Protein 3TUO (pdb70)

Secondary structure (DSSP, 8-state):
--S-SEEEEEEEEEEE---SS---EEEEEEEEEEETTSBGGGHHHHHHHHTT--HHHHHH-EEEEEETTSPPB-GGGT---TT-BHHHHHTTTTTTEEEEEE--/---SEEEEEEEEEEEEE-SS-EEEEEEEEEEEEETTSBGGGHHHHHHHHTT--TTTGGGEEEEEEETTSPPB-HHHH-S-TT-BHHHHHTTTGGGEEEEEEE-/-TT-SSEEEEEEEEE--EEEEEEEETTSBGGGHHHHHHHHTT--HHHHHT-EEEEEETTSPPEEGGGT---TT-BHHHHHTTTGGGEEEEEE-/---SEEEEEEEE-----EEEEEETTSBGGGHHHHHHHHTT--TGGGSS-EEEEEETTSPPEEGGGT---TT-BHHHHHTTTTTTEEEEEE-

Organism: Homo sapiens (NCBI:txid9606)

B-factor: mean 33.44, std 13.81, range [14.43, 104.04]

Radius of gyration: 22.85 Å; Cα contacts (8 Å, |Δi|>4): 865; chains: 4; bounding box: 63×68×68 Å

Sequence (391 aa):
PGSGTMLPVFCVVEHYENAIEYDCKEEHAEFVLVRKDMLFNQLIEMALLSLGYSHSSAAQAKGLIQVGKWNPVPLSYVTDAPDATVADMLQDVYHVVTLKIQLHGSGTMLPVFCVVEHYENAIEYDCKEEHAEFVLVRKDMLFNQLIEMALLSLGYSHSSAAQAKGLIQVGKWNPVPLSYVTDAPDATVADMLQDVYHVVTLKIQLHGPGSGTMLPVFCVVEHEHAEFVLVRKDMLFNQLIEMALLSLGYSHSSAAQAKGLIQVGKWNPVPLSYVTDAPDATVADMLQDVYHVVTLKIQLGSGTMLPVFCVVEHYHAEFVLVRKDMLFNQLIEMALLSLGYSHSSAAQAKGLIQVGKWNPVPLSYVTDAPDATVADMLQDVYHVVTLKIQL

Nearest PDB structures (foldseek):
  3tuo-assembly1_D  TM=1.011E+00  e=5.680E-20  Homo sapiens
  4q2j-assembly1_C  TM=9.595E-01  e=6.824E-17  Mus musculus
  4q2j-assembly1_D  TM=9.679E-01  e=1.154E-16  Mus musculus
  4q2j-assembly1_B  TM=9.359E-01  e=3.090E-16  Mus musculus
  4q2j-assembly1_A  TM=9.419E-01  e=1.149E-15  Mus musculus

Foldseek 3Di:
DVLDQKDKAWEWEWDWDDDPVDTDTDIDIDIFIDGQQAAPVCCQLVRCVRVPHDNVQSVQKAKWKDFAPDDTHHPCVQDPPRRQTNNNRPVVRRVRMYIYIYTD/DLDQKDKAKEKEWEWDDDPPDIDTDIDIDIFIDGQQAFQLCVQQVVCVRVPHDSVQSVQKAKFKDFAPDDTHHSCVQDVDRRQGNNNRPVVGRVRMYIYMYGD/DPPPDQWDWAWEAEPCGDIDIDIDGQQAWLLCVQLRRVVRVVDDSVRSVPKFKFKDFAPDDTHGSCVQDVDRNQTNCNRPVVGRVRMYIYIYD/DLDQWDWAFEDEDPCHTDIDIDGFQAWLVCVLQRVQVRVPHDNVVPVVKWKWKDFAPDDTHTSCVQDPDRNQTNCNRPVVPRPGMYIYMYD

Structure (mmCIF, N/CA/C/O backbone):
data_3TUO
#
_entry.id   3TUO
#
_cell.length_a   35.895
_cell.length_b   71.027
_cell.length_c   153.763
_cel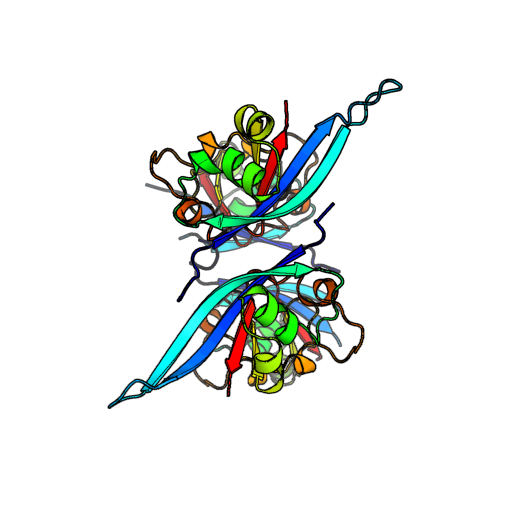l.angle_alpha   90.00
_cell.angle_beta   90.00
_cell.angle_gamma   90.00
#
_symmetry.space_group_name_H-M   'P 21 21 21'
#
loop_
_entity.id
_entity.type
_entity.pdbx_description
1 polymer 'DNA-binding protein SATB1'
2 water water
#
loop_
_atom_site.group_PDB
_atom_site.id
_atom_site.type_symbol
_atom_site.label_atom_id
_atom_site.label_alt_id
_atom_site.label_comp_id
_atom_site.label_asym_id
_atom_site.label_entity_id
_atom_site.label_seq_id
_atom_site.pdbx_PDB_ins_code
_atom_site.Cartn_x
_atom_site.Cartn_y
_atom_site.Cartn_z
_atom_site.occupancy
_atom_site.B_iso_or_equiv
_atom_site.auth_seq_id
_atom_site.auth_comp_id
_atom_site.auth_asym_id
_atom_site.auth_atom_id
_atom_site.pdbx_PDB_model_num
ATOM 1 N N . PRO A 1 2 ? 31.922 -10.024 11.789 1.00 58.06 68 PRO A N 1
ATOM 2 C CA . PRO A 1 2 ? 32.342 -8.632 11.701 1.00 72.35 68 PRO A CA 1
ATOM 3 C C . PRO A 1 2 ? 32.520 -8.008 13.084 1.00 71.37 68 PRO A C 1
ATOM 4 O O . PRO A 1 2 ? 32.792 -8.704 14.065 1.00 75.11 68 PRO A O 1
ATOM 6 N N . GLY A 1 3 ? 32.380 -6.688 13.145 1.00 67.18 69 GLY A N 1
ATOM 7 C CA . GLY A 1 3 ? 32.386 -5.968 14.404 1.00 63.06 69 GLY A CA 1
ATOM 8 C C . GLY A 1 3 ? 31.101 -5.174 14.529 1.00 60.36 69 GLY A C 1
ATOM 9 O O . GLY A 1 3 ? 30.459 -5.164 15.580 1.00 56.24 69 GLY A O 1
ATOM 10 N N . SER A 1 4 ? 30.719 -4.517 13.436 1.00 60.26 70 SER A N 1
ATOM 11 C CA . SER A 1 4 ? 29.501 -3.718 13.402 1.00 63.61 70 SER A CA 1
ATOM 12 C C . SER A 1 4 ? 28.496 -4.281 12.399 1.00 54.88 70 SER A C 1
ATOM 13 O O . SER A 1 4 ? 27.364 -3.805 12.310 1.00 55.32 70 SER A O 1
ATOM 15 N N . GLY A 1 5 ? 28.912 -5.301 11.654 1.00 44.17 71 GLY A N 1
ATOM 16 C CA . GLY A 1 5 ? 28.079 -5.874 10.612 1.00 38.07 71 GLY A CA 1
ATOM 17 C C . GLY A 1 5 ? 28.242 -5.127 9.299 1.00 32.99 71 GLY A C 1
ATOM 18 O O . GLY A 1 5 ? 28.793 -4.021 9.266 1.00 38.08 71 GLY A O 1
ATOM 19 N N . THR A 1 6 ? 27.773 -5.727 8.210 1.00 28.95 72 THR A N 1
ATOM 20 C CA . THR A 1 6 ? 27.822 -5.070 6.904 1.00 29.02 72 THR A CA 1
ATOM 21 C C . THR A 1 6 ? 26.468 -4.497 6.505 1.00 25.81 72 THR A C 1
ATOM 22 O O . THR A 1 6 ? 26.382 -3.699 5.568 1.00 24.73 72 THR A O 1
ATOM 26 N N . MET A 1 7 ? 25.413 -4.912 7.203 1.00 22.92 73 MET A N 1
ATOM 27 C CA . MET A 1 7 ? 24.056 -4.487 6.867 1.00 23.74 73 MET A CA 1
ATOM 28 C C . MET A 1 7 ? 23.514 -3.487 7.879 1.00 21.80 73 MET A C 1
ATOM 29 O O . MET A 1 7 ? 24.011 -3.392 9.003 1.00 21.61 73 MET A O 1
ATOM 34 N N . LEU A 1 8 ? 22.491 -2.745 7.466 1.00 19.81 74 LEU A N 1
ATOM 35 C CA . LEU A 1 8 ? 21.746 -1.875 8.360 1.00 18.41 74 LEU A CA 1
ATOM 36 C C . LEU A 1 8 ? 20.252 -2.075 8.105 1.00 18.27 74 LEU A C 1
ATOM 37 O O . LEU A 1 8 ? 19.836 -2.202 6.959 1.00 18.40 74 LEU A O 1
ATOM 42 N N . PRO A 1 9 ? 19.436 -2.113 9.171 1.00 17.72 75 PRO A N 1
ATOM 43 C CA . PRO A 1 9 ? 17.996 -2.235 8.946 1.00 15.90 75 PRO A CA 1
ATOM 44 C C . PRO A 1 9 ? 17.417 -0.877 8.586 1.00 19.04 75 PRO A C 1
ATOM 45 O O . PRO A 1 9 ? 17.803 0.132 9.173 1.00 21.25 75 PRO A O 1
ATOM 49 N N . VAL A 1 10 ? 16.498 -0.856 7.632 1.00 17.74 76 VAL A N 1
ATOM 50 C CA . VAL A 1 10 ? 15.788 0.359 7.293 1.00 18.14 76 VAL A CA 1
ATOM 51 C C . VAL A 1 10 ? 14.311 0.031 7.282 1.00 15.67 76 VAL A C 1
ATOM 52 O O . VAL A 1 10 ? 13.883 -0.936 6.641 1.00 18.28 76 VAL A O 1
ATOM 56 N N . PHE A 1 11 ? 13.521 0.824 7.998 1.00 15.38 77 PHE A N 1
ATOM 57 C CA . PHE A 1 11 ? 12.083 0.588 8.049 1.00 18.43 77 PHE A CA 1
ATOM 58 C C . PHE A 1 11 ? 11.382 1.329 6.920 1.00 18.20 77 PHE A C 1
ATOM 59 O O . PHE A 1 11 ? 11.528 2.549 6.780 1.00 18.61 77 PHE A O 1
ATOM 67 N N . CYS A 1 12 ? 10.619 0.590 6.120 1.00 19.65 78 CYS A N 1
ATOM 68 C CA . CYS A 1 12 ? 9.983 1.145 4.925 1.00 18.66 78 CYS A CA 1
ATOM 69 C C . CYS A 1 12 ? 8.477 1.002 4.978 1.00 20.79 78 CYS A C 1
ATOM 70 O O . CYS A 1 12 ? 7.950 0.018 5.501 1.00 23.41 78 CYS A O 1
ATOM 73 N N . VAL A 1 13 ? 7.783 1.989 4.428 1.00 18.68 79 VAL A N 1
ATOM 74 C CA . VAL A 1 13 ? 6.358 1.884 4.208 1.00 16.23 79 VAL A CA 1
ATOM 75 C C . VAL A 1 13 ? 6.140 2.163 2.731 1.00 20.22 79 VAL A C 1
ATOM 76 O O . VAL A 1 13 ? 6.374 3.282 2.259 1.00 21.04 79 VAL A O 1
ATOM 80 N N . VAL A 1 14 ? 5.725 1.139 1.996 1.00 17.97 80 VAL A N 1
ATOM 81 C CA . VAL A 1 14 ? 5.614 1.246 0.544 1.00 16.91 80 VAL A CA 1
ATOM 82 C C . VAL A 1 14 ? 4.153 1.399 0.175 1.00 19.92 80 VAL A C 1
ATOM 83 O O . VAL A 1 14 ? 3.334 0.519 0.450 1.00 23.09 80 VAL A O 1
ATOM 87 N N . GLU A 1 15 ? 3.827 2.523 -0.448 1.00 20.09 81 GLU A N 1
ATOM 88 C CA . GLU A 1 15 ? 2.460 2.789 -0.860 1.00 23.24 81 GLU A CA 1
ATOM 89 C C . GLU A 1 15 ? 2.274 2.447 -2.330 1.00 24.15 81 GLU A C 1
ATOM 90 O O . GLU A 1 15 ? 3.093 2.818 -3.175 1.00 26.68 81 GLU A O 1
ATOM 96 N N . HIS A 1 16 ? 1.195 1.735 -2.633 1.00 27.20 82 HIS A N 1
ATOM 97 C CA . HIS A 1 16 ? 0.880 1.405 -4.014 1.00 32.11 82 HIS A CA 1
ATOM 98 C C . HIS A 1 16 ? -0.602 1.169 -4.172 1.00 34.37 82 HIS A C 1
ATOM 99 O O . HIS A 1 16 ? -1.269 0.710 -3.247 1.00 36.18 82 HIS A O 1
ATOM 106 N N . TYR A 1 17 ? -1.120 1.483 -5.350 1.00 35.63 83 TYR A N 1
ATOM 107 C CA . TYR A 1 17 ? -2.523 1.231 -5.631 1.00 35.86 83 TYR A CA 1
ATOM 108 C C . TYR A 1 17 ? -2.720 -0.178 -6.164 1.00 38.76 83 TYR A C 1
ATOM 109 O O . TYR A 1 17 ? -2.142 -0.553 -7.181 1.00 42.45 83 TYR A O 1
ATOM 118 N N . GLU A 1 18 ? -3.515 -0.960 -5.443 1.00 42.74 84 GLU A N 1
ATOM 119 C CA . GLU A 1 18 ? -3.767 -2.346 -5.805 1.00 54.69 84 GLU A CA 1
ATOM 120 C C . GLU A 1 18 ? -4.700 -2.404 -6.999 1.00 65.05 84 GLU A C 1
ATOM 121 O O . GLU A 1 18 ? -5.909 -2.226 -6.858 1.00 70.10 84 GLU A O 1
ATOM 123 N N . ASN A 1 19 ? -4.133 -2.653 -8.173 1.00 70.55 85 ASN A N 1
ATOM 124 C CA . ASN A 1 19 ? -4.915 -2.709 -9.401 1.00 78.29 85 ASN A CA 1
ATOM 125 C C . ASN A 1 19 ? -6.160 -3.580 -9.250 1.00 81.19 85 ASN A C 1
ATOM 126 O O . ASN A 1 19 ? -6.088 -4.808 -9.328 1.00 85.13 85 ASN A O 1
ATOM 128 N N . ALA A 1 20 ? -7.298 -2.935 -9.019 1.00 78.01 86 ALA A N 1
ATOM 129 C CA . ALA A 1 20 ? -8.583 -3.617 -9.031 1.00 76.39 86 ALA A CA 1
ATOM 130 C C . ALA A 1 20 ? -9.473 -2.931 -10.055 1.00 77.20 86 ALA A C 1
ATOM 131 O O . ALA A 1 20 ? -9.582 -1.705 -10.071 1.00 78.61 86 ALA A O 1
ATOM 133 N N . ILE A 1 21 ? -10.093 -3.718 -10.926 1.00 78.41 87 ILE A N 1
ATOM 134 C CA . ILE A 1 21 ? -10.980 -3.162 -11.939 1.00 78.27 87 ILE A CA 1
ATOM 135 C C . ILE A 1 21 ? -12.169 -2.490 -11.264 1.00 78.15 87 ILE A C 1
ATOM 136 O O . ILE A 1 21 ? -12.744 -1.538 -11.792 1.00 79.09 87 ILE A O 1
ATOM 138 N N . GLU A 1 22 ? -12.518 -2.985 -10.082 1.00 77.54 88 GLU A N 1
ATOM 139 C CA . GLU A 1 22 ? -13.701 -2.515 -9.374 1.00 76.14 88 GLU A CA 1
ATOM 140 C C . GLU A 1 22 ? -13.500 -1.199 -8.621 1.00 70.47 88 GLU A C 1
ATOM 141 O O . GLU A 1 22 ? -14.451 -0.434 -8.452 1.00 70.85 88 GLU A O 1
ATOM 147 N N . TYR A 1 23 ? -12.278 -0.928 -8.171 1.00 60.46 89 TYR A N 1
ATOM 148 C CA . TYR A 1 23 ? -12.051 0.253 -7.346 1.00 51.51 89 TYR A CA 1
ATOM 149 C C . TYR A 1 23 ? -10.590 0.487 -6.971 1.00 48.54 89 TYR A C 1
ATOM 150 O O . TYR A 1 23 ? -9.749 -0.403 -7.099 1.00 53.28 89 TYR A O 1
ATOM 159 N N . ASP A 1 24 ? -10.308 1.693 -6.488 1.00 40.92 90 ASP A N 1
ATOM 160 C CA . ASP A 1 24 ? -8.963 2.078 -6.082 1.00 41.71 90 ASP A CA 1
ATOM 161 C C . ASP A 1 24 ? -8.731 1.759 -4.602 1.00 37.86 90 ASP A C 1
ATOM 162 O O . ASP A 1 24 ? -9.495 2.206 -3.746 1.00 35.50 90 ASP A O 1
ATOM 167 N N . CYS A 1 25 ? -7.682 0.983 -4.321 1.00 32.39 91 CYS A N 1
ATOM 168 C CA . CYS A 1 25 ? -7.252 0.662 -2.957 1.00 27.69 91 CYS A CA 1
ATOM 169 C C . CYS A 1 25 ? -5.842 1.179 -2.710 1.00 28.52 91 CYS A C 1
ATOM 170 O O . CYS A 1 25 ? -4.895 0.736 -3.364 1.00 32.25 91 CYS A O 1
ATOM 173 N N . LYS A 1 26 ? -5.690 2.088 -1.750 1.00 22.42 92 LYS A N 1
ATOM 174 C CA . LYS A 1 26 ? -4.384 2.662 -1.461 1.00 22.54 92 LYS A CA 1
ATOM 175 C C . LYS A 1 26 ? -3.672 1.821 -0.414 1.00 25.40 92 LYS A C 1
ATOM 176 O O . LYS A 1 26 ? -3.820 2.050 0.783 1.00 25.34 92 LYS A O 1
ATOM 182 N N . GLU A 1 27 ? -2.906 0.838 -0.871 1.00 22.70 93 GLU A N 1
ATOM 183 C CA . GLU A 1 27 ? -2.267 -0.101 0.040 1.00 25.78 93 GLU A CA 1
ATOM 184 C C . GLU A 1 27 ? -0.971 0.446 0.611 1.00 23.69 93 GLU A C 1
ATOM 185 O O . GLU A 1 27 ? -0.229 1.146 -0.076 1.00 27.08 93 GLU A O 1
ATOM 191 N N . GLU A 1 28 ? -0.713 0.134 1.879 1.00 23.94 94 GLU A N 1
ATOM 192 C CA . GLU A 1 28 ? 0.546 0.483 2.524 1.00 24.21 94 GLU A CA 1
ATOM 193 C C . GLU A 1 28 ? 1.163 -0.796 3.057 1.00 24.20 94 GLU A C 1
ATOM 194 O O . GLU A 1 28 ? 0.547 -1.489 3.856 1.00 33.58 94 GLU A O 1
ATOM 200 N N . HIS A 1 29 ? 2.367 -1.119 2.604 1.00 23.91 95 HIS A N 1
ATOM 201 C CA . HIS A 1 29 ? 3.080 -2.281 3.117 1.00 23.99 95 HIS A CA 1
ATOM 202 C C . HIS A 1 29 ? 4.285 -1.833 3.929 1.00 23.51 95 HIS A C 1
ATOM 203 O O . HIS A 1 29 ? 5.234 -1.260 3.387 1.00 25.03 95 HIS A O 1
ATOM 210 N N . ALA A 1 30 ? 4.245 -2.089 5.234 1.00 22.86 96 ALA A N 1
ATOM 211 C CA . ALA A 1 30 ? 5.335 -1.701 6.115 1.00 24.16 96 ALA A CA 1
ATOM 212 C C . ALA A 1 30 ? 6.210 -2.906 6.405 1.00 19.16 96 ALA A C 1
ATOM 213 O O . ALA A 1 30 ? 5.703 -3.994 6.719 1.00 22.27 96 ALA A O 1
ATOM 215 N N . GLU A 1 31 ? 7.520 -2.717 6.311 1.00 16.16 97 GLU A N 1
ATOM 216 C CA . GLU A 1 31 ? 8.445 -3.791 6.633 1.00 20.13 97 GLU A CA 1
ATOM 217 C C . GLU A 1 31 ? 9.871 -3.293 6.796 1.00 18.47 97 GLU A C 1
ATOM 218 O O . GLU A 1 31 ? 10.285 -2.318 6.159 1.00 20.02 97 GLU A O 1
ATOM 224 N N . PHE A 1 32 ? 10.632 -3.971 7.644 1.00 16.87 98 PHE A N 1
ATOM 225 C CA . PHE A 1 32 ? 12.065 -3.730 7.705 1.00 18.25 98 PHE A CA 1
ATOM 226 C C . PHE A 1 32 ? 12.744 -4.437 6.563 1.00 18.00 98 PHE A C 1
ATOM 227 O O . PHE A 1 32 ? 12.293 -5.493 6.125 1.00 21.77 98 PHE A O 1
ATOM 235 N N . VAL A 1 33 ? 13.841 -3.859 6.094 1.00 15.61 99 VAL A N 1
ATOM 236 C CA . VAL A 1 33 ? 14.681 -4.518 5.111 1.00 19.91 99 VAL A CA 1
ATOM 237 C C . VAL A 1 33 ? 16.125 -4.243 5.491 1.00 19.58 99 VAL A C 1
ATOM 238 O O . VAL A 1 33 ? 16.436 -3.192 6.046 1.00 22.99 99 VAL A O 1
ATOM 242 N N . LEU A 1 34 ? 17.006 -5.202 5.233 1.00 16.63 100 LEU A N 1
ATOM 243 C CA . LEU A 1 34 ? 18.421 -4.994 5.474 1.00 17.08 100 LEU A CA 1
ATOM 244 C C . LEU A 1 34 ? 19.080 -4.509 4.193 1.00 21.09 100 LEU A C 1
ATOM 245 O O . LEU A 1 34 ? 18.878 -5.099 3.127 1.00 23.67 100 LEU A O 1
ATOM 250 N N . VAL A 1 35 ? 19.858 -3.433 4.292 1.00 20.62 101 VAL A N 1
ATOM 251 C CA . VAL A 1 35 ? 20.638 -2.961 3.151 1.00 22.47 101 VAL A CA 1
ATOM 252 C C . VAL A 1 35 ? 22.104 -2.804 3.538 1.00 24.22 101 VAL A C 1
ATOM 253 O O . VAL A 1 35 ? 22.430 -2.631 4.710 1.00 24.36 101 VAL A O 1
ATOM 257 N N . ARG A 1 36 ? 22.988 -2.869 2.548 1.00 26.12 102 ARG A N 1
ATOM 258 C CA . ARG A 1 36 ? 24.412 -2.683 2.789 1.00 26.00 102 ARG A CA 1
ATOM 259 C C . ARG A 1 36 ? 24.704 -1.301 3.373 1.00 22.82 102 ARG A C 1
ATOM 260 O O . ARG A 1 36 ? 24.253 -0.280 2.846 1.00 27.53 102 ARG A O 1
ATOM 268 N N . LYS A 1 37 ? 25.474 -1.280 4.454 1.00 24.19 103 LYS A N 1
ATOM 269 C CA . LYS A 1 37 ? 25.879 -0.039 5.112 1.00 26.83 103 LYS A CA 1
ATOM 270 C C . LYS A 1 37 ? 26.620 0.888 4.164 1.00 23.65 103 LYS A C 1
ATOM 271 O O . LYS A 1 37 ? 26.471 2.112 4.224 1.00 26.37 103 LYS A O 1
ATOM 277 N N . ASP A 1 38 ? 27.427 0.298 3.290 1.00 20.85 104 ASP A N 1
ATOM 278 C CA . ASP A 1 38 ? 28.310 1.092 2.437 1.00 18.94 104 ASP A CA 1
ATOM 279 C C . ASP A 1 38 ? 27.663 1.503 1.113 1.00 18.65 104 ASP A C 1
ATOM 280 O O . ASP A 1 38 ? 28.300 2.137 0.270 1.00 22.30 104 ASP A O 1
ATOM 285 N N . MET A 1 39 ? 26.392 1.158 0.943 1.00 19.37 105 MET A N 1
ATOM 286 C CA . MET A 1 39 ? 25.642 1.613 -0.225 1.00 18.43 105 MET A CA 1
ATOM 287 C C . MET A 1 39 ? 25.508 3.132 -0.195 1.00 18.86 105 MET A C 1
ATOM 288 O O . MET A 1 39 ? 25.354 3.720 0.867 1.00 18.97 105 MET A O 1
ATOM 293 N N . LEU A 1 40 ? 25.567 3.774 -1.356 1.00 18.68 106 LEU A N 1
ATOM 294 C CA . LEU A 1 40 ? 25.328 5.214 -1.411 1.00 18.42 106 LEU A CA 1
ATOM 295 C C . LEU A 1 40 ? 23.915 5.572 -0.940 1.00 18.05 106 LEU A C 1
ATOM 296 O O . LEU A 1 40 ? 22.940 4.943 -1.340 1.00 21.88 106 LEU A O 1
ATOM 301 N N . PHE A 1 41 ? 23.806 6.592 -0.095 1.00 18.76 107 PHE A N 1
ATOM 302 C CA . PHE A 1 41 ? 22.511 6.996 0.433 1.00 19.79 107 PHE A CA 1
ATOM 303 C C . PHE A 1 41 ? 21.535 7.348 -0.688 1.00 21.36 107 PHE A C 1
ATOM 304 O O . PHE A 1 41 ? 20.331 7.110 -0.576 1.00 21.48 107 PHE A O 1
ATOM 312 N N . ASN A 1 42 ? 22.050 7.901 -1.779 1.00 24.05 108 ASN A N 1
ATOM 313 C CA . ASN A 1 42 ? 21.179 8.260 -2.895 1.00 24.26 108 ASN A CA 1
ATOM 314 C C . ASN A 1 42 ? 20.716 7.056 -3.727 1.00 27.12 108 ASN A C 1
ATOM 315 O O . ASN A 1 42 ? 20.015 7.219 -4.728 1.00 32.04 108 ASN A O 1
ATOM 320 N N . GLN A 1 43 ? 21.107 5.855 -3.307 1.00 22.22 109 GLN A N 1
ATOM 321 C CA . GLN A 1 43 ? 20.668 4.609 -3.943 1.00 24.78 109 GLN A CA 1
ATOM 322 C C . GLN A 1 43 ? 19.621 3.910 -3.087 1.00 24.37 109 GLN A C 1
ATOM 323 O O . GLN A 1 43 ? 19.110 2.856 -3.457 1.00 25.93 109 GLN A O 1
ATOM 329 N N . LEU A 1 44 ? 19.313 4.489 -1.934 1.00 22.66 110 LEU A N 1
ATOM 330 C CA . LEU A 1 44 ? 18.549 3.769 -0.921 1.00 22.59 110 LEU A CA 1
ATOM 331 C C . LEU A 1 44 ? 17.139 3.360 -1.352 1.00 22.49 110 LEU A C 1
ATOM 332 O O . LEU A 1 44 ? 16.734 2.223 -1.139 1.00 23.20 110 LEU A O 1
ATOM 337 N N . ILE A 1 45 ? 16.384 4.271 -1.952 1.00 20.68 111 ILE A N 1
ATOM 338 C CA . ILE A 1 45 ? 15.010 3.948 -2.326 1.00 20.18 111 ILE A CA 1
ATOM 339 C C . ILE A 1 45 ? 14.957 2.740 -3.257 1.00 23.82 111 ILE A C 1
ATOM 340 O O . ILE A 1 45 ? 14.219 1.780 -3.013 1.00 21.40 111 ILE A O 1
ATOM 345 N N . GLU A 1 46 ? 15.748 2.790 -4.322 1.00 24.49 112 GLU A N 1
ATOM 346 C CA . GLU A 1 46 ? 15.753 1.720 -5.309 1.00 27.57 112 GLU A CA 1
ATOM 347 C C . GLU A 1 46 ? 16.197 0.398 -4.689 1.00 27.33 112 GLU A C 1
ATOM 348 O O . GLU A 1 46 ? 15.573 -0.635 -4.905 1.00 29.05 112 GLU A O 1
ATOM 354 N N . MET A 1 47 ? 17.275 0.431 -3.916 1.00 26.79 113 MET A N 1
ATOM 355 C CA . MET A 1 47 ? 17.803 -0.799 -3.348 1.00 28.74 113 MET A CA 1
ATOM 356 C C . MET A 1 47 ? 16.929 -1.358 -2.227 1.00 27.17 113 MET A C 1
ATOM 357 O O . MET A 1 47 ? 16.828 -2.576 -2.070 1.00 27.98 113 MET A O 1
ATOM 362 N N . ALA A 1 48 ? 16.284 -0.482 -1.462 1.00 22.16 114 ALA A N 1
ATOM 363 C CA . ALA A 1 48 ? 15.349 -0.942 -0.441 1.00 19.79 114 ALA A CA 1
ATOM 364 C C . ALA A 1 48 ? 14.232 -1.725 -1.108 1.00 23.66 114 ALA A C 1
ATOM 365 O O . ALA A 1 48 ? 13.871 -2.815 -0.665 1.00 23.13 114 ALA A O 1
ATOM 367 N N . LEU A 1 49 ? 13.686 -1.160 -2.182 1.00 22.85 115 LEU A N 1
ATOM 368 C CA . LEU A 1 49 ? 12.599 -1.801 -2.912 1.00 24.94 115 LEU A CA 1
ATOM 369 C C . LEU A 1 49 ? 13.029 -3.143 -3.496 1.00 24.89 115 LEU A C 1
ATOM 370 O O . LEU A 1 49 ? 12.297 -4.129 -3.412 1.00 26.09 115 LEU A O 1
ATOM 375 N N . LEU A 1 50 ? 14.218 -3.182 -4.083 1.00 25.17 116 LEU A N 1
ATOM 376 C CA . LEU A 1 50 ? 14.710 -4.421 -4.678 1.00 28.37 116 LEU A CA 1
ATOM 377 C C . LEU A 1 50 ? 14.887 -5.486 -3.607 1.00 31.88 116 LEU A C 1
ATOM 378 O O . LEU A 1 50 ? 14.584 -6.658 -3.821 1.00 32.87 116 LEU A O 1
ATOM 383 N N . SER A 1 51 ? 15.371 -5.069 -2.444 1.00 30.68 117 SER A N 1
ATOM 384 C CA . SER A 1 51 ? 15.656 -6.014 -1.376 1.00 30.74 117 SER A CA 1
ATOM 385 C C . SER A 1 51 ? 14.364 -6.515 -0.741 1.00 31.72 117 SER A C 1
ATOM 386 O O . SER A 1 51 ? 14.338 -7.585 -0.131 1.00 32.00 117 SER A O 1
ATOM 389 N N . LEU A 1 52 ? 13.292 -5.745 -0.903 1.00 30.14 118 LEU A N 1
ATOM 390 C CA . LEU A 1 52 ? 11.977 -6.145 -0.412 1.00 29.67 118 LEU A CA 1
ATOM 391 C C . LEU A 1 52 ? 11.277 -7.083 -1.391 1.00 33.83 118 LEU A C 1
ATOM 392 O O . LEU A 1 52 ? 10.222 -7.637 -1.084 1.00 38.49 118 LEU A O 1
ATOM 397 N N . GLY A 1 53 ? 11.863 -7.248 -2.571 1.00 33.64 119 GLY A N 1
ATOM 398 C CA . GLY A 1 53 ? 11.336 -8.179 -3.553 1.00 37.60 119 GLY A CA 1
ATOM 399 C C . GLY A 1 53 ? 10.576 -7.542 -4.702 1.00 35.49 119 GLY A C 1
ATOM 400 O O . GLY A 1 53 ? 10.053 -8.251 -5.566 1.00 38.72 119 GLY A O 1
ATOM 401 N N . TYR A 1 54 ? 10.506 -6.213 -4.726 1.00 36.22 120 TYR A N 1
ATOM 402 C CA . TYR A 1 54 ? 9.826 -5.520 -5.824 1.00 33.55 120 TYR A CA 1
ATOM 403 C C . TYR A 1 54 ? 10.602 -5.639 -7.129 1.00 36.60 120 TYR A C 1
ATOM 404 O O . TYR A 1 54 ? 11.830 -5.754 -7.130 1.00 37.63 120 TYR A O 1
ATOM 413 N N . SER A 1 55 ? 9.872 -5.610 -8.238 1.00 40.99 121 SER A N 1
ATOM 414 C CA . SER A 1 55 ? 10.473 -5.737 -9.556 1.00 43.89 121 SER A CA 1
ATOM 415 C C . SER A 1 55 ? 11.364 -4.542 -9.840 1.00 43.83 121 SER A C 1
ATOM 416 O O . SER A 1 55 ? 11.206 -3.484 -9.232 1.00 40.51 121 SER A O 1
ATOM 419 N N . HIS A 1 56 ? 12.299 -4.707 -10.769 1.00 44.07 122 HIS A N 1
ATOM 420 C CA . HIS A 1 56 ? 13.198 -3.619 -11.125 1.00 47.36 122 HIS A CA 1
ATOM 421 C C . HIS A 1 56 ? 12.435 -2.418 -11.665 1.00 49.25 122 HIS A C 1
ATOM 422 O O . HIS A 1 56 ? 12.787 -1.273 -11.382 1.00 51.90 122 HIS A O 1
ATOM 429 N N . SER A 1 57 ? 11.385 -2.680 -12.436 1.00 45.96 123 SER A N 1
ATOM 430 C CA . SER A 1 57 ? 10.607 -1.600 -13.031 1.00 53.05 123 SER A CA 1
ATOM 431 C C . SER A 1 57 ? 10.042 -0.648 -11.977 1.00 57.45 123 SER A C 1
ATOM 432 O O . SER A 1 57 ? 10.223 0.565 -12.073 1.00 65.49 123 SER A O 1
ATOM 435 N N . SER A 1 58 ? 9.371 -1.188 -10.965 1.00 52.40 124 SER A N 1
ATOM 436 C CA . SER A 1 58 ? 8.803 -0.334 -9.922 1.00 46.91 124 SER A CA 1
ATOM 437 C C . SER A 1 58 ? 9.859 0.243 -8.971 1.00 42.65 124 SER A C 1
ATOM 438 O O . SER A 1 58 ? 9.693 1.345 -8.458 1.00 43.88 124 SER A O 1
ATOM 441 N N . ALA A 1 59 ? 10.946 -0.486 -8.747 1.00 39.95 125 ALA A N 1
ATOM 442 C CA . ALA A 1 59 ? 12.013 0.031 -7.897 1.00 41.54 125 ALA A CA 1
ATOM 443 C C . ALA A 1 59 ? 12.674 1.242 -8.550 1.00 50.22 125 ALA A C 1
ATOM 444 O O . ALA A 1 59 ? 13.172 2.136 -7.861 1.00 47.96 125 ALA A O 1
ATOM 446 N N . ALA A 1 60 ? 12.656 1.274 -9.881 1.00 55.34 126 ALA A N 1
ATOM 447 C CA . ALA A 1 60 ? 13.321 2.331 -10.643 1.00 57.87 126 ALA A CA 1
ATOM 448 C C . ALA A 1 60 ? 12.516 3.628 -10.745 1.00 55.90 126 ALA A C 1
ATOM 449 O O . ALA A 1 60 ? 13.095 4.711 -10.828 1.00 56.05 126 ALA A O 1
ATOM 451 N N . GLN A 1 61 ? 11.191 3.522 -10.746 1.00 51.33 127 GLN A N 1
ATOM 452 C CA . GLN A 1 61 ? 10.339 4.692 -10.965 1.00 46.49 127 GLN A CA 1
ATOM 453 C C . GLN A 1 61 ? 9.717 5.246 -9.677 1.00 41.02 127 GLN A C 1
ATOM 454 O O . GLN A 1 61 ? 8.937 6.199 -9.711 1.00 42.66 127 GLN A O 1
ATOM 460 N N . ALA A 1 62 ? 10.071 4.651 -8.545 1.00 35.43 128 ALA A N 1
ATOM 461 C CA . ALA A 1 62 ? 9.453 5.015 -7.274 1.00 29.40 128 ALA A CA 1
ATOM 462 C C . ALA A 1 62 ? 9.906 6.374 -6.757 1.00 30.24 128 ALA A C 1
ATOM 463 O O . ALA A 1 62 ? 10.994 6.851 -7.079 1.00 35.47 128 ALA A O 1
ATOM 465 N N . LYS A 1 63 ? 9.056 6.997 -5.953 1.00 26.60 129 LYS A N 1
ATOM 466 C CA . LYS A 1 63 ? 9.395 8.269 -5.338 1.00 31.99 129 LYS A CA 1
ATOM 467 C C . LYS A 1 63 ? 9.459 8.095 -3.828 1.00 26.07 129 LYS A C 1
ATOM 468 O O . LYS A 1 63 ? 8.586 7.473 -3.225 1.00 31.91 129 LYS A O 1
ATOM 474 N N . GLY A 1 64 ? 10.503 8.635 -3.216 1.00 22.91 130 GLY A N 1
ATOM 475 C CA . GLY A 1 64 ? 10.708 8.421 -1.799 1.00 24.32 130 GLY A CA 1
ATOM 476 C C . GLY A 1 64 ? 10.750 9.706 -0.999 1.00 23.46 130 GLY A C 1
ATOM 477 O O . GLY A 1 64 ? 11.148 10.763 -1.499 1.00 26.00 130 GLY A O 1
ATOM 478 N N . LEU A 1 65 ? 10.310 9.606 0.248 1.00 17.09 131 LEU A N 1
ATOM 479 C CA . LEU A 1 65 ? 10.493 10.660 1.228 1.00 17.67 131 LEU A CA 1
ATOM 480 C C . LEU A 1 65 ? 10.995 9.967 2.471 1.00 19.22 131 LEU A C 1
ATOM 481 O O . LEU A 1 65 ? 10.835 8.748 2.620 1.00 21.09 131 LEU A O 1
ATOM 486 N N . ILE A 1 66 ? 11.610 10.733 3.362 1.00 17.70 132 ILE A N 1
ATOM 487 C CA . ILE A 1 66 ? 12.123 10.163 4.593 1.00 18.90 132 ILE A CA 1
ATOM 488 C C . ILE A 1 66 ? 11.505 10.888 5.780 1.00 16.72 132 ILE A C 1
ATOM 489 O O . ILE A 1 66 ? 11.372 12.108 5.770 1.00 20.04 132 ILE A O 1
ATOM 494 N N . GLN A 1 67 ? 11.116 10.126 6.793 1.00 19.59 133 GLN A N 1
ATOM 495 C CA . GLN A 1 67 ? 10.355 10.674 7.908 1.00 17.69 133 GLN A CA 1
ATOM 496 C C . GLN A 1 67 ? 10.998 10.366 9.247 1.00 20.25 133 GLN A C 1
ATOM 497 O O . GLN A 1 67 ? 11.219 9.203 9.599 1.00 20.98 133 GLN A O 1
ATOM 503 N N . VAL A 1 68 ? 11.286 11.421 9.998 1.00 18.68 134 VAL A N 1
ATOM 504 C CA . VAL A 1 68 ? 11.799 11.289 11.349 1.00 16.52 134 VAL A CA 1
ATOM 505 C C . VAL A 1 68 ? 10.604 11.221 12.285 1.00 20.16 134 VAL A C 1
ATOM 506 O O . VAL A 1 68 ? 9.789 12.134 12.316 1.00 20.64 134 VAL A O 1
ATOM 510 N N . GLY A 1 69 ? 10.485 10.131 13.035 1.00 18.82 135 GLY A N 1
ATOM 511 C CA . GLY A 1 69 ? 9.370 9.966 13.949 1.00 20.36 135 GLY A CA 1
ATOM 512 C C . GLY A 1 69 ? 8.032 10.287 13.308 1.00 24.08 135 GLY A C 1
ATOM 513 O O . GLY A 1 69 ? 7.652 9.674 12.305 1.00 23.81 135 GLY A O 1
ATOM 514 N N . LYS A 1 70 ? 7.323 11.257 13.881 1.00 22.55 136 LYS A N 1
ATOM 515 C CA . LYS A 1 70 ? 6.021 11.681 13.368 1.00 22.82 136 LYS A CA 1
ATOM 516 C C . LYS A 1 70 ? 6.074 13.032 12.647 1.00 24.65 136 LYS A C 1
ATOM 517 O O . LYS A 1 70 ? 5.038 13.651 12.389 1.00 24.26 136 LYS A O 1
ATOM 523 N N . TRP A 1 71 ? 7.281 13.479 12.323 1.00 21.55 137 TRP A N 1
ATOM 524 C CA . TRP A 1 71 ? 7.474 14.732 11.595 1.00 18.96 137 TRP A CA 1
ATOM 525 C C . TRP A 1 71 ? 6.961 14.617 10.161 1.00 20.96 137 TRP A C 1
ATOM 526 O O . TRP A 1 71 ? 6.754 13.517 9.658 1.00 21.82 137 TRP A O 1
ATOM 537 N N . ASN A 1 72 ? 6.780 15.757 9.496 1.00 20.77 138 ASN A N 1
ATOM 538 C CA . ASN A 1 72 ? 6.521 15.757 8.059 1.00 21.07 138 ASN A CA 1
ATOM 539 C C . ASN A 1 72 ? 7.654 15.052 7.331 1.00 20.09 138 ASN A C 1
ATOM 540 O O . ASN A 1 72 ? 8.824 15.326 7.584 1.00 22.32 138 ASN A O 1
ATOM 545 N N . PRO A 1 73 ? 7.316 14.146 6.407 1.00 18.37 139 PRO A N 1
ATOM 546 C CA . PRO A 1 73 ? 8.367 13.555 5.576 1.00 19.36 139 PRO A CA 1
ATOM 547 C C . PRO A 1 73 ? 9.004 14.616 4.681 1.00 19.13 139 PRO A C 1
ATOM 548 O O . PRO A 1 73 ? 8.324 15.576 4.300 1.00 24.06 139 PRO A O 1
ATOM 552 N N . VAL A 1 74 ? 10.282 14.444 4.360 1.00 18.47 140 VAL A N 1
ATOM 553 C CA . VAL A 1 74 ? 10.997 15.357 3.460 1.00 19.03 140 VAL A CA 1
ATOM 554 C C . VAL A 1 74 ? 11.723 14.579 2.368 1.00 22.29 140 VAL A C 1
ATOM 555 O O . VAL A 1 74 ? 12.040 13.410 2.541 1.00 20.83 140 VAL A O 1
ATOM 559 N N . PRO A 1 75 ? 11.988 15.227 1.228 1.00 20.05 141 PRO A N 1
ATOM 560 C CA . PRO A 1 75 ? 12.794 14.548 0.211 1.00 20.19 141 PRO A CA 1
ATOM 561 C C . PRO A 1 75 ? 14.169 14.188 0.760 1.00 19.88 141 PRO A C 1
ATOM 562 O O . PRO A 1 75 ? 14.708 14.896 1.622 1.00 20.31 141 PRO A O 1
ATOM 566 N N . LEU A 1 76 ? 14.729 13.087 0.272 1.00 18.54 142 LEU A N 1
ATOM 567 C CA . LEU A 1 76 ? 16.026 12.619 0.756 1.00 18.90 142 LEU A CA 1
ATOM 568 C C . LEU A 1 76 ? 17.144 13.629 0.509 1.00 20.63 142 LEU A C 1
ATOM 569 O O . LEU A 1 76 ? 18.157 13.617 1.203 1.00 19.39 142 LEU A O 1
ATOM 574 N N . SER A 1 77 ? 16.951 14.510 -0.469 1.00 19.54 143 SER A N 1
ATOM 575 C CA . SER A 1 77 ? 17.953 15.514 -0.794 1.00 21.80 143 SER A CA 1
ATOM 576 C C . SER A 1 77 ? 18.253 16.430 0.391 1.00 19.06 143 SER A C 1
ATOM 577 O O . SER A 1 77 ? 19.326 17.026 0.455 1.00 20.74 143 SER A O 1
ATOM 580 N N . TYR A 1 78 ? 17.308 16.534 1.325 1.00 19.13 144 TYR A N 1
ATOM 581 C CA . TYR A 1 78 ? 17.448 17.438 2.471 1.00 18.77 144 TYR A CA 1
ATOM 582 C C . TYR A 1 78 ? 18.303 16.856 3.592 1.00 16.78 144 TYR A C 1
ATOM 583 O O . TYR A 1 78 ? 18.695 17.562 4.512 1.00 18.30 144 TYR A O 1
ATOM 592 N N . VAL A 1 79 ? 18.605 15.567 3.495 1.00 14.53 145 VAL A N 1
ATOM 593 C CA . VAL A 1 79 ? 19.364 14.897 4.537 1.00 16.00 145 VAL A CA 1
ATOM 594 C C . VAL A 1 79 ? 20.829 15.320 4.548 1.00 20.28 145 VAL A C 1
ATOM 595 O O . VAL A 1 79 ? 21.412 15.551 5.608 1.00 18.58 145 VAL A O 1
ATOM 599 N N . THR A 1 80 ? 21.426 15.428 3.368 1.00 19.28 146 THR A N 1
ATOM 600 C CA . THR A 1 80 ? 22.852 15.703 3.279 1.00 18.82 146 THR A CA 1
ATOM 601 C C . THR A 1 80 ? 23.222 16.296 1.924 1.00 19.81 146 THR A C 1
ATOM 602 O O . THR A 1 80 ? 22.528 16.065 0.938 1.00 19.62 146 THR A O 1
ATOM 606 N N . ASP A 1 81 ? 24.311 17.058 1.894 1.00 20.70 147 ASP A N 1
ATOM 607 C CA . ASP A 1 81 ? 24.863 17.568 0.641 1.00 21.31 147 ASP A CA 1
ATOM 608 C C . ASP A 1 81 ? 26.103 16.803 0.196 1.00 23.34 147 ASP A C 1
ATOM 609 O O . ASP A 1 81 ? 26.685 17.112 -0.844 1.00 23.01 147 ASP A O 1
ATOM 614 N N . ALA A 1 82 ? 26.517 15.818 0.986 1.00 19.89 148 ALA A N 1
ATOM 615 C CA . ALA A 1 82 ? 27.677 15.002 0.636 1.00 20.30 148 ALA A CA 1
ATOM 616 C C . ALA A 1 82 ? 27.294 13.973 -0.417 1.00 24.89 148 ALA A C 1
ATOM 617 O O . ALA A 1 82 ? 26.523 13.052 -0.140 1.00 21.70 148 ALA A O 1
ATOM 619 N N . PRO A 1 83 ? 27.839 14.116 -1.633 1.00 23.49 149 PRO A N 1
ATOM 620 C CA . PRO A 1 83 ? 27.388 13.261 -2.737 1.00 25.76 149 PRO A CA 1
ATOM 621 C C . PRO A 1 83 ? 27.741 11.792 -2.544 1.00 24.38 149 PRO A C 1
ATOM 622 O O . PRO A 1 83 ? 27.086 10.922 -3.126 1.00 26.04 149 PRO A O 1
ATOM 626 N N . ASP A 1 84 ? 28.758 11.512 -1.736 1.00 21.27 150 ASP A N 1
ATOM 627 C CA . ASP A 1 84 ? 29.159 10.131 -1.503 1.00 25.97 150 ASP A CA 1
ATOM 628 C C . ASP A 1 84 ? 28.799 9.649 -0.105 1.00 22.02 150 ASP A C 1
ATOM 629 O O . ASP A 1 84 ? 29.410 8.704 0.401 1.00 23.40 150 ASP A O 1
ATOM 634 N N . ALA A 1 85 ? 27.816 10.288 0.524 1.00 20.38 151 ALA A N 1
ATOM 635 C CA . ALA A 1 85 ? 27.340 9.813 1.827 1.00 20.15 151 ALA A CA 1
ATOM 636 C C . ALA A 1 85 ? 26.766 8.412 1.677 1.00 20.54 151 ALA A C 1
ATOM 637 O O . ALA A 1 85 ? 26.062 8.119 0.704 1.00 21.88 151 ALA A O 1
ATOM 639 N N . THR A 1 86 ? 27.062 7.544 2.641 1.00 18.66 152 THR A N 1
ATOM 640 C CA . THR A 1 86 ? 26.519 6.188 2.615 1.00 17.61 152 THR A CA 1
ATOM 641 C C . THR A 1 86 ? 25.293 6.065 3.510 1.00 17.91 152 THR A C 1
ATOM 642 O O . THR A 1 86 ? 24.986 6.964 4.305 1.00 18.14 152 THR A O 1
ATOM 646 N N . VAL A 1 87 ? 24.596 4.946 3.364 1.00 16.59 153 VAL A N 1
ATOM 647 C CA . VAL A 1 87 ? 23.487 4.596 4.231 1.00 15.77 153 VAL A CA 1
ATOM 648 C C . VAL A 1 87 ? 23.955 4.612 5.678 1.00 18.91 153 VAL A C 1
ATOM 649 O O . VAL A 1 87 ? 23.294 5.204 6.538 1.00 20.25 153 VAL A O 1
ATOM 653 N N . ALA A 1 88 ? 25.104 3.991 5.949 1.00 17.93 154 ALA A N 1
ATOM 654 C CA . ALA A 1 88 ? 25.653 4.002 7.306 1.00 22.57 154 ALA A CA 1
ATOM 655 C C . ALA A 1 88 ? 25.914 5.423 7.794 1.00 22.86 154 ALA A C 1
ATOM 656 O O . ALA A 1 88 ? 25.545 5.777 8.915 1.00 23.18 154 ALA A O 1
ATOM 658 N N . ASP A 1 89 ? 26.550 6.236 6.953 1.00 22.11 155 ASP A N 1
ATOM 659 C CA . ASP A 1 89 ? 26.843 7.624 7.321 1.00 22.91 155 ASP A CA 1
ATOM 660 C C . ASP A 1 89 ? 25.612 8.345 7.859 1.00 23.20 155 ASP A C 1
ATOM 661 O O . ASP A 1 89 ? 25.687 9.043 8.871 1.00 21.99 155 ASP A O 1
ATOM 666 N N . MET A 1 90 ? 24.483 8.192 7.171 1.00 17.98 156 MET A N 1
ATOM 667 C CA . MET A 1 90 ? 23.296 8.975 7.500 1.00 18.01 156 MET A CA 1
ATOM 668 C C . MET A 1 90 ? 22.315 8.284 8.449 1.00 20.42 156 MET A C 1
ATOM 669 O O . MET A 1 90 ? 21.559 8.963 9.137 1.00 20.96 156 MET A O 1
ATOM 674 N N . LEU A 1 91 ? 22.330 6.949 8.503 1.00 18.26 157 LEU A N 1
ATOM 675 C CA . LEU A 1 91 ? 21.275 6.228 9.212 1.00 16.59 157 LEU A CA 1
ATOM 676 C C . LEU A 1 91 ? 21.733 5.361 10.391 1.00 18.70 157 LEU A C 1
ATOM 677 O O . LEU A 1 91 ? 20.897 4.859 11.144 1.00 20.51 157 LEU A O 1
ATOM 682 N N . GLN A 1 92 ? 23.040 5.198 10.562 1.00 20.80 158 GLN A N 1
ATOM 683 C CA . GLN A 1 92 ? 23.546 4.307 11.609 1.00 24.15 158 GLN A CA 1
ATOM 684 C C . GLN A 1 92 ? 22.937 4.665 12.960 1.00 26.92 158 GLN A C 1
ATOM 685 O O . GLN A 1 92 ? 22.547 3.776 13.740 1.00 29.68 158 GLN A O 1
ATOM 691 N N . ASP A 1 93 ? 22.840 5.967 13.223 1.00 24.48 159 ASP A N 1
ATOM 692 C CA . ASP A 1 93 ? 22.437 6.474 14.538 1.00 27.45 159 ASP A CA 1
ATOM 693 C C . ASP A 1 93 ? 20.937 6.670 14.695 1.00 25.21 159 ASP A C 1
ATOM 694 O O . ASP A 1 93 ? 20.454 6.918 15.805 1.00 28.06 159 ASP A O 1
ATOM 699 N N . VAL A 1 94 ? 20.194 6.581 13.600 1.00 21.39 160 VAL A N 1
ATOM 700 C CA . VAL A 1 94 ? 18.794 6.988 13.649 1.00 19.63 160 VAL A CA 1
ATOM 701 C C . VAL A 1 94 ? 17.846 6.033 12.949 1.00 21.56 160 VAL A C 1
ATOM 702 O O . VAL A 1 94 ? 16.654 6.312 12.835 1.00 20.48 160 VAL A O 1
ATOM 706 N N . TYR A 1 95 ? 18.359 4.898 12.491 1.00 20.49 161 TYR A N 1
ATOM 707 C CA . TYR A 1 95 ? 17.519 4.004 11.700 1.00 21.17 161 TYR A CA 1
ATOM 708 C C . TYR A 1 95 ? 16.278 3.542 12.472 1.00 21.44 161 TYR A C 1
ATOM 709 O O . TYR A 1 95 ? 15.260 3.198 11.875 1.00 22.86 161 TYR A O 1
ATOM 718 N N . HIS A 1 96 ? 16.354 3.556 13.800 1.00 19.92 162 HIS A N 1
ATOM 719 C CA . HIS A 1 96 ? 15.245 3.052 14.609 1.00 22.04 162 HIS A CA 1
ATOM 720 C C . HIS A 1 96 ? 14.124 4.078 14.811 1.00 21.02 162 HIS A C 1
ATOM 721 O O . HIS A 1 96 ? 13.092 3.759 15.412 1.00 24.95 162 HIS A O 1
ATOM 728 N N . VAL A 1 97 ? 14.327 5.310 14.344 1.00 19.58 163 VAL A N 1
ATOM 729 C CA . VAL A 1 97 ? 13.272 6.317 14.437 1.00 19.31 163 VAL A CA 1
ATOM 730 C C . VAL A 1 97 ? 12.880 6.883 13.077 1.00 18.78 163 VAL A C 1
ATOM 731 O O . VAL A 1 97 ? 12.048 7.776 12.991 1.00 22.84 163 VAL A O 1
ATOM 735 N N . VAL A 1 98 ? 13.470 6.358 12.014 1.00 20.02 164 VAL A N 1
ATOM 736 C CA . VAL A 1 98 ? 13.181 6.883 10.684 1.00 20.40 164 VAL A CA 1
ATOM 737 C C . VAL A 1 98 ? 12.319 5.921 9.872 1.00 19.73 164 VAL A C 1
ATOM 738 O O . VAL A 1 98 ? 12.426 4.700 10.009 1.00 20.88 164 VAL A O 1
ATOM 742 N N . THR A 1 99 ? 11.444 6.483 9.050 1.00 19.38 165 THR A N 1
ATOM 743 C CA . THR A 1 99 ? 10.634 5.688 8.140 1.00 19.91 165 THR A CA 1
ATOM 744 C C . THR A 1 99 ? 10.914 6.142 6.721 1.00 20.38 165 THR A C 1
ATOM 745 O O . THR A 1 99 ? 10.893 7.339 6.422 1.00 19.21 165 THR A O 1
ATOM 749 N N . LEU A 1 100 ? 11.181 5.186 5.842 1.00 18.55 166 LEU A N 1
ATOM 750 C CA . LEU A 1 100 ? 11.340 5.503 4.435 1.00 17.77 166 LEU A CA 1
ATOM 751 C C . LEU A 1 100 ? 9.963 5.336 3.807 1.00 21.01 166 LEU A C 1
ATOM 752 O O . LEU A 1 100 ? 9.441 4.219 3.730 1.00 22.29 166 LEU A O 1
ATOM 757 N N . LYS A 1 101 ? 9.365 6.451 3.395 1.00 18.08 167 LYS A N 1
ATOM 758 C CA . LYS A 1 101 ? 8.027 6.458 2.811 1.00 19.23 167 LYS A CA 1
ATOM 759 C C . LYS A 1 101 ? 8.144 6.430 1.297 1.00 19.96 167 LYS A C 1
ATOM 760 O O . LYS A 1 101 ? 8.539 7.416 0.681 1.00 22.49 167 LYS A O 1
ATOM 766 N N . ILE A 1 102 ? 7.808 5.296 0.701 1.00 19.85 168 ILE A N 1
ATOM 767 C CA . ILE A 1 102 ? 8.049 5.087 -0.717 1.00 19.21 168 ILE A CA 1
ATOM 768 C C . ILE A 1 102 ? 6.724 4.987 -1.449 1.00 24.74 168 ILE A C 1
ATOM 769 O O . ILE A 1 102 ? 5.844 4.221 -1.059 1.00 26.75 168 ILE A O 1
ATOM 774 N N . GLN A 1 103 ? 6.578 5.785 -2.501 1.00 24.92 169 GLN A N 1
ATOM 775 C CA . GLN A 1 103 ? 5.381 5.754 -3.320 1.00 24.83 169 GLN A CA 1
ATOM 776 C C . GLN A 1 103 ? 5.705 5.153 -4.686 1.00 25.04 169 GLN A C 1
ATOM 777 O O . GLN A 1 103 ? 6.472 5.730 -5.460 1.00 24.46 169 GLN A O 1
ATOM 783 N N . LEU A 1 104 ? 5.137 3.983 -4.969 1.00 25.61 170 LEU A N 1
ATOM 784 C CA . LEU A 1 104 ? 5.379 3.313 -6.240 1.00 23.96 170 LEU A CA 1
ATOM 785 C C . LEU A 1 104 ? 4.647 4.025 -7.364 1.00 29.29 170 LEU A C 1
ATOM 786 O O . LEU A 1 104 ? 3.685 4.753 -7.125 1.00 31.44 170 LEU A O 1
ATOM 791 N N . HIS A 1 105 ? 5.101 3.806 -8.593 1.00 35.32 171 HIS A N 1
ATOM 792 C CA . HIS A 1 105 ? 4.434 4.373 -9.759 1.00 44.33 171 HIS A CA 1
ATOM 793 C C . HIS A 1 105 ? 3.148 3.612 -10.075 1.00 53.46 171 HIS A C 1
ATOM 794 O O . HIS A 1 105 ? 3.026 2.412 -9.809 1.00 57.58 171 HIS A O 1
ATOM 797 N N . GLY B 1 3 ? 1.285 -0.612 8.867 1.00 69.24 69 GLY B N 1
ATOM 798 C CA . GLY B 1 3 ? 1.516 -1.185 10.188 1.00 73.15 69 GLY B CA 1
ATOM 799 C C . GLY B 1 3 ? 2.958 -0.975 10.656 1.00 91.90 69 GLY B C 1
ATOM 800 O O . GLY B 1 3 ? 3.600 0.017 10.309 1.00 44.02 69 GLY B O 1
ATOM 801 N N . SER B 1 4 ? 3.466 -1.907 11.453 1.00 73.08 70 SER B N 1
ATOM 802 C CA . SER B 1 4 ? 4.828 -1.792 11.960 1.00 68.74 70 SER B CA 1
ATOM 803 C C . SER B 1 4 ? 5.694 -2.933 11.448 1.00 58.32 70 SER B C 1
ATOM 804 O O . SER B 1 4 ? 6.833 -3.114 11.885 1.00 56.30 70 SER B O 1
ATOM 806 N N . GLY B 1 5 ? 5.139 -3.705 10.519 1.00 51.07 71 GLY B N 1
ATOM 807 C CA . GLY B 1 5 ? 5.869 -4.790 9.896 1.00 44.03 71 GLY B CA 1
ATOM 808 C C . GLY B 1 5 ? 5.742 -6.107 10.648 1.00 36.53 71 GLY B C 1
ATOM 809 O O . GLY B 1 5 ? 5.230 -6.168 11.771 1.00 36.03 71 GLY B O 1
ATOM 810 N N . THR B 1 6 ? 6.209 -7.174 10.017 1.00 26.68 72 THR B N 1
ATOM 811 C CA . THR B 1 6 ? 6.133 -8.489 10.625 1.00 24.66 72 THR B CA 1
ATOM 812 C C . THR B 1 6 ? 7.471 -8.867 11.239 1.00 20.94 72 THR B C 1
ATOM 813 O O . THR B 1 6 ? 7.553 -9.842 11.986 1.00 22.85 72 THR B O 1
ATOM 817 N N . MET B 1 7 ? 8.511 -8.093 10.926 1.00 21.63 73 MET B N 1
ATOM 818 C CA . MET B 1 7 ? 9.878 -8.419 11.332 1.00 21.68 73 MET B CA 1
ATOM 819 C C . MET B 1 7 ? 10.493 -7.356 12.242 1.00 22.73 73 MET B C 1
ATOM 820 O O . MET B 1 7 ? 10.097 -6.188 12.218 1.00 22.09 73 MET B O 1
ATOM 825 N N . LEU B 1 8 ? 11.472 -7.778 13.033 1.00 21.97 74 LEU B N 1
ATOM 826 C CA . LEU B 1 8 ? 12.280 -6.873 13.839 1.00 22.47 74 LEU B CA 1
ATOM 827 C C . LEU B 1 8 ? 13.738 -7.220 13.633 1.00 20.13 74 LEU B C 1
ATOM 828 O O . LEU B 1 8 ? 14.087 -8.394 13.533 1.00 20.55 74 LEU B O 1
ATOM 833 N N . PRO B 1 9 ? 14.605 -6.201 13.586 1.00 16.88 75 PRO B N 1
ATOM 834 C CA . PRO B 1 9 ? 16.038 -6.466 13.429 1.00 16.78 75 PRO B CA 1
ATOM 835 C C . PRO B 1 9 ? 16.661 -6.837 14.760 1.00 19.94 75 PRO B C 1
ATOM 836 O O . PRO B 1 9 ? 16.323 -6.234 15.784 1.00 23.44 75 PRO B O 1
ATOM 840 N N . VAL B 1 10 ? 17.556 -7.818 14.744 1.00 16.44 76 VAL B N 1
ATOM 841 C CA . VAL B 1 10 ? 18.314 -8.182 15.931 1.00 19.37 76 VAL B CA 1
ATOM 842 C C . VAL B 1 10 ? 19.797 -8.262 15.582 1.00 18.34 76 VAL B C 1
ATOM 843 O O . VAL B 1 10 ? 20.201 -9.010 14.681 1.00 19.93 76 VAL B O 1
ATOM 847 N N . PHE B 1 11 ? 20.606 -7.467 16.268 1.00 17.07 77 PHE B N 1
ATOM 848 C CA . PHE B 1 11 ? 22.045 -7.506 16.051 1.00 18.18 77 PHE B CA 1
ATOM 849 C C . PHE B 1 11 ? 22.669 -8.693 16.785 1.00 19.63 77 PHE B C 1
ATOM 850 O O . PHE B 1 11 ? 22.532 -8.821 18.005 1.00 20.07 77 PHE B O 1
ATOM 858 N N . CYS B 1 12 ? 23.358 -9.555 16.037 1.00 19.18 78 CYS B N 1
ATOM 859 C CA . CYS B 1 12 ? 23.899 -10.792 16.592 1.00 19.96 78 CYS B CA 1
ATOM 860 C C . CYS B 1 12 ? 25.407 -10.876 16.429 1.00 24.89 78 CYS B C 1
ATOM 861 O O . CYS B 1 12 ? 25.960 -10.478 15.402 1.00 26.67 78 CYS B O 1
ATOM 864 N N . VAL B 1 13 ? 26.069 -11.429 17.434 1.00 20.47 79 VAL B N 1
ATOM 865 C CA . VAL B 1 13 ? 27.481 -11.728 17.330 1.00 20.47 79 VAL B CA 1
ATOM 866 C C . VAL B 1 13 ? 27.651 -13.205 17.643 1.00 21.79 79 VAL B C 1
ATOM 867 O O . VAL B 1 13 ? 27.285 -13.657 18.724 1.00 24.33 79 VAL B O 1
ATOM 871 N N . VAL B 1 14 ? 28.164 -13.959 16.677 1.00 20.29 80 VAL B N 1
ATOM 872 C CA . VAL B 1 14 ? 28.379 -15.390 16.854 1.00 22.08 80 VAL B CA 1
ATOM 873 C C . VAL B 1 14 ? 29.861 -15.669 17.000 1.00 25.27 80 VAL B C 1
ATOM 874 O O . VAL B 1 14 ? 30.655 -15.352 16.109 1.00 24.27 80 VAL B O 1
ATOM 878 N N . GLU B 1 15 ? 30.228 -16.262 18.133 1.00 22.38 81 GLU B N 1
ATOM 879 C CA . GLU B 1 15 ? 31.611 -16.605 18.416 1.00 25.28 81 GLU B CA 1
ATOM 880 C C . GLU B 1 15 ? 31.826 -18.103 18.244 1.00 26.21 81 GLU B C 1
ATOM 881 O O . GLU B 1 15 ? 31.093 -18.915 18.810 1.00 27.19 81 GLU B O 1
ATOM 887 N N . HIS B 1 16 ? 32.828 -18.467 17.454 1.00 25.98 82 HIS B N 1
ATOM 888 C CA . HIS B 1 16 ? 33.136 -19.875 17.243 1.00 30.80 82 HIS B CA 1
ATOM 889 C C . HIS B 1 16 ? 34.621 -20.061 17.023 1.00 32.77 82 HIS B C 1
ATOM 890 O O . HIS B 1 16 ? 35.292 -19.182 16.487 1.00 32.29 82 HIS B O 1
ATOM 897 N N . TYR B 1 17 ? 35.141 -21.208 17.441 1.00 29.84 83 TYR B N 1
ATOM 898 C CA . TYR B 1 17 ? 36.562 -21.477 17.272 1.00 33.09 83 TYR B CA 1
ATOM 899 C C . TYR B 1 17 ? 36.850 -22.139 15.928 1.00 34.50 83 TYR B C 1
ATOM 900 O O . TYR B 1 17 ? 36.129 -23.035 15.489 1.00 35.72 83 TYR B O 1
ATOM 909 N N . GLU B 1 18 ? 37.899 -21.667 15.269 1.00 35.67 84 GLU B N 1
ATOM 910 C CA . GLU B 1 18 ? 38.335 -22.242 14.014 1.00 40.28 84 GLU B CA 1
ATOM 911 C C . GLU B 1 18 ? 39.754 -22.745 14.202 1.00 45.14 84 GLU B C 1
ATOM 912 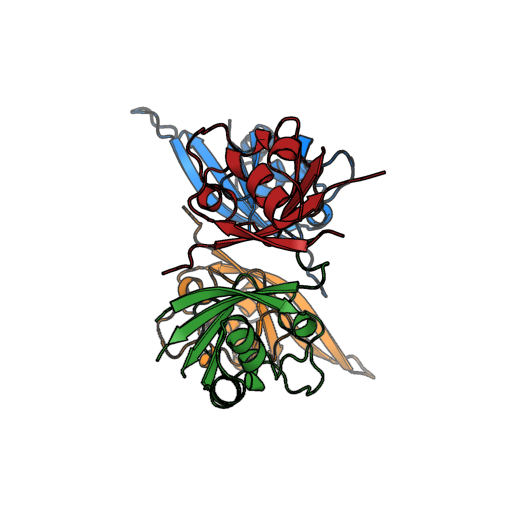O O . GLU B 1 18 ? 40.653 -21.975 14.541 1.00 45.29 84 GLU B O 1
ATOM 914 N N . ASN B 1 19 ? 39.948 -24.042 13.998 1.00 46.54 85 ASN B N 1
ATOM 915 C CA . ASN B 1 19 ? 41.260 -24.641 14.167 1.00 54.01 85 ASN B CA 1
ATOM 916 C C . ASN B 1 19 ? 42.069 -24.537 12.884 1.00 62.26 85 ASN B C 1
ATOM 917 O O . ASN B 1 19 ? 41.713 -25.127 11.866 1.00 66.27 85 ASN B O 1
ATOM 919 N N . ALA B 1 20 ? 43.149 -23.767 12.929 1.00 67.00 86 ALA B N 1
ATOM 920 C CA . ALA B 1 20 ? 44.125 -23.799 11.856 1.00 72.11 86 ALA B CA 1
ATOM 921 C C . ALA B 1 20 ? 44.978 -25.033 12.099 1.00 71.56 86 ALA B C 1
ATOM 922 O O . ALA B 1 20 ? 44.510 -26.006 12.691 1.00 71.47 86 ALA B O 1
ATOM 924 N N . ILE B 1 21 ? 46.230 -24.998 11.659 1.00 73.16 87 ILE B N 1
ATOM 925 C CA . ILE B 1 21 ? 47.122 -26.129 11.883 1.00 71.01 87 ILE B CA 1
ATOM 926 C C . ILE B 1 21 ? 47.897 -25.964 13.187 1.00 68.21 87 ILE B C 1
ATOM 927 O O . ILE B 1 21 ? 47.766 -26.773 14.107 1.00 66.10 87 ILE B O 1
ATOM 929 N N . GLU B 1 22 ? 48.696 -24.904 13.263 1.00 65.92 88 GLU B N 1
ATOM 930 C CA . GLU B 1 22 ? 49.548 -24.671 14.422 1.00 61.68 88 GLU B CA 1
ATOM 931 C C . GLU B 1 22 ? 48.909 -23.731 15.442 1.00 53.36 88 GLU B C 1
ATOM 932 O O . GLU B 1 22 ? 49.515 -23.422 16.470 1.00 46.24 88 GLU B O 1
ATOM 934 N N . TYR B 1 23 ? 47.686 -23.283 15.165 1.00 53.66 89 TYR B N 1
ATOM 935 C CA . TYR B 1 23 ? 47.011 -22.352 16.067 1.00 47.65 89 TYR B CA 1
ATOM 936 C C . TYR B 1 23 ? 45.499 -22.261 15.847 1.00 41.02 89 TYR B C 1
ATOM 937 O O . TYR B 1 23 ? 44.996 -22.539 14.757 1.00 42.26 89 TYR B O 1
ATOM 946 N N . ASP B 1 24 ? 44.786 -21.856 16.894 1.00 34.55 90 ASP B N 1
ATOM 947 C CA . ASP B 1 24 ? 43.337 -21.714 16.841 1.00 33.94 90 ASP B CA 1
ATOM 948 C C . ASP B 1 24 ? 42.933 -20.249 16.884 1.00 31.88 90 ASP B C 1
ATOM 949 O O . ASP B 1 24 ? 43.655 -19.421 17.435 1.00 29.35 90 ASP B O 1
ATOM 954 N N . CYS B 1 25 ? 41.769 -19.945 16.314 1.00 27.43 91 CYS B N 1
ATOM 955 C CA . CYS B 1 25 ? 41.250 -18.589 16.291 1.00 26.35 91 CYS B CA 1
ATOM 956 C C . CYS B 1 25 ? 39.867 -18.531 16.910 1.00 27.39 91 CYS B C 1
ATOM 957 O O . CYS B 1 25 ? 39.006 -19.370 16.623 1.00 31.07 91 CYS B O 1
ATOM 960 N N . LYS B 1 26 ? 39.658 -17.533 17.759 1.00 20.26 92 LYS B N 1
ATOM 961 C CA . LYS B 1 26 ? 38.333 -17.263 18.282 1.00 20.92 92 LYS B CA 1
ATOM 962 C C . LYS B 1 26 ? 37.629 -16.283 17.357 1.00 23.05 92 LYS B C 1
ATOM 963 O O . LYS B 1 26 ? 37.756 -15.063 17.500 1.00 25.20 92 LYS B O 1
ATOM 969 N N . GLU B 1 27 ? 36.886 -16.823 16.403 1.00 22.26 93 GLU B N 1
ATOM 970 C CA . GLU B 1 27 ? 36.269 -15.992 15.382 1.00 25.41 93 GLU B CA 1
ATOM 971 C C . GLU B 1 27 ? 34.972 -15.373 15.882 1.00 27.43 93 GLU B C 1
ATOM 972 O O . GLU B 1 27 ? 34.219 -15.993 16.639 1.00 28.36 93 GLU B O 1
ATOM 978 N N . GLU B 1 28 ? 34.724 -14.136 15.470 1.00 27.36 94 GLU B N 1
ATOM 979 C CA . GLU B 1 28 ? 33.487 -13.457 15.803 1.00 31.63 94 GLU B CA 1
ATOM 980 C C . GLU B 1 28 ? 32.852 -12.972 14.514 1.00 32.49 94 GLU B C 1
ATOM 981 O O . GLU B 1 28 ? 33.475 -12.242 13.736 1.00 37.51 94 GLU B O 1
ATOM 987 N N . HIS B 1 29 ? 31.618 -13.393 14.274 1.00 29.43 95 HIS B N 1
ATOM 988 C CA . HIS B 1 29 ? 30.871 -12.917 13.117 1.00 31.70 95 HIS B CA 1
ATOM 989 C C . HIS B 1 29 ? 29.664 -12.115 13.594 1.00 28.88 95 HIS B C 1
ATOM 990 O O . HIS B 1 29 ? 28.781 -12.645 14.275 1.00 30.86 95 HIS B O 1
ATOM 997 N N . ALA B 1 30 ? 29.636 -10.833 13.245 1.00 28.83 96 ALA B N 1
ATOM 998 C CA . ALA B 1 30 ? 28.580 -9.944 13.709 1.00 27.36 96 ALA B CA 1
ATOM 999 C C . ALA B 1 30 ? 27.715 -9.504 12.541 1.00 23.79 96 ALA B C 1
ATOM 1000 O O . ALA B 1 30 ? 28.229 -9.123 11.488 1.00 29.42 96 ALA B O 1
ATOM 1002 N N . GLU B 1 31 ? 26.402 -9.567 12.716 1.00 22.53 97 GLU B N 1
ATOM 1003 C CA . GLU B 1 31 ? 25.500 -9.118 11.663 1.00 20.51 97 GLU B CA 1
ATOM 1004 C C . GLU B 1 31 ? 24.078 -8.920 12.164 1.00 18.92 97 GLU B C 1
ATOM 1005 O O . GLU B 1 31 ? 23.657 -9.530 13.149 1.00 20.97 97 GLU B O 1
ATOM 1011 N N . PHE B 1 32 ? 23.339 -8.044 11.498 1.00 17.86 98 PHE B N 1
ATOM 1012 C CA . PHE B 1 32 ? 21.912 -7.923 11.756 1.00 19.97 98 PHE B CA 1
ATOM 1013 C C . PHE B 1 32 ? 21.155 -9.090 11.131 1.00 22.08 98 PHE B C 1
ATOM 1014 O O . PHE B 1 32 ? 21.500 -9.565 10.051 1.00 24.81 98 PHE B O 1
ATOM 1022 N N . VAL B 1 33 ? 20.116 -9.535 11.822 1.00 21.46 99 VAL B N 1
ATOM 1023 C CA . VAL B 1 33 ? 19.207 -10.547 11.325 1.00 23.04 99 VAL B CA 1
ATOM 1024 C C . VAL B 1 33 ? 17.802 -10.002 11.469 1.00 21.68 99 VAL B C 1
ATOM 1025 O O . VAL B 1 33 ? 17.503 -9.322 12.447 1.00 26.49 99 VAL B O 1
ATOM 1029 N N . LEU B 1 34 ? 16.936 -10.290 10.505 1.00 17.89 100 LEU B N 1
ATOM 1030 C CA . LEU B 1 34 ? 15.522 -9.992 10.672 1.00 17.35 100 LEU B CA 1
ATOM 1031 C C . LEU B 1 34 ? 14.813 -11.211 11.251 1.00 21.03 100 LEU B C 1
ATOM 1032 O O . LEU B 1 34 ? 14.946 -12.320 10.725 1.00 27.95 100 LEU B O 1
ATOM 1037 N N . VAL B 1 35 ? 14.065 -11.013 12.332 1.00 20.80 101 VAL B N 1
ATOM 1038 C CA . VAL B 1 35 ? 13.299 -12.112 12.922 1.00 21.21 101 VAL B CA 1
ATOM 1039 C C . VAL B 1 35 ? 11.810 -11.778 13.013 1.00 23.94 101 VAL B C 1
ATOM 1040 O O . VAL B 1 35 ? 11.433 -10.622 13.206 1.00 24.36 101 VAL B O 1
ATOM 1044 N N . ARG B 1 36 ? 10.958 -12.788 12.868 1.00 23.93 102 ARG B N 1
ATOM 1045 C CA . ARG B 1 36 ? 9.519 -12.573 12.985 1.00 24.67 102 ARG B CA 1
ATOM 1046 C C . ARG B 1 36 ? 9.139 -12.068 14.369 1.00 23.13 102 ARG B C 1
ATOM 1047 O O . ARG B 1 36 ? 9.545 -12.637 15.381 1.00 27.96 102 ARG B O 1
ATOM 1055 N N . LYS B 1 37 ? 8.352 -11.001 14.402 1.00 24.78 103 LYS B N 1
ATOM 1056 C CA . LYS B 1 37 ? 7.851 -10.446 15.649 1.00 24.75 103 LYS B CA 1
ATOM 1057 C C . LYS B 1 37 ? 7.094 -11.482 16.459 1.00 24.16 103 LYS B C 1
ATOM 1058 O O . LYS B 1 37 ? 7.148 -11.462 17.685 1.00 23.88 103 LYS B O 1
ATOM 1064 N N . ASP B 1 38 ? 6.377 -12.376 15.783 1.00 22.95 104 ASP B N 1
ATOM 1065 C CA . ASP B 1 38 ? 5.516 -13.323 16.495 1.00 20.21 104 ASP B CA 1
ATOM 1066 C C . ASP B 1 38 ? 6.207 -14.636 16.896 1.00 17.89 104 ASP B C 1
ATOM 1067 O O . ASP B 1 38 ? 5.582 -15.521 17.474 1.00 20.56 104 ASP B O 1
ATOM 1072 N N . MET B 1 39 ? 7.501 -14.745 16.618 1.00 18.18 105 MET B N 1
ATOM 1073 C CA . MET B 1 39 ? 8.249 -15.928 17.036 1.00 18.80 105 MET B CA 1
ATOM 1074 C C . MET B 1 39 ? 8.439 -15.907 18.553 1.00 18.33 105 MET B C 1
ATOM 1075 O O . MET B 1 39 ? 8.549 -14.839 19.146 1.00 18.41 105 MET B O 1
ATOM 1080 N N . LEU B 1 40 ? 8.479 -17.073 19.195 1.00 19.43 106 LEU B N 1
ATOM 1081 C CA . LEU B 1 40 ? 8.676 -17.082 20.647 1.00 17.61 106 LEU B CA 1
ATOM 1082 C C . LEU B 1 40 ? 10.073 -16.583 20.996 1.00 19.70 106 LEU B C 1
ATOM 1083 O O . LEU B 1 40 ? 11.064 -17.002 20.399 1.00 18.80 106 LEU B O 1
ATOM 1088 N N . PHE B 1 41 ? 10.140 -15.681 21.967 1.00 17.01 107 PHE B N 1
ATOM 1089 C CA . PHE B 1 41 ? 11.389 -15.058 22.367 1.00 14.88 107 PHE B CA 1
ATOM 1090 C C . PHE B 1 41 ? 12.446 -16.060 22.807 1.00 17.67 107 PHE B C 1
ATOM 1091 O O . PHE B 1 41 ? 13.635 -15.871 22.547 1.00 20.21 107 PHE B O 1
ATOM 1099 N N . ASN B 1 42 ? 12.022 -17.122 23.488 1.00 17.24 108 ASN B N 1
ATOM 1100 C CA . ASN B 1 42 ? 12.991 -18.092 23.997 1.00 19.15 108 ASN B CA 1
ATOM 1101 C C . ASN B 1 42 ? 13.669 -18.931 22.916 1.00 20.89 108 ASN B C 1
ATOM 1102 O O . ASN B 1 42 ? 14.571 -19.710 23.214 1.00 21.61 108 ASN B O 1
ATOM 1107 N N . GLN B 1 43 ? 13.251 -18.750 21.664 1.00 19.47 109 GLN B N 1
ATOM 1108 C CA . GLN B 1 43 ? 13.865 -19.466 20.551 1.00 18.51 109 GLN B CA 1
ATOM 1109 C C . GLN B 1 43 ? 14.722 -18.542 19.692 1.00 19.18 109 GLN B C 1
ATOM 1110 O O . GLN B 1 43 ? 15.084 -18.882 18.568 1.00 22.90 109 GLN B O 1
ATOM 1116 N N . LEU B 1 44 ? 15.061 -17.380 20.234 1.00 19.35 110 LEU B N 1
ATOM 1117 C CA . LEU B 1 44 ? 15.799 -16.382 19.472 1.00 20.20 110 LEU B CA 1
ATOM 1118 C C . LEU B 1 44 ? 17.149 -16.914 18.993 1.00 18.53 110 LEU B C 1
ATOM 1119 O O . LEU B 1 44 ? 17.584 -16.608 17.885 1.00 19.63 110 LEU B O 1
ATOM 1124 N N . ILE B 1 45 ? 17.814 -17.711 19.826 1.00 18.74 111 ILE B N 1
ATOM 1125 C CA . ILE B 1 45 ? 19.143 -18.204 19.478 1.00 18.65 111 ILE B CA 1
ATOM 1126 C C . ILE B 1 45 ? 19.093 -19.098 18.244 1.00 18.56 111 ILE B C 1
ATOM 1127 O O . ILE B 1 45 ? 19.918 -18.965 17.332 1.00 19.75 111 ILE B O 1
ATOM 1132 N N . GLU B 1 46 ? 18.112 -19.994 18.222 1.00 22.56 112 GLU B N 1
ATOM 1133 C CA . GLU B 1 46 ? 17.901 -20.894 17.093 1.00 21.60 112 GLU B CA 1
ATOM 1134 C C . GLU B 1 46 ? 17.601 -20.145 15.792 1.00 24.97 112 GLU B C 1
ATOM 1135 O O . GLU B 1 46 ? 18.160 -20.463 14.735 1.00 25.49 112 GLU B O 1
ATOM 1141 N N . MET B 1 47 ? 16.716 -19.159 15.869 1.00 21.83 113 MET B N 1
ATOM 1142 C CA . MET B 1 47 ? 16.338 -18.393 14.685 1.00 26.47 113 MET B CA 1
ATOM 1143 C C . MET B 1 47 ? 17.500 -17.576 14.155 1.00 22.99 113 MET B C 1
ATOM 1144 O O . MET B 1 47 ? 17.705 -17.489 12.946 1.00 28.54 113 MET B O 1
ATOM 1149 N N . ALA B 1 48 ? 18.247 -16.961 15.059 1.00 21.11 114 ALA B N 1
ATOM 1150 C CA . ALA B 1 48 ? 19.385 -16.146 14.666 1.00 21.44 114 ALA B CA 1
ATOM 1151 C C . ALA B 1 48 ? 20.406 -16.984 13.901 1.00 23.15 114 ALA B C 1
ATOM 1152 O O . ALA B 1 48 ? 20.881 -16.585 12.831 1.00 26.67 114 ALA B O 1
ATOM 1154 N N . LEU B 1 49 ? 20.733 -18.149 14.450 1.00 20.98 115 LEU B N 1
ATOM 1155 C CA . LEU B 1 49 ? 21.727 -19.023 13.844 1.00 24.40 115 LEU B CA 1
ATOM 1156 C C . LEU B 1 49 ? 21.278 -19.507 12.474 1.00 27.24 115 LEU B C 1
ATOM 1157 O O . LEU B 1 49 ? 22.068 -19.563 11.536 1.00 29.58 115 LEU B O 1
ATOM 1162 N N . LEU B 1 50 ? 20.003 -19.859 12.365 1.00 26.31 116 LEU B N 1
ATOM 1163 C CA . LEU B 1 50 ? 19.451 -20.317 11.100 1.00 31.25 116 LEU B CA 1
ATOM 1164 C C . LEU B 1 50 ? 19.592 -19.223 10.044 1.00 33.31 116 LEU B C 1
ATOM 1165 O O . LEU B 1 50 ? 19.994 -19.489 8.914 1.00 34.25 116 LEU B O 1
ATOM 1167 N N . SER B 1 51 ? 19.276 -17.991 10.431 1.00 32.77 117 SER B N 1
ATOM 1168 C CA . SER B 1 51 ? 19.285 -16.857 9.509 1.00 33.49 117 SER B CA 1
ATOM 1169 C C . SER B 1 51 ? 20.691 -16.441 9.107 1.00 35.22 117 SER B C 1
ATOM 1170 O O . SER B 1 51 ? 20.897 -15.855 8.042 1.00 39.31 117 SER B O 1
ATOM 1173 N N . LEU B 1 52 ? 21.655 -16.723 9.974 1.00 30.37 118 LEU B N 1
ATOM 1174 C CA . LEU B 1 52 ? 23.040 -16.377 9.694 1.00 29.07 118 LEU B CA 1
ATOM 1175 C C . LEU B 1 52 ? 23.734 -17.458 8.883 1.00 37.23 118 LEU B C 1
ATOM 1176 O O . LEU B 1 52 ? 24.898 -17.312 8.503 1.00 40.79 118 LEU B O 1
ATOM 1181 N N . GLY B 1 53 ? 23.019 -18.548 8.631 1.00 39.38 119 GLY B N 1
ATOM 1182 C CA . GLY B 1 53 ? 23.512 -19.581 7.738 1.00 42.46 119 GLY B CA 1
ATOM 1183 C C . GLY B 1 53 ? 24.189 -20.748 8.428 1.00 41.63 119 GLY B C 1
ATOM 1184 O O . GLY B 1 53 ? 24.841 -21.563 7.773 1.00 46.32 119 GLY B O 1
ATOM 1185 N N . TYR B 1 54 ? 24.041 -20.836 9.747 1.00 41.61 120 TYR B N 1
ATOM 1186 C CA . TYR B 1 54 ? 24.603 -21.958 10.487 1.00 40.44 120 TYR B CA 1
ATOM 1187 C C . TYR B 1 54 ? 23.720 -23.190 10.379 1.00 42.66 120 TYR B C 1
ATOM 1188 O O . TYR B 1 54 ? 22.503 -23.090 10.207 1.00 41.40 120 TYR B O 1
ATOM 1197 N N . SER B 1 55 ? 24.354 -24.354 10.469 1.00 47.03 121 SER B N 1
ATOM 1198 C CA . SER B 1 55 ? 23.653 -25.626 10.418 1.00 54.27 121 SER B CA 1
ATOM 1199 C C . SER B 1 55 ? 22.681 -25.767 11.585 1.00 54.87 121 SER B C 1
ATOM 1200 O O . SER B 1 55 ? 22.919 -25.232 12.668 1.00 53.65 121 SER B O 1
ATOM 1203 N N . HIS B 1 56 ? 21.588 -26.491 11.357 1.00 57.57 122 HIS B N 1
ATOM 1204 C CA . HIS B 1 56 ? 20.590 -26.738 12.394 1.00 59.45 122 HIS B CA 1
ATOM 1205 C C . HIS B 1 56 ? 21.208 -27.300 13.670 1.00 56.09 122 HIS B C 1
ATOM 1206 O O . HIS B 1 56 ? 20.688 -27.088 14.765 1.00 57.14 122 HIS B O 1
ATOM 1213 N N . SER B 1 57 ? 22.318 -28.016 13.527 1.00 54.13 123 SER B N 1
ATOM 1214 C CA . SER B 1 57 ? 22.925 -28.704 14.662 1.00 49.56 123 SER B CA 1
ATOM 1215 C C . SER B 1 57 ? 23.763 -27.779 15.543 1.00 48.61 123 SER B C 1
ATOM 1216 O O . SER B 1 57 ? 24.056 -28.109 16.692 1.00 47.81 123 SER B O 1
ATOM 1219 N N . SER B 1 58 ? 24.147 -26.623 15.012 1.00 43.87 124 SER B N 1
ATOM 1220 C CA . SER B 1 58 ? 24.990 -25.710 15.771 1.00 42.42 124 SER B CA 1
ATOM 1221 C C . SER B 1 58 ? 24.240 -25.162 16.979 1.00 36.04 124 SER B C 1
ATOM 1222 O O . SER B 1 58 ? 24.840 -24.899 18.019 1.00 35.54 124 SER B O 1
ATOM 1225 N N . ALA B 1 59 ? 22.927 -25.008 16.844 1.00 37.52 125 ALA B N 1
ATOM 1226 C CA . ALA B 1 59 ? 22.111 -24.437 17.915 1.00 35.29 125 ALA B CA 1
ATOM 1227 C C . ALA B 1 59 ? 22.090 -25.332 19.151 1.00 34.64 125 ALA B C 1
ATOM 1228 O O . ALA B 1 59 ? 22.025 -24.844 20.280 1.00 31.85 125 ALA B O 1
ATOM 1230 N N . ALA B 1 60 ? 22.138 -26.641 18.932 1.00 35.61 126 ALA B N 1
ATOM 1231 C CA . ALA B 1 60 ? 22.095 -27.596 20.033 1.00 39.31 126 ALA B CA 1
ATOM 1232 C C . ALA B 1 60 ? 23.412 -27.645 20.797 1.00 39.48 126 ALA B C 1
ATOM 1233 O O . ALA B 1 60 ? 23.540 -28.372 21.781 1.00 41.18 126 ALA B O 1
ATOM 1235 N N . GLN B 1 61 ? 24.394 -26.880 20.335 1.00 36.90 127 GLN B N 1
ATOM 1236 C CA . GLN B 1 61 ? 25.633 -26.720 21.085 1.00 38.68 127 GLN B CA 1
ATOM 1237 C C . GLN B 1 61 ? 25.957 -25.243 21.293 1.00 37.34 127 GLN B C 1
ATOM 1238 O O . GLN B 1 61 ? 27.128 -24.848 21.319 1.00 36.84 127 GLN B O 1
ATOM 1244 N N . ALA B 1 62 ? 24.920 -24.427 21.448 1.00 29.91 128 ALA B N 1
ATOM 1245 C CA . ALA B 1 62 ? 25.131 -22.995 21.601 1.00 25.48 128 ALA B CA 1
ATOM 1246 C C . ALA B 1 62 ? 24.736 -22.496 22.982 1.00 21.48 128 ALA B C 1
ATOM 1247 O O . ALA B 1 62 ? 23.815 -23.033 23.614 1.00 24.92 128 ALA B O 1
ATOM 1249 N N . LYS B 1 63 ? 25.456 -21.482 23.450 1.00 23.48 129 LYS B N 1
ATOM 1250 C CA . LYS B 1 63 ? 25.036 -20.684 24.592 1.00 25.15 129 LYS B CA 1
ATOM 1251 C C . LYS B 1 63 ? 24.779 -19.294 24.043 1.00 23.98 129 LYS B C 1
ATOM 1252 O O . LYS B 1 63 ? 25.387 -18.894 23.049 1.00 25.57 129 LYS B O 1
ATOM 1258 N N . GLY B 1 64 ? 23.876 -18.558 24.673 1.00 21.72 130 GLY B N 1
ATOM 1259 C CA . GLY B 1 64 ? 23.585 -17.212 24.225 1.00 19.70 130 GLY B CA 1
ATOM 1260 C C . GLY B 1 64 ? 23.269 -16.311 25.394 1.00 22.77 130 GLY B C 1
ATOM 1261 O O . GLY B 1 64 ? 22.610 -16.729 26.344 1.00 24.74 130 GLY B O 1
ATOM 1262 N N . LEU B 1 65 ? 23.754 -15.077 25.326 1.00 20.06 131 LEU B N 1
ATOM 1263 C CA . LEU B 1 65 ? 23.407 -14.058 26.304 1.00 20.52 131 LEU B CA 1
ATOM 1264 C C . LEU B 1 65 ? 22.974 -12.809 25.556 1.00 22.16 131 LEU B C 1
ATOM 1265 O O . LEU B 1 65 ? 23.499 -12.503 24.482 1.00 24.34 131 LEU B O 1
ATOM 1270 N N . ILE B 1 66 ? 22.014 -12.092 26.122 1.00 20.03 132 ILE B N 1
ATOM 1271 C CA . ILE B 1 66 ? 21.507 -10.890 25.484 1.00 20.00 132 ILE B CA 1
ATOM 1272 C C . ILE B 1 66 ? 21.981 -9.664 26.266 1.00 18.29 132 ILE B C 1
ATOM 1273 O O . ILE B 1 66 ? 21.979 -9.654 27.492 1.00 19.94 132 ILE B O 1
ATOM 1278 N N . GLN B 1 67 ? 22.427 -8.642 25.547 1.00 20.25 133 GLN B N 1
ATOM 1279 C CA . GLN B 1 67 ? 23.025 -7.489 26.197 1.00 19.99 133 GLN B CA 1
ATOM 1280 C C . GLN B 1 67 ? 22.336 -6.206 25.772 1.00 24.93 133 GLN B C 1
ATOM 1281 O O . GLN B 1 67 ? 22.119 -5.975 24.581 1.00 25.54 133 GLN B O 1
ATOM 1287 N N . VAL B 1 68 ? 21.988 -5.390 26.761 1.00 23.17 134 VAL B N 1
ATOM 1288 C CA . VAL B 1 68 ? 21.475 -4.045 26.551 1.00 23.04 134 VAL B CA 1
ATOM 1289 C C . VAL B 1 68 ? 22.641 -3.080 26.653 1.00 21.90 134 VAL B C 1
ATOM 1290 O O . VAL B 1 68 ? 23.357 -3.089 27.648 1.00 26.94 134 VAL B O 1
ATOM 1294 N N . GLY B 1 69 ? 22.838 -2.249 25.633 1.00 20.09 135 GLY B N 1
ATOM 1295 C CA . GLY B 1 69 ? 23.912 -1.264 25.668 1.00 21.25 135 GLY B CA 1
ATOM 1296 C C . GLY B 1 69 ? 25.211 -1.913 26.128 1.00 22.55 135 GLY B C 1
ATOM 1297 O O . GLY B 1 69 ? 25.675 -2.887 25.525 1.00 24.29 135 GLY B O 1
ATOM 1298 N N . LYS B 1 70 ? 25.789 -1.388 27.206 1.00 22.86 136 LYS B N 1
ATOM 1299 C CA . LYS B 1 70 ? 27.032 -1.924 27.754 1.00 25.03 136 LYS B CA 1
ATOM 1300 C C . LYS B 1 70 ? 26.817 -2.668 29.072 1.00 26.58 136 LYS B C 1
ATOM 1301 O O . LYS B 1 70 ? 27.771 -2.932 29.808 1.00 29.59 136 LYS B O 1
ATOM 1307 N N . TRP B 1 71 ? 25.567 -2.999 29.377 1.00 22.03 137 TRP B N 1
ATOM 1308 C CA . TRP B 1 71 ? 25.256 -3.749 30.596 1.00 22.88 137 TRP B CA 1
ATOM 1309 C C . TRP B 1 71 ? 25.822 -5.163 30.517 1.00 24.44 137 TRP B C 1
ATOM 1310 O O . TRP B 1 71 ? 26.115 -5.658 29.429 1.00 25.73 137 TRP B O 1
ATOM 1321 N N . ASN B 1 72 ? 25.962 -5.817 31.669 1.00 23.05 138 ASN B N 1
ATOM 1322 C CA . ASN B 1 72 ? 26.305 -7.242 31.687 1.00 21.07 138 ASN B CA 1
ATOM 1323 C C . ASN B 1 72 ? 25.309 -8.048 30.863 1.00 19.38 138 ASN B C 1
ATOM 1324 O O . ASN B 1 72 ? 24.106 -7.919 31.051 1.00 21.11 138 ASN B O 1
ATOM 1329 N N . PRO B 1 73 ? 25.806 -8.882 29.939 1.00 22.29 139 PRO B N 1
ATOM 1330 C CA . PRO B 1 73 ? 24.918 -9.785 29.198 1.00 21.81 139 PRO B CA 1
ATOM 1331 C C . PRO B 1 73 ? 24.226 -10.786 30.130 1.00 21.57 139 PRO B C 1
ATOM 1332 O O . PRO B 1 73 ? 24.833 -11.232 31.109 1.00 24.23 139 PRO B O 1
ATOM 1336 N N . VAL B 1 74 ? 22.980 -11.138 29.823 1.00 20.98 140 VAL B N 1
ATOM 1337 C CA . VAL B 1 74 ? 22.202 -12.041 30.671 1.00 19.67 140 VAL B CA 1
ATOM 1338 C C . VAL B 1 74 ? 21.511 -13.115 29.834 1.00 21.16 140 VAL B C 1
ATOM 1339 O O . VAL B 1 74 ? 21.295 -12.936 28.639 1.00 19.29 140 VAL B O 1
ATOM 1343 N N . PRO B 1 75 ? 21.163 -14.245 30.458 1.00 21.78 141 PRO B N 1
ATOM 1344 C CA . PRO B 1 75 ? 20.441 -15.276 29.705 1.00 19.82 141 PRO B CA 1
ATOM 1345 C C . PRO B 1 75 ? 19.060 -14.782 29.293 1.00 19.42 141 PRO B C 1
ATOM 1346 O O . PRO B 1 75 ? 18.490 -13.928 29.964 1.00 20.98 141 PRO B O 1
ATOM 1350 N N . LEU B 1 76 ? 18.538 -15.305 28.191 1.00 19.94 142 LEU B N 1
ATOM 1351 C CA . LEU B 1 76 ? 17.194 -14.960 27.740 1.00 19.41 142 LEU B CA 1
ATOM 1352 C C . LEU B 1 76 ? 16.159 -15.113 28.855 1.00 21.67 142 LEU B C 1
ATOM 1353 O O . LEU B 1 76 ? 15.200 -14.357 28.928 1.00 20.72 142 LEU B O 1
ATOM 1358 N N . SER B 1 77 ? 16.348 -16.117 29.705 1.00 21.79 143 SER B N 1
ATOM 1359 C CA . SER B 1 77 ? 15.392 -16.404 30.772 1.00 20.54 143 SER B CA 1
ATOM 1360 C C . SER B 1 77 ? 15.339 -15.295 31.827 1.00 20.38 143 SER B C 1
ATOM 1361 O O . SER B 1 77 ? 14.392 -15.226 32.607 1.00 23.61 143 SER B O 1
ATOM 1364 N N . TYR B 1 78 ? 16.363 -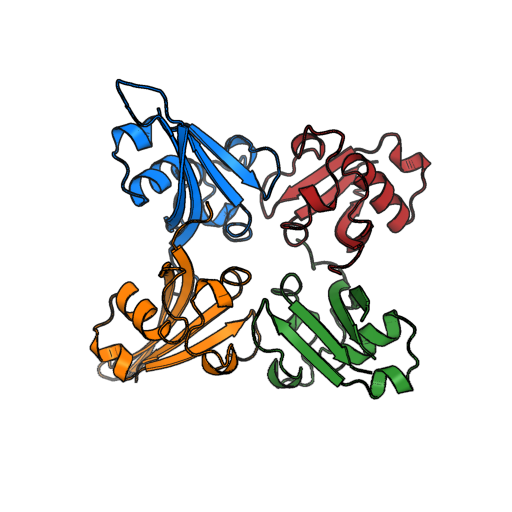14.443 31.855 1.00 22.00 144 TYR B N 1
ATOM 1365 C CA . TYR B 1 78 ? 16.406 -13.309 32.788 1.00 21.95 144 TYR B CA 1
ATOM 1366 C C . TYR B 1 78 ? 15.545 -12.152 32.296 1.00 24.31 144 TYR B C 1
ATOM 1367 O O . TYR B 1 78 ? 15.177 -11.258 33.068 1.00 24.26 144 TYR B O 1
ATOM 1376 N N . VAL B 1 79 ? 15.262 -12.157 30.997 1.00 21.76 145 VAL B N 1
ATOM 1377 C CA . VAL B 1 79 ? 14.488 -11.104 30.360 1.00 21.05 145 VAL B CA 1
ATOM 1378 C C . VAL B 1 79 ? 13.011 -11.248 30.710 1.00 21.82 145 VAL B C 1
ATOM 1379 O O . VAL B 1 79 ? 12.339 -10.264 31.040 1.00 22.28 145 VAL B O 1
ATOM 1383 N N . THR B 1 80 ? 12.507 -12.477 30.659 1.00 21.21 146 THR B N 1
ATOM 1384 C CA . THR B 1 80 ? 11.093 -12.713 30.933 1.00 27.08 146 THR B CA 1
ATOM 1385 C C . THR B 1 80 ? 10.831 -14.106 31.480 1.00 30.67 146 THR B C 1
ATOM 1386 O O . THR B 1 80 ? 11.524 -15.058 31.135 1.00 30.92 146 THR B O 1
ATOM 1390 N N . ASP B 1 81 ? 9.814 -14.207 32.331 1.00 36.19 147 ASP B N 1
ATOM 1391 C CA . ASP B 1 81 ? 9.415 -15.475 32.922 1.00 40.52 147 ASP B CA 1
ATOM 1392 C C . ASP B 1 81 ? 8.335 -16.161 32.095 1.00 39.57 147 ASP B C 1
ATOM 1393 O O . ASP B 1 81 ? 8.014 -17.329 32.328 1.00 43.94 147 ASP B O 1
ATOM 1398 N N . ALA B 1 82 ? 7.773 -15.435 31.131 1.00 36.62 148 ALA B N 1
ATOM 1399 C CA . ALA B 1 82 ? 6.649 -15.942 30.353 1.00 30.92 148 ALA B CA 1
ATOM 1400 C C . ALA B 1 82 ? 7.118 -16.808 29.184 1.00 30.95 148 ALA B C 1
ATOM 1401 O O . ALA B 1 82 ? 7.806 -16.327 28.289 1.00 29.87 148 ALA B O 1
ATOM 1403 N N . PRO B 1 83 ? 6.741 -18.095 29.191 1.00 34.11 149 PRO B N 1
ATOM 1404 C CA . PRO B 1 83 ? 7.141 -19.035 28.141 1.00 34.68 149 PRO B CA 1
ATOM 1405 C C . PRO B 1 83 ? 6.573 -18.654 26.780 1.00 33.09 149 PRO B C 1
ATOM 1406 O O . PRO B 1 83 ? 7.117 -19.058 25.752 1.00 37.55 149 PRO B O 1
ATOM 1410 N N . ASP B 1 84 ? 5.489 -17.885 26.777 1.00 24.16 150 ASP B N 1
ATOM 1411 C CA . ASP B 1 84 ? 4.827 -17.514 25.530 1.00 29.19 150 ASP B CA 1
ATOM 1412 C C . ASP B 1 84 ? 5.133 -16.080 25.085 1.00 23.67 150 ASP B C 1
ATOM 1413 O O . ASP B 1 84 ? 4.466 -15.544 24.199 1.00 23.55 150 ASP B O 1
ATOM 1418 N N . ALA B 1 85 ? 6.138 -15.460 25.693 1.00 22.05 151 ALA B N 1
ATOM 1419 C CA . ALA B 1 85 ? 6.546 -14.131 25.260 1.00 22.08 151 ALA B CA 1
ATOM 1420 C C . ALA B 1 85 ? 7.107 -14.206 23.844 1.00 19.60 151 ALA B C 1
ATOM 1421 O O . ALA B 1 85 ? 7.867 -15.111 23.512 1.00 19.76 151 ALA B O 1
ATOM 1423 N N . THR B 1 86 ? 6.729 -13.250 23.008 1.00 19.36 152 THR B N 1
ATOM 1424 C CA . THR B 1 86 ? 7.235 -13.209 21.647 1.00 20.18 152 THR B CA 1
ATOM 1425 C C . THR B 1 86 ? 8.404 -12.259 21.532 1.00 20.89 152 THR B C 1
ATOM 1426 O O . THR B 1 86 ? 8.687 -11.473 22.437 1.00 19.74 152 THR B O 1
ATOM 1430 N N . VAL B 1 87 ? 9.073 -12.330 20.393 1.00 19.06 153 VAL B N 1
ATOM 1431 C CA . VAL B 1 87 ? 10.140 -11.406 20.066 1.00 19.13 153 VAL B CA 1
ATOM 1432 C C . VAL B 1 87 ? 9.643 -9.965 20.125 1.00 21.04 153 VAL B C 1
ATOM 1433 O O . VAL B 1 87 ? 10.330 -9.099 20.646 1.00 23.82 153 VAL B O 1
ATOM 1437 N N . ALA B 1 88 ? 8.444 -9.718 19.603 1.00 17.37 154 ALA B N 1
ATOM 1438 C CA . ALA B 1 88 ? 7.854 -8.381 19.660 1.00 21.37 154 ALA B CA 1
ATOM 1439 C C . ALA B 1 88 ? 7.605 -7.916 21.094 1.00 24.67 154 ALA B C 1
ATOM 1440 O O . ALA B 1 88 ? 7.866 -6.759 21.432 1.00 22.35 154 ALA B O 1
ATOM 1442 N N . ASP B 1 89 ? 7.093 -8.816 21.931 1.00 22.79 155 ASP B N 1
ATOM 1443 C CA . ASP B 1 89 ? 6.825 -8.489 23.331 1.00 24.39 155 ASP B CA 1
ATOM 1444 C C . ASP B 1 89 ? 8.063 -7.898 23.997 1.00 24.12 155 ASP B C 1
ATOM 1445 O O . ASP B 1 89 ? 7.985 -6.885 24.703 1.00 27.77 155 ASP B O 1
ATOM 1450 N N . MET B 1 90 ? 9.209 -8.529 23.767 1.00 17.40 156 MET B N 1
ATOM 1451 C CA . MET B 1 90 ? 10.423 -8.175 24.495 1.00 16.39 156 MET B CA 1
ATOM 1452 C C . MET B 1 90 ? 11.349 -7.199 23.775 1.00 21.21 156 MET B C 1
ATOM 1453 O O . MET B 1 90 ? 12.133 -6.501 24.416 1.00 21.75 156 MET B O 1
ATOM 1458 N N . LEU B 1 91 ? 11.259 -7.138 22.448 1.00 19.46 157 LEU B N 1
ATOM 1459 C CA . LEU B 1 91 ? 12.282 -6.429 21.686 1.00 18.11 157 LEU B CA 1
ATOM 1460 C C . LEU B 1 91 ? 11.798 -5.220 20.888 1.00 19.15 157 LEU B C 1
ATOM 1461 O O . LEU B 1 91 ? 12.614 -4.447 20.399 1.00 22.86 157 LEU B O 1
ATOM 1466 N N . GLN B 1 92 ? 10.486 -5.065 20.753 1.00 21.42 158 GLN B N 1
ATOM 1467 C CA . GLN B 1 92 ? 9.931 -3.990 19.933 1.00 23.80 158 GLN B CA 1
ATOM 1468 C C . GLN B 1 92 ? 10.482 -2.614 20.314 1.00 25.15 158 GLN B C 1
ATOM 1469 O O . GLN B 1 92 ? 10.774 -1.779 19.451 1.00 27.34 158 GLN B O 1
ATOM 1475 N N . ASP B 1 93 ? 10.627 -2.378 21.611 1.00 26.67 159 ASP B N 1
ATOM 1476 C CA . ASP B 1 93 ? 11.004 -1.055 22.098 1.00 27.72 159 ASP B CA 1
ATOM 1477 C C . ASP B 1 93 ? 12.509 -0.878 22.272 1.00 27.64 159 ASP B C 1
ATOM 1478 O O . ASP B 1 93 ? 12.967 0.225 22.562 1.00 30.11 159 ASP B O 1
ATOM 1483 N N . VAL B 1 94 ? 13.277 -1.953 22.119 1.00 23.16 160 VAL B N 1
ATOM 1484 C CA . VAL B 1 94 ? 14.686 -1.904 22.492 1.00 20.52 160 VAL B CA 1
ATOM 1485 C C . VAL B 1 94 ? 15.647 -2.536 21.488 1.00 24.20 160 VAL B C 1
ATOM 1486 O O . VAL B 1 94 ? 16.847 -2.595 21.745 1.00 25.60 160 VAL B O 1
ATOM 1490 N N . TYR B 1 95 ? 15.135 -2.996 20.347 1.00 24.80 161 TYR B N 1
ATOM 1491 C CA . TYR B 1 95 ? 15.971 -3.745 19.408 1.00 24.54 161 TYR B CA 1
ATOM 1492 C C . TYR B 1 95 ? 17.244 -2.998 19.007 1.00 24.14 161 TYR B C 1
ATOM 1493 O O . TYR B 1 95 ? 18.265 -3.621 18.717 1.00 27.05 161 TYR B O 1
ATOM 1502 N N . HIS B 1 96 ? 17.199 -1.668 19.006 1.00 23.40 162 HIS B N 1
ATOM 1503 C CA . HIS B 1 96 ? 18.342 -0.910 18.517 1.00 26.38 162 HIS B CA 1
ATOM 1504 C C . HIS B 1 96 ? 19.495 -0.832 19.519 1.00 23.43 162 HIS B C 1
ATOM 1505 O O . HIS B 1 96 ? 20.593 -0.397 19.164 1.00 25.82 162 HIS B O 1
ATOM 1512 N N . VAL B 1 97 ? 19.255 -1.239 20.762 1.00 23.38 163 VAL B N 1
ATOM 1513 C CA . VAL B 1 97 ? 20.309 -1.165 21.773 1.00 23.77 163 VAL B CA 1
ATOM 1514 C C . VAL B 1 97 ? 20.719 -2.543 22.275 1.00 19.88 163 VAL B C 1
ATOM 1515 O O . VAL B 1 97 ? 21.550 -2.661 23.166 1.00 23.92 163 VAL B O 1
ATOM 1519 N N . VAL B 1 98 ? 20.146 -3.587 21.692 1.00 20.39 164 VAL B N 1
ATOM 1520 C CA . VAL B 1 98 ? 20.471 -4.940 22.143 1.00 20.57 164 VAL B CA 1
ATOM 1521 C C . VAL B 1 98 ? 21.468 -5.664 21.238 1.00 19.65 164 VAL B C 1
ATOM 1522 O O . VAL B 1 98 ? 21.492 -5.464 20.025 1.00 21.46 164 VAL B O 1
ATOM 1526 N N . THR B 1 99 ? 22.301 -6.498 21.852 1.00 17.20 165 THR B N 1
ATOM 1527 C CA . THR B 1 99 ? 23.195 -7.366 21.109 1.00 18.42 165 THR B CA 1
ATOM 1528 C C . THR B 1 99 ? 22.963 -8.785 21.592 1.00 20.80 165 THR B C 1
ATOM 1529 O O . THR B 1 99 ? 22.993 -9.045 22.794 1.00 18.68 165 THR B O 1
ATOM 1533 N N . LEU B 1 100 ? 22.715 -9.700 20.663 1.00 16.99 166 LEU B N 1
ATOM 1534 C CA . LEU B 1 100 ? 22.606 -11.106 21.023 1.00 16.93 166 LEU B CA 1
ATOM 1535 C C . LEU B 1 100 ? 23.962 -11.758 20.797 1.00 18.01 166 LEU B C 1
ATOM 1536 O O . LEU B 1 100 ? 24.434 -11.845 19.664 1.00 21.36 166 LEU B O 1
ATOM 1541 N N . LYS B 1 101 ? 24.589 -12.206 21.883 1.00 18.32 167 LYS B N 1
ATOM 1542 C CA . LYS B 1 101 ? 25.916 -12.792 21.816 1.00 22.35 167 LYS B CA 1
ATOM 1543 C C . LYS B 1 101 ? 25.818 -14.304 21.945 1.00 22.02 167 LYS B C 1
ATOM 1544 O O . LYS B 1 101 ? 25.427 -14.818 22.994 1.00 22.90 167 LYS B O 1
ATOM 1550 N N . ILE B 1 102 ? 26.158 -15.008 20.870 1.00 18.52 168 ILE B N 1
ATOM 1551 C CA . ILE B 1 102 ? 26.032 -16.465 20.836 1.00 17.17 168 ILE B CA 1
ATOM 1552 C C . ILE B 1 102 ? 27.403 -17.127 20.771 1.00 23.03 168 ILE B C 1
ATOM 1553 O O . ILE B 1 102 ? 28.255 -16.742 19.961 1.00 24.98 168 ILE B O 1
ATOM 1558 N N . GLN B 1 103 ? 27.616 -18.114 21.638 1.00 20.42 169 GLN B N 1
ATOM 1559 C CA . GLN B 1 103 ? 28.847 -18.898 21.646 1.00 24.41 169 GLN B CA 1
ATOM 1560 C C . GLN B 1 103 ? 28.577 -20.317 21.167 1.00 24.28 169 GLN B C 1
ATOM 1561 O O . GLN B 1 103 ? 27.761 -21.028 21.745 1.00 24.95 169 GLN B O 1
ATOM 1567 N N . LEU B 1 104 ? 29.270 -20.725 20.114 1.00 26.66 170 LEU B N 1
ATOM 1568 C CA . LEU B 1 104 ? 29.166 -22.086 19.613 1.00 30.03 170 LEU B CA 1
ATOM 1569 C C . LEU B 1 104 ? 30.273 -22.920 20.229 1.00 38.25 170 LEU B C 1
ATOM 1570 O O . LEU B 1 104 ? 31.442 -22.539 20.181 1.00 39.22 170 LEU B O 1
ATOM 1575 N N . HIS B 1 105 ? 29.903 -24.055 20.811 1.00 40.50 171 HIS B N 1
ATOM 1576 C CA . HIS B 1 105 ? 30.877 -24.943 21.430 1.00 53.21 171 HIS B CA 1
ATOM 1577 C C . HIS B 1 105 ? 31.452 -25.890 20.380 1.00 57.91 171 HIS B C 1
ATOM 1578 O O . HIS B 1 105 ? 30.894 -26.048 19.292 1.00 59.21 171 HIS B O 1
ATOM 1586 N N . GLY C 1 1 ? 25.619 15.422 19.901 1.00 49.69 67 GLY C N 1
ATOM 1587 C CA . GLY C 1 1 ? 24.501 14.511 20.061 1.00 48.11 67 GLY C CA 1
ATOM 1588 C C . GLY C 1 1 ? 24.012 14.478 21.494 1.00 44.51 67 GLY C C 1
ATOM 1589 O O . GLY C 1 1 ? 24.802 14.661 22.421 1.00 46.95 67 GLY C O 1
ATOM 1590 N N . PRO C 1 2 ? 22.703 14.246 21.686 1.00 36.91 68 PRO C N 1
ATOM 1591 C CA . PRO C 1 2 ?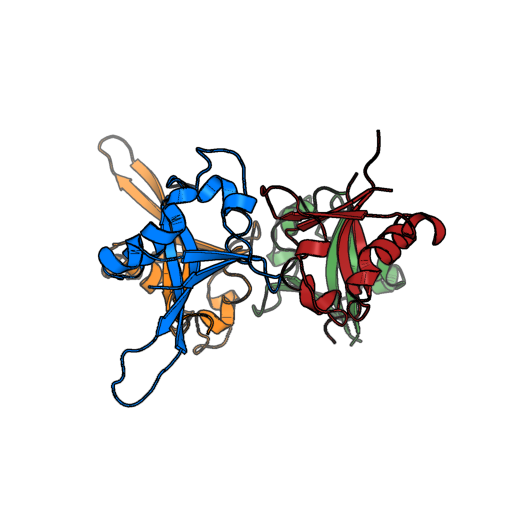 22.105 14.235 23.027 1.00 34.73 68 PRO C CA 1
ATOM 1592 C C . PRO C 1 2 ? 22.886 13.362 24.004 1.00 36.69 68 PRO C C 1
ATOM 1593 O O . PRO C 1 2 ? 23.264 12.241 23.667 1.00 39.20 68 PRO C O 1
ATOM 1597 N N . GLY C 1 3 ? 23.127 13.888 25.200 1.00 34.04 69 GLY C N 1
ATOM 1598 C CA . GLY C 1 3 ? 23.880 13.181 26.217 1.00 35.91 69 GLY C CA 1
ATOM 1599 C C . GLY C 1 3 ? 25.325 13.638 26.294 1.00 42.09 69 GLY C C 1
ATOM 1600 O O . GLY C 1 3 ? 26.065 13.223 27.185 1.00 44.96 69 GLY C O 1
ATOM 1601 N N . SER C 1 4 ? 25.728 14.498 25.362 1.00 40.71 70 SER C N 1
ATOM 1602 C CA . SER C 1 4 ? 27.092 15.016 25.340 1.00 40.52 70 SER C CA 1
ATOM 1603 C C . SER C 1 4 ? 27.289 16.104 26.391 1.00 40.55 70 SER C C 1
ATOM 1604 O O . SER C 1 4 ? 28.413 16.531 26.649 1.00 42.24 70 SER C O 1
ATOM 1607 N N . GLY C 1 5 ? 26.190 16.554 26.989 1.00 39.08 71 GLY C N 1
ATOM 1608 C CA . GLY C 1 5 ? 26.251 17.523 28.068 1.00 37.77 71 GLY C CA 1
ATOM 1609 C C . GLY C 1 5 ? 26.652 16.868 29.377 1.00 37.87 71 GLY C C 1
ATOM 1610 O O . GLY C 1 5 ? 27.292 15.813 29.381 1.00 38.52 71 GLY C O 1
ATOM 1611 N N . THR C 1 6 ? 26.277 17.484 30.493 1.00 35.43 72 THR C N 1
ATOM 1612 C CA . THR C 1 6 ? 26.660 16.968 31.806 1.00 35.26 72 THR C CA 1
ATOM 1613 C C . THR C 1 6 ? 25.587 16.081 32.443 1.00 32.11 72 THR C C 1
ATOM 1614 O O . THR C 1 6 ? 25.868 15.347 33.394 1.00 32.41 72 THR C O 1
ATOM 1618 N N . MET C 1 7 ? 24.364 16.148 31.924 1.00 30.22 73 MET C N 1
ATOM 1619 C CA . MET C 1 7 ? 23.244 15.427 32.518 1.00 29.09 73 MET C CA 1
ATOM 1620 C C . MET C 1 7 ? 22.682 14.367 31.574 1.00 29.51 73 MET C C 1
ATOM 1621 O O . MET C 1 7 ? 22.822 14.472 30.354 1.00 27.12 73 MET C O 1
ATOM 1626 N N . LEU C 1 8 ? 22.050 13.351 32.156 1.00 26.83 74 LEU C N 1
ATOM 1627 C CA . LEU C 1 8 ? 21.198 12.430 31.414 1.00 27.62 74 LEU C CA 1
ATOM 1628 C C . LEU C 1 8 ? 19.827 12.377 32.072 1.00 24.61 74 LEU C C 1
ATOM 1629 O O . LEU C 1 8 ? 19.717 12.371 33.300 1.00 25.36 74 LEU C O 1
ATOM 1634 N N . PRO C 1 9 ? 18.770 12.308 31.263 1.00 23.64 75 PRO C N 1
ATOM 1635 C CA . PRO C 1 9 ? 17.426 12.175 31.821 1.00 26.32 75 PRO C CA 1
ATOM 1636 C C . PRO C 1 9 ? 17.165 10.721 32.176 1.00 24.08 75 PRO C C 1
ATOM 1637 O O . PRO C 1 9 ? 17.414 9.835 31.353 1.00 26.28 75 PRO C O 1
ATOM 1641 N N . VAL C 1 10 ? 16.685 10.467 33.385 1.00 22.33 76 VAL C N 1
ATOM 1642 C CA . VAL C 1 10 ? 16.294 9.119 33.771 1.00 23.57 76 VAL C CA 1
ATOM 1643 C C . VAL C 1 10 ? 14.826 9.109 34.210 1.00 24.62 76 VAL C C 1
ATOM 1644 O O . VAL C 1 10 ? 14.437 9.866 35.093 1.00 25.13 76 VAL C O 1
ATOM 1648 N N . PHE C 1 11 ? 14.007 8.264 33.589 1.00 21.95 77 PHE C N 1
ATOM 1649 C CA . PHE C 1 11 ? 12.596 8.180 33.964 1.00 21.78 77 PHE C CA 1
ATOM 1650 C C . PHE C 1 11 ? 12.450 7.377 35.254 1.00 23.29 77 PHE C C 1
ATOM 1651 O O . PHE C 1 11 ? 12.882 6.223 35.335 1.00 24.20 77 PHE C O 1
ATOM 1659 N N . CYS C 1 12 ? 11.845 7.993 36.264 1.00 23.72 78 CYS C N 1
ATOM 1660 C CA . CYS C 1 12 ? 11.713 7.352 37.568 1.00 20.31 78 CYS C CA 1
ATOM 1661 C C . CYS C 1 12 ? 10.258 7.162 37.952 1.00 24.09 78 CYS C C 1
ATOM 1662 O O . CYS C 1 12 ? 9.425 8.053 37.756 1.00 26.55 78 CYS C O 1
ATOM 1665 N N . VAL C 1 13 ? 9.958 5.996 38.511 1.00 23.36 79 VAL C N 1
ATOM 1666 C CA . VAL C 1 13 ? 8.642 5.727 39.059 1.00 24.26 79 VAL C CA 1
ATOM 1667 C C . VAL C 1 13 ? 8.823 5.441 40.537 1.00 22.14 79 VAL C C 1
ATOM 1668 O O . VAL C 1 13 ? 9.415 4.431 40.919 1.00 27.44 79 VAL C O 1
ATOM 1672 N N . VAL C 1 14 ? 8.344 6.357 41.368 1.00 24.14 80 VAL C N 1
ATOM 1673 C CA . VAL C 1 14 ? 8.544 6.245 42.804 1.00 24.91 80 VAL C CA 1
ATOM 1674 C C . VAL C 1 14 ? 7.250 5.837 43.478 1.00 27.86 80 VAL C C 1
ATOM 1675 O O . VAL C 1 14 ? 6.227 6.496 43.316 1.00 29.67 80 VAL C O 1
ATOM 1679 N N . GLU C 1 15 ? 7.298 4.744 44.233 1.00 28.50 81 GLU C N 1
ATOM 1680 C CA . GLU C 1 15 ? 6.115 4.244 44.922 1.00 35.74 81 GLU C CA 1
ATOM 1681 C C . GLU C 1 15 ? 6.340 4.206 46.432 1.00 42.26 81 GLU C C 1
ATOM 1682 O O . GLU C 1 15 ? 7.477 4.085 46.892 1.00 42.64 81 GLU C O 1
ATOM 1688 N N . HIS C 1 16 ? 5.253 4.317 47.192 1.00 49.13 82 HIS C N 1
ATOM 1689 C CA . HIS C 1 16 ? 5.297 4.203 48.649 1.00 59.72 82 HIS C CA 1
ATOM 1690 C C . HIS C 1 16 ? 3.940 4.540 49.256 1.00 61.75 82 HIS C C 1
ATOM 1691 O O . HIS C 1 16 ? 2.933 4.591 48.551 1.00 63.48 82 HIS C O 1
ATOM 1698 N N . GLU C 1 28 ? 1.899 6.043 43.474 1.00 55.56 94 GLU C N 1
ATOM 1699 C CA . GLU C 1 28 ? 2.936 6.096 42.449 1.00 59.94 94 GLU C CA 1
ATOM 1700 C C . GLU C 1 28 ? 3.110 7.506 41.888 1.00 60.02 94 GLU C C 1
ATOM 1701 O O . GLU C 1 28 ? 2.153 8.277 41.797 1.00 61.92 94 GLU C O 1
ATOM 1703 N N . HIS C 1 29 ? 4.343 7.830 41.514 1.00 54.07 95 HIS C N 1
ATOM 1704 C CA . HIS C 1 29 ? 4.665 9.123 40.924 1.00 49.59 95 HIS C CA 1
ATOM 1705 C C . HIS C 1 29 ? 5.768 8.947 39.890 1.00 42.53 95 HIS C C 1
ATOM 1706 O O . HIS C 1 29 ? 6.898 8.593 40.233 1.00 40.50 95 HIS C O 1
ATOM 1713 N N . ALA C 1 30 ? 5.433 9.193 38.626 1.00 38.10 96 ALA C N 1
ATOM 1714 C CA . ALA C 1 30 ? 6.344 8.918 37.519 1.00 37.44 96 ALA C CA 1
ATOM 1715 C C . ALA C 1 30 ? 6.783 10.207 36.832 1.00 33.65 96 ALA C C 1
ATOM 1716 O O . ALA C 1 30 ? 5.956 11.057 36.500 1.00 35.57 96 ALA C O 1
ATOM 1718 N N . GLU C 1 31 ? 8.084 10.344 36.608 1.00 31.53 97 GLU C N 1
ATOM 1719 C CA . GLU C 1 31 ? 8.637 11.629 36.208 1.00 33.72 97 GLU C CA 1
ATOM 1720 C C . GLU C 1 31 ? 10.105 11.488 35.803 1.00 31.14 97 GLU C C 1
ATOM 1721 O O . GLU C 1 31 ? 10.838 10.678 36.373 1.00 29.41 97 GLU C O 1
ATOM 1727 N N . PHE C 1 32 ? 10.527 12.262 34.806 1.00 28.41 98 PHE C N 1
ATOM 1728 C CA . PHE C 1 32 ? 11.937 12.340 34.447 1.00 25.71 98 PHE C CA 1
ATOM 1729 C C . PHE C 1 32 ? 12.732 13.120 35.497 1.00 26.96 98 PHE C C 1
ATOM 1730 O O . PHE C 1 32 ? 12.259 14.127 36.039 1.00 31.38 98 PHE C O 1
ATOM 1738 N N . VAL C 1 33 ? 13.956 12.669 35.746 1.00 23.40 99 VAL C N 1
ATOM 1739 C CA . VAL C 1 33 ? 14.899 13.395 36.586 1.00 26.80 99 VAL C CA 1
ATOM 1740 C C . VAL C 1 33 ? 16.201 13.573 35.813 1.00 28.42 99 VAL C C 1
ATOM 1741 O O . VAL C 1 33 ? 16.613 12.682 35.068 1.00 31.62 99 VAL C O 1
ATOM 1745 N N . LEU C 1 34 ? 16.845 14.723 35.968 1.00 27.05 100 LEU C N 1
ATOM 1746 C CA . LEU C 1 34 ? 18.155 14.907 35.367 1.00 27.49 100 LEU C CA 1
ATOM 1747 C C . LEU C 1 34 ? 19.244 14.523 36.364 1.00 27.72 100 LEU C C 1
ATOM 1748 O O . LEU C 1 34 ? 19.274 15.022 37.494 1.00 30.39 100 LEU C O 1
ATOM 1753 N N . VAL C 1 35 ? 20.136 13.634 35.940 1.00 25.69 101 VAL C N 1
ATOM 1754 C CA . VAL C 1 35 ? 21.213 13.158 36.801 1.00 30.45 101 VAL C CA 1
ATOM 1755 C C . VAL C 1 35 ? 22.579 13.460 36.187 1.00 29.78 101 VAL C C 1
ATOM 1756 O O . VAL C 1 35 ? 22.751 13.374 34.975 1.00 30.83 101 VAL C O 1
ATOM 1760 N N . ARG C 1 36 ? 23.543 13.827 37.027 1.00 30.96 102 ARG C N 1
ATOM 1761 C CA . ARG C 1 36 ? 24.908 14.071 36.564 1.00 32.98 102 ARG C CA 1
ATOM 1762 C C . ARG C 1 36 ? 25.556 12.803 36.015 1.00 31.29 102 ARG C C 1
ATOM 1763 O O . ARG C 1 36 ? 25.665 11.798 36.721 1.00 29.79 102 ARG C O 1
ATOM 1771 N N . LYS C 1 37 ? 25.996 12.874 34.759 1.00 29.74 103 LYS C N 1
ATOM 1772 C CA . LYS C 1 37 ? 26.593 11.738 34.054 1.00 33.46 103 LYS C CA 1
ATOM 1773 C C . LYS C 1 37 ? 27.819 11.172 34.745 1.00 32.08 103 LYS C C 1
ATOM 1774 O O . LYS C 1 37 ? 28.076 9.972 34.672 1.00 29.42 103 LYS C O 1
ATOM 1780 N N . ASP C 1 38 ? 28.600 12.039 35.380 1.00 27.84 104 ASP C N 1
ATOM 1781 C CA . ASP C 1 38 ? 29.905 11.616 35.866 1.00 31.13 104 ASP C CA 1
ATOM 1782 C C . ASP C 1 38 ? 29.844 11.042 37.271 1.00 26.99 104 ASP C C 1
ATOM 1783 O O . ASP C 1 38 ? 30.866 10.647 37.831 1.00 29.17 104 ASP C O 1
ATOM 1788 N N . MET C 1 39 ? 28.643 10.991 37.834 1.00 25.44 105 MET C N 1
ATOM 1789 C CA . MET C 1 39 ? 28.468 10.409 39.156 1.00 27.63 105 MET C CA 1
ATOM 1790 C C . MET C 1 39 ? 28.428 8.890 39.046 1.00 24.18 105 MET C C 1
ATOM 1791 O O . MET C 1 39 ? 28.173 8.346 37.974 1.00 25.08 105 MET C O 1
ATOM 1796 N N . LEU C 1 40 ? 28.682 8.210 40.156 1.00 27.39 106 LEU C N 1
ATOM 1797 C CA . LEU C 1 40 ? 28.736 6.750 40.162 1.00 22.43 106 LEU C CA 1
ATOM 1798 C C . LEU C 1 40 ? 27.374 6.095 39.933 1.00 22.26 106 LEU C C 1
ATOM 1799 O O . LEU C 1 40 ? 26.366 6.492 40.514 1.00 22.39 106 LEU C O 1
ATOM 1804 N N . PHE C 1 41 ? 27.352 5.078 39.080 1.00 20.30 107 PHE C N 1
ATOM 1805 C CA . PHE C 1 41 ? 26.113 4.386 38.779 1.00 19.57 107 PHE C CA 1
ATOM 1806 C C . PHE C 1 41 ? 25.521 3.752 40.034 1.00 20.53 107 PHE C C 1
ATOM 1807 O O . PHE C 1 41 ? 24.298 3.710 40.195 1.00 20.69 107 PHE C O 1
ATOM 1815 N N . ASN C 1 42 ? 26.379 3.286 40.937 1.00 22.83 108 ASN C N 1
ATOM 1816 C CA . ASN C 1 42 ? 25.880 2.630 42.145 1.00 25.00 108 ASN C CA 1
ATOM 1817 C C . ASN C 1 42 ? 25.210 3.588 43.139 1.00 24.77 108 ASN C C 1
ATOM 1818 O O . ASN C 1 42 ? 24.689 3.162 44.166 1.00 30.74 108 ASN C O 1
ATOM 1823 N N . GLN C 1 43 ? 25.198 4.877 42.805 1.00 24.62 109 GLN C N 1
ATOM 1824 C CA . GLN C 1 43 ? 24.513 5.878 43.619 1.00 25.60 109 GLN C CA 1
ATOM 1825 C C . GLN C 1 43 ? 23.284 6.445 42.915 1.00 21.96 109 GLN C C 1
ATOM 1826 O O . GLN C 1 43 ? 22.700 7.427 43.362 1.00 21.64 109 GLN C O 1
ATOM 1832 N N . LEU C 1 44 ? 22.885 5.817 41.815 1.00 19.09 110 LEU C N 1
ATOM 1833 C CA . LEU C 1 44 ? 21.803 6.351 40.993 1.00 20.28 110 LEU C CA 1
ATOM 1834 C C . LEU C 1 44 ? 20.470 6.489 41.731 1.00 19.95 110 LEU C C 1
ATOM 1835 O O . LEU C 1 44 ? 19.777 7.489 41.569 1.00 21.62 110 LEU C O 1
ATOM 1840 N N . ILE C 1 45 ? 20.102 5.488 42.529 1.00 20.08 111 ILE C N 1
ATOM 1841 C CA . ILE C 1 45 ? 18.835 5.538 43.245 1.00 20.76 111 ILE C CA 1
ATOM 1842 C C . ILE C 1 45 ? 18.815 6.717 44.210 1.00 21.04 111 ILE C C 1
ATOM 1843 O O . ILE C 1 45 ? 17.867 7.500 44.217 1.00 20.73 111 ILE C O 1
ATOM 1848 N N . GLU C 1 46 ? 19.863 6.825 45.023 1.00 20.95 112 GLU C N 1
ATOM 1849 C CA . GLU C 1 46 ? 20.000 7.927 45.975 1.00 20.03 112 GLU C CA 1
ATOM 1850 C C . GLU C 1 46 ? 19.942 9.280 45.269 1.00 23.40 112 GLU C C 1
ATOM 1851 O O . GLU C 1 46 ? 19.212 10.177 45.690 1.00 21.83 112 GLU C O 1
ATOM 1857 N N . MET C 1 47 ? 20.711 9.425 44.194 1.00 22.40 113 MET C N 1
ATOM 1858 C CA . MET C 1 47 ? 20.748 10.693 43.461 1.00 24.07 113 MET C CA 1
ATOM 1859 C C . MET C 1 47 ? 19.374 11.087 42.929 1.00 22.57 113 MET C C 1
ATOM 1860 O O . MET C 1 47 ? 18.973 12.246 43.040 1.00 21.94 113 MET C O 1
ATOM 1865 N N . ALA C 1 48 ? 18.656 10.129 42.346 1.00 21.37 114 ALA C N 1
ATOM 1866 C CA . ALA C 1 48 ? 17.326 10.412 41.815 1.00 21.41 114 ALA C CA 1
ATOM 1867 C C . ALA C 1 48 ? 16.389 10.886 42.925 1.00 19.37 114 ALA C C 1
ATOM 1868 O O . ALA C 1 48 ? 15.651 11.857 42.759 1.00 22.55 114 ALA C O 1
ATOM 1870 N N . LEU C 1 49 ? 16.423 10.200 44.061 1.00 20.85 115 LEU C N 1
ATOM 1871 C CA . LEU C 1 49 ? 15.540 10.554 45.168 1.00 21.09 115 LEU C CA 1
ATOM 1872 C C . LEU C 1 49 ? 15.907 11.902 45.786 1.00 20.55 115 LEU C C 1
ATOM 1873 O O . LEU C 1 49 ? 15.029 12.679 46.144 1.00 20.69 115 LEU C O 1
ATOM 1878 N N . LEU C 1 50 ? 17.199 12.178 45.912 1.00 21.87 116 LEU C N 1
ATOM 1879 C CA . LEU C 1 50 ? 17.637 13.487 46.405 1.00 21.03 116 LEU C CA 1
ATOM 1880 C C . LEU C 1 50 ? 17.148 14.613 45.496 1.00 20.58 116 LEU C C 1
ATOM 1881 O O . LEU C 1 50 ? 16.805 15.695 45.970 1.00 22.53 116 LEU C O 1
ATOM 1886 N N . SER C 1 51 ? 17.105 14.357 44.193 1.00 23.07 117 SER C N 1
ATOM 1887 C CA . SER C 1 51 ? 16.633 15.363 43.247 1.00 22.79 117 SER C CA 1
ATOM 1888 C C . SER C 1 51 ? 15.153 15.662 43.430 1.00 19.74 117 SER C C 1
ATOM 1889 O O . SER C 1 51 ? 14.666 16.717 43.017 1.00 27.71 117 SER C O 1
ATOM 1892 N N . LEU C 1 52 ? 14.440 14.724 44.042 1.00 24.86 118 LEU C N 1
ATOM 1893 C CA . LEU C 1 52 ? 13.006 14.857 44.254 1.00 24.13 118 LEU C CA 1
ATOM 1894 C C . LEU C 1 52 ? 12.681 15.405 45.640 1.00 26.98 118 LEU C C 1
ATOM 1895 O O . LEU C 1 52 ? 11.514 15.572 45.980 1.00 29.74 118 LEU C O 1
ATOM 1900 N N . GLY C 1 53 ? 13.713 15.667 46.435 1.00 23.23 119 GLY C N 1
ATOM 1901 C CA . GLY C 1 53 ? 13.536 16.271 47.747 1.00 24.13 119 GLY C CA 1
ATOM 1902 C C . GLY C 1 53 ? 13.474 15.284 48.900 1.00 23.08 119 GLY C C 1
ATOM 1903 O O . GLY C 1 53 ? 13.264 15.666 50.051 1.00 27.86 119 GLY C O 1
ATOM 1904 N N . TYR C 1 54 ? 13.645 14.004 48.610 1.00 19.77 120 TYR C N 1
ATOM 1905 C CA . TYR C 1 54 ? 13.670 13.034 49.699 1.00 20.44 120 TYR C CA 1
ATOM 1906 C C . TYR C 1 54 ? 14.900 13.224 50.573 1.00 21.21 120 TYR C C 1
ATOM 1907 O O . TYR C 1 54 ? 15.956 13.604 50.088 1.00 22.76 120 TYR C O 1
ATOM 1916 N N . SER C 1 55 ? 14.750 12.966 51.868 1.00 22.30 121 SER C N 1
ATOM 1917 C CA . SER C 1 55 ? 15.842 13.142 52.815 1.00 21.64 121 SER C CA 1
ATOM 1918 C C . SER C 1 55 ? 16.997 12.209 52.511 1.00 22.37 121 SER C C 1
ATOM 1919 O O . SER C 1 55 ? 16.823 11.171 51.871 1.00 24.24 121 SER C O 1
ATOM 1922 N N . HIS C 1 56 ? 18.178 12.586 52.982 1.00 21.94 122 HIS C N 1
ATOM 1923 C CA . HIS C 1 56 ? 19.360 11.768 52.813 1.00 27.16 122 HIS C CA 1
ATOM 1924 C C . HIS C 1 56 ? 19.108 10.339 53.294 1.00 26.90 122 HIS C C 1
ATOM 1925 O O . HIS C 1 56 ? 19.515 9.382 52.638 1.00 31.66 122 HIS C O 1
ATOM 1932 N N . SER C 1 57 ? 18.428 10.191 54.429 1.00 25.81 123 SER C N 1
ATOM 1933 C CA . SER C 1 57 ? 18.208 8.858 54.992 1.00 30.27 123 SER C CA 1
ATOM 1934 C C . SER C 1 57 ? 17.115 8.078 54.245 1.00 32.00 123 SER C C 1
ATOM 1935 O O . SER C 1 57 ? 17.194 6.851 54.112 1.00 34.64 123 SER C O 1
ATOM 1938 N N . SER C 1 58 ? 16.115 8.790 53.736 1.00 26.56 124 SER C N 1
ATOM 1939 C CA . SER C 1 58 ? 15.064 8.165 52.942 1.00 24.68 124 SER C CA 1
ATOM 1940 C C . SER C 1 58 ? 15.630 7.654 51.617 1.00 27.77 124 SER C C 1
ATOM 1941 O O . SER C 1 58 ? 15.307 6.546 51.168 1.00 32.25 124 SER C O 1
ATOM 1944 N N . ALA C 1 59 ? 16.484 8.467 51.001 1.00 28.73 125 ALA C N 1
ATOM 1945 C CA . ALA C 1 59 ? 17.114 8.117 49.726 1.00 26.85 125 ALA C CA 1
ATOM 1946 C C . ALA C 1 59 ? 18.025 6.906 49.897 1.00 31.22 125 ALA C C 1
ATOM 1947 O O . ALA C 1 59 ? 18.119 6.049 49.018 1.00 32.93 125 ALA C O 1
ATOM 1949 N N . ALA C 1 60 ? 18.688 6.836 51.044 1.00 34.46 126 ALA C N 1
ATOM 1950 C CA . ALA C 1 60 ? 19.665 5.789 51.292 1.00 38.68 126 ALA C CA 1
ATOM 1951 C C . ALA C 1 60 ? 19.012 4.434 51.529 1.00 38.88 126 ALA C C 1
ATOM 1952 O O . ALA C 1 60 ? 19.607 3.394 51.224 1.00 41.48 126 ALA C O 1
ATOM 1954 N N . GLN C 1 61 ? 17.784 4.438 52.047 1.00 35.93 127 GLN C N 1
ATOM 1955 C CA . GLN C 1 61 ? 17.103 3.183 52.381 1.00 34.10 127 GLN C CA 1
ATOM 1956 C C . GLN C 1 61 ? 16.129 2.635 51.331 1.00 34.73 127 GLN C C 1
ATOM 1957 O O . GLN C 1 61 ? 15.459 1.634 51.570 1.00 38.03 127 GLN C O 1
ATOM 1963 N N . ALA C 1 62 ? 16.033 3.282 50.182 1.00 34.49 128 ALA C N 1
ATOM 1964 C CA . ALA C 1 62 ? 15.038 2.878 49.193 1.00 27.21 128 ALA C CA 1
ATOM 1965 C C . ALA C 1 62 ? 15.475 1.635 48.431 1.00 27.20 128 ALA C C 1
ATOM 1966 O O . ALA C 1 62 ? 16.668 1.396 48.259 1.00 28.90 128 ALA C O 1
ATOM 1968 N N . LYS C 1 63 ? 14.503 0.849 47.981 1.00 22.83 129 LYS C N 1
ATOM 1969 C CA . LYS C 1 63 ? 14.770 -0.263 47.069 1.00 25.71 129 LYS C CA 1
ATOM 1970 C C . LYS C 1 63 ? 14.611 0.238 45.644 1.00 23.45 129 LYS C C 1
ATOM 1971 O O . LYS C 1 63 ? 13.652 0.943 45.333 1.00 28.28 129 LYS C O 1
ATOM 1977 N N . GLY C 1 64 ? 15.553 -0.118 44.778 1.00 21.23 130 GLY C N 1
ATOM 1978 C CA . GLY C 1 64 ? 15.501 0.319 43.396 1.00 22.98 130 GLY C CA 1
ATOM 1979 C C . GLY C 1 64 ? 15.795 -0.811 42.431 1.00 23.38 130 GLY C C 1
ATOM 1980 O O . GLY C 1 64 ? 16.736 -1.578 42.625 1.00 27.13 130 GLY C O 1
ATOM 1981 N N . LEU C 1 65 ? 14.969 -0.917 41.394 1.00 22.71 131 LEU C N 1
ATOM 1982 C CA . LEU C 1 65 ? 15.185 -1.866 40.312 1.00 22.83 131 LEU C CA 1
ATOM 1983 C C . LEU C 1 65 ? 15.168 -1.092 39.009 1.00 24.45 131 LEU C C 1
ATOM 1984 O O . LEU C 1 65 ? 14.409 -0.138 38.857 1.00 30.29 131 LEU C O 1
ATOM 1989 N N . ILE C 1 66 ? 16.013 -1.496 38.070 1.00 21.53 132 ILE C N 1
ATOM 1990 C CA . ILE C 1 66 ? 16.090 -0.795 36.802 1.00 21.65 132 ILE C CA 1
ATOM 1991 C C . ILE C 1 66 ? 15.514 -1.703 35.732 1.00 19.49 132 ILE C C 1
ATOM 1992 O O . ILE C 1 66 ? 15.767 -2.909 35.729 1.00 23.15 132 ILE C O 1
ATOM 1997 N N . GLN C 1 67 ? 14.716 -1.125 34.843 1.00 21.15 133 GLN C N 1
ATOM 1998 C CA . GLN C 1 67 ? 14.024 -1.896 33.828 1.00 21.42 133 GLN C CA 1
ATOM 1999 C C . GLN C 1 67 ? 14.312 -1.337 32.444 1.00 24.39 133 GLN C C 1
ATOM 2000 O O . GLN C 1 67 ? 14.197 -0.138 32.220 1.00 28.35 133 GLN C O 1
ATOM 2006 N N . VAL C 1 68 ? 14.711 -2.200 31.520 1.00 22.83 134 VAL C N 1
ATOM 2007 C CA . VAL C 1 68 ? 14.771 -1.789 30.121 1.00 24.05 134 VAL C CA 1
ATOM 2008 C C . VAL C 1 68 ? 13.512 -2.246 29.416 1.00 20.75 134 VAL C C 1
ATOM 2009 O O . VAL C 1 68 ? 13.084 -3.395 29.567 1.00 23.41 134 VAL C O 1
ATOM 2013 N N . GLY C 1 69 ? 12.918 -1.339 28.649 1.00 24.08 135 GLY C N 1
ATOM 2014 C CA . GLY C 1 69 ? 11.695 -1.637 27.933 1.00 23.91 135 GLY C CA 1
ATOM 2015 C C . GLY C 1 69 ? 10.719 -2.357 28.835 1.00 25.09 135 GLY C C 1
ATOM 2016 O O . GLY C 1 69 ? 10.319 -1.834 29.893 1.00 27.70 135 GLY C O 1
ATOM 2017 N N . LYS C 1 70 ? 10.360 -3.571 28.429 1.00 25.52 136 LYS C N 1
ATOM 2018 C CA . LYS C 1 70 ? 9.398 -4.379 29.161 1.00 29.40 136 LYS C CA 1
ATOM 2019 C C . LYS C 1 70 ? 10.048 -5.596 29.823 1.00 28.47 136 LYS C C 1
ATOM 2020 O O . LYS C 1 70 ? 9.355 -6.510 30.263 1.00 31.27 136 LYS C O 1
ATOM 2026 N N . TRP C 1 71 ? 11.375 -5.601 29.892 1.00 24.80 137 TRP C N 1
ATOM 2027 C CA . TRP C 1 71 ? 12.113 -6.701 30.518 1.00 21.25 137 TRP C CA 1
ATOM 2028 C C . TRP C 1 71 ? 11.853 -6.723 32.020 1.00 24.57 137 TRP C C 1
ATOM 2029 O O . TRP C 1 71 ? 11.448 -5.716 32.596 1.00 28.84 137 TRP C O 1
ATOM 2040 N N . ASN C 1 72 ? 12.104 -7.863 32.659 1.00 22.93 138 ASN C N 1
ATOM 2041 C CA . ASN C 1 72 ? 12.031 -7.926 34.116 1.00 23.76 138 ASN C CA 1
ATOM 2042 C C . ASN C 1 72 ? 12.959 -6.893 34.737 1.00 19.57 138 ASN C C 1
ATOM 2043 O O . ASN C 1 72 ? 14.124 -6.802 34.370 1.00 23.35 138 ASN C O 1
ATOM 2048 N N . PRO C 1 73 ? 12.449 -6.110 35.693 1.00 20.58 139 PRO C N 1
ATOM 2049 C CA . PRO C 1 73 ? 13.344 -5.181 36.386 1.00 20.61 139 PRO C CA 1
ATOM 2050 C C . PRO C 1 73 ? 14.403 -5.940 37.183 1.00 22.15 139 PRO C C 1
ATOM 2051 O O . PRO C 1 73 ? 14.128 -7.027 37.712 1.00 25.53 139 PRO C O 1
ATOM 2055 N N . VAL C 1 74 ? 15.600 -5.371 37.271 1.00 19.13 140 VAL C N 1
ATOM 2056 C CA . VAL C 1 74 ? 16.689 -5.998 38.008 1.00 20.49 140 VAL C CA 1
ATOM 2057 C C . VAL C 1 74 ? 17.378 -5.009 38.944 1.00 21.42 140 VAL C C 1
ATOM 2058 O O . VAL C 1 74 ? 17.347 -3.799 38.717 1.00 20.45 140 VAL C O 1
ATOM 2062 N N . PRO C 1 75 ? 18.004 -5.528 40.008 1.00 20.78 141 PRO C N 1
ATOM 2063 C CA . PRO C 1 75 ? 18.844 -4.705 40.883 1.00 23.23 141 PRO C CA 1
ATOM 2064 C C . PRO C 1 75 ? 19.978 -4.080 40.080 1.00 25.69 141 PRO C C 1
ATOM 2065 O O . PRO C 1 75 ? 20.461 -4.687 39.116 1.00 24.38 141 PRO C O 1
ATOM 2069 N N . LEU C 1 76 ? 20.400 -2.883 40.470 1.00 21.71 142 LEU C N 1
ATOM 2070 C CA . LEU C 1 76 ? 21.441 -2.182 39.731 1.00 22.53 142 LEU C CA 1
ATOM 2071 C C . LEU C 1 76 ? 22.751 -2.963 39.741 1.00 20.30 142 LEU C C 1
ATOM 2072 O O . LEU C 1 76 ? 23.568 -2.826 38.834 1.00 27.94 142 LEU C O 1
ATOM 2077 N N . SER C 1 77 ? 22.945 -3.795 40.762 1.00 22.92 143 SER C N 1
ATOM 2078 C CA . SER C 1 77 ? 24.142 -4.619 40.819 1.00 27.65 143 SER C CA 1
ATOM 2079 C C . SER C 1 77 ? 24.199 -5.645 39.679 1.00 26.73 143 SER C C 1
ATOM 2080 O O . SER C 1 77 ? 25.269 -6.165 39.368 1.00 28.08 143 SER C O 1
ATOM 2083 N N . TYR C 1 78 ? 23.048 -5.936 39.073 1.00 25.77 144 TYR C N 1
ATOM 2084 C CA . TYR C 1 78 ? 22.970 -6.858 37.939 1.00 27.09 144 TYR C CA 1
ATOM 2085 C C . TYR C 1 78 ? 23.490 -6.216 36.658 1.00 25.05 144 TYR C C 1
ATOM 2086 O O . TYR C 1 78 ? 23.853 -6.911 35.709 1.00 28.08 144 TYR C O 1
ATOM 2095 N N . VAL C 1 79 ? 23.495 -4.887 36.631 1.00 24.04 145 VAL C N 1
ATOM 2096 C CA . VAL C 1 79 ? 23.873 -4.130 35.442 1.00 24.48 145 VAL C CA 1
ATOM 2097 C C . VAL C 1 79 ? 25.383 -4.140 35.229 1.00 23.09 145 VAL C C 1
ATOM 2098 O O . VAL C 1 79 ? 25.862 -4.350 34.109 1.00 23.68 145 VAL C O 1
ATOM 2102 N N . THR C 1 80 ? 26.137 -3.933 36.305 1.00 26.31 146 THR C N 1
ATOM 2103 C CA . THR C 1 80 ? 27.593 -3.908 36.209 1.00 31.00 146 THR C CA 1
ATOM 2104 C C . THR C 1 80 ? 28.269 -4.309 37.515 1.00 35.69 146 THR C C 1
ATOM 2105 O O . THR C 1 80 ? 27.732 -4.085 38.595 1.00 36.39 146 THR C O 1
ATOM 2109 N N . ASP C 1 81 ? 29.459 -4.893 37.398 1.00 41.22 147 ASP C N 1
ATOM 2110 C CA . ASP C 1 81 ? 30.228 -5.343 38.553 1.00 48.80 147 ASP C CA 1
ATOM 2111 C C . ASP C 1 81 ? 31.254 -4.299 38.982 1.00 48.88 147 ASP C C 1
ATOM 2112 O O . ASP C 1 81 ? 31.870 -4.416 40.046 1.00 51.79 147 ASP C O 1
ATOM 2117 N N . ALA C 1 82 ? 31.432 -3.282 38.145 1.00 41.14 148 ALA C N 1
ATOM 2118 C CA . ALA C 1 82 ? 32.466 -2.275 38.345 1.00 37.74 148 ALA C CA 1
ATOM 2119 C C . ALA C 1 82 ? 32.023 -1.183 39.316 1.00 34.45 148 ALA C C 1
ATOM 2120 O O . ALA C 1 82 ? 31.096 -0.430 39.029 1.00 32.51 148 ALA C O 1
ATOM 2122 N N . PRO C 1 83 ? 32.691 -1.093 40.473 1.00 37.97 149 PRO C N 1
ATOM 2123 C CA . PRO C 1 83 ? 32.340 -0.102 41.496 1.00 38.82 149 PRO C CA 1
ATOM 2124 C C . PRO C 1 83 ? 32.488 1.325 40.984 1.00 36.90 149 PRO C C 1
ATOM 2125 O O . PRO C 1 83 ? 31.818 2.233 41.482 1.00 39.07 149 PRO C O 1
ATOM 2129 N N . ASP C 1 84 ? 33.353 1.521 39.995 1.00 33.92 150 ASP C N 1
ATOM 2130 C CA . ASP C 1 84 ? 33.624 2.861 39.492 1.00 35.90 150 ASP C CA 1
ATOM 2131 C C . ASP C 1 84 ? 32.861 3.205 38.213 1.00 28.71 150 ASP C C 1
ATOM 2132 O O . ASP C 1 84 ? 33.113 4.245 37.601 1.00 32.29 150 ASP C O 1
ATOM 2137 N N . ALA C 1 85 ? 31.930 2.343 37.811 1.00 25.39 151 ALA C N 1
ATOM 2138 C CA . ALA C 1 85 ? 31.101 2.635 36.645 1.00 26.41 151 ALA C CA 1
ATOM 2139 C C . ALA C 1 85 ? 30.292 3.908 36.874 1.00 23.99 151 ALA C C 1
ATOM 2140 O O . ALA C 1 85 ? 29.720 4.105 37.946 1.00 23.09 151 ALA C O 1
ATOM 2142 N N . THR C 1 86 ? 30.244 4.773 35.867 1.00 22.12 152 THR C N 1
ATOM 2143 C CA . THR C 1 86 ? 29.487 6.012 35.995 1.00 21.03 152 THR C CA 1
ATOM 2144 C C . THR C 1 86 ? 28.099 5.874 35.401 1.00 21.41 152 THR C C 1
ATOM 2145 O O . THR C 1 86 ? 27.816 4.939 34.660 1.00 22.71 152 THR C O 1
ATOM 2149 N N . VAL C 1 87 ? 27.234 6.820 35.732 1.00 20.54 153 VAL C N 1
ATOM 2150 C CA . VAL C 1 87 ? 25.923 6.891 35.127 1.00 19.95 153 VAL C CA 1
ATOM 2151 C C . VAL C 1 87 ? 26.053 6.962 33.611 1.00 23.79 153 VAL C C 1
ATOM 2152 O O . VAL C 1 87 ? 25.287 6.320 32.886 1.00 25.11 153 VAL C O 1
ATOM 2156 N N . ALA C 1 88 ? 27.036 7.720 33.126 1.00 22.48 154 ALA C N 1
ATOM 2157 C CA . ALA C 1 88 ? 27.253 7.813 31.681 1.00 26.36 154 ALA C CA 1
ATOM 2158 C C . ALA C 1 88 ? 27.677 6.474 31.093 1.00 26.28 154 ALA C C 1
ATOM 2159 O O . ALA C 1 88 ? 27.220 6.092 30.014 1.00 26.28 154 ALA C O 1
ATOM 2161 N N . ASP C 1 89 ? 28.554 5.763 31.801 1.00 27.93 155 ASP C N 1
ATOM 2162 C CA . ASP C 1 89 ? 29.036 4.463 31.330 1.00 26.68 155 ASP C CA 1
ATOM 2163 C C . ASP C 1 89 ? 27.877 3.523 31.014 1.00 24.86 155 ASP C C 1
ATOM 2164 O O . ASP C 1 89 ? 27.835 2.887 29.953 1.00 27.03 155 ASP C O 1
ATOM 2169 N N . MET C 1 90 ? 26.923 3.452 31.929 1.00 21.08 156 MET C N 1
ATOM 2170 C CA . MET C 1 90 ? 25.851 2.475 31.809 1.00 20.16 156 MET C CA 1
ATOM 2171 C C . MET C 1 90 ? 24.604 2.989 31.089 1.00 19.48 156 MET C C 1
ATOM 2172 O O . MET C 1 90 ? 23.853 2.194 30.542 1.00 23.52 156 MET C O 1
ATOM 2177 N N . LEU C 1 91 ? 24.371 4.302 31.091 1.00 19.27 157 LEU C N 1
ATOM 2178 C CA . LEU C 1 91 ? 23.095 4.826 30.590 1.00 21.61 157 LEU C CA 1
ATOM 2179 C C . LEU C 1 91 ? 23.161 5.714 29.341 1.00 22.86 157 LEU C C 1
ATOM 2180 O O . LEU C 1 91 ? 22.124 6.044 28.772 1.00 24.24 157 LEU C O 1
ATOM 2185 N N . GLN C 1 92 ? 24.358 6.112 28.928 1.00 23.85 158 GLN C N 1
ATOM 2186 C CA . GLN C 1 92 ? 24.493 6.991 27.765 1.00 28.71 158 GLN C CA 1
ATOM 2187 C C . GLN C 1 92 ? 23.744 6.428 26.561 1.00 29.92 158 GLN C C 1
ATOM 2188 O O . GLN C 1 92 ? 23.091 7.165 25.812 1.00 33.43 158 GLN C O 1
ATOM 2194 N N . ASP C 1 93 ? 23.849 5.116 26.378 1.00 27.03 159 ASP C N 1
ATOM 2195 C CA . ASP C 1 93 ? 23.291 4.461 25.198 1.00 29.13 159 ASP C CA 1
ATOM 2196 C C . ASP C 1 93 ? 21.841 4.016 25.355 1.00 26.85 159 ASP C C 1
ATOM 2197 O O . ASP C 1 93 ? 21.198 3.666 24.365 1.00 31.14 159 ASP C O 1
ATOM 2202 N N . VAL C 1 94 ? 21.320 4.008 26.580 1.00 24.03 160 VAL C N 1
ATOM 2203 C CA . VAL C 1 94 ? 20.001 3.416 26.792 1.00 23.80 160 VAL C CA 1
ATOM 2204 C C . VAL C 1 94 ? 19.024 4.217 27.651 1.00 25.70 160 VAL C C 1
ATOM 2205 O O . VAL C 1 94 ? 17.931 3.735 27.944 1.00 26.11 160 VAL C O 1
ATOM 2209 N N . TYR C 1 95 ? 19.391 5.433 28.052 1.00 25.14 161 TYR C N 1
ATOM 2210 C CA . TYR C 1 95 ? 18.537 6.163 28.978 1.00 24.32 161 TYR C CA 1
ATOM 2211 C C . TYR C 1 95 ? 17.089 6.280 28.500 1.00 22.66 161 TYR C C 1
ATOM 2212 O O . TYR C 1 95 ? 16.169 6.307 29.313 1.00 25.98 161 TYR C O 1
ATOM 2221 N N . HIS C 1 96 ? 16.873 6.329 27.187 1.00 22.51 162 HIS C N 1
ATOM 2222 C CA . HIS C 1 96 ? 15.527 6.600 26.686 1.00 22.86 162 HIS C CA 1
ATOM 2223 C C . HIS C 1 96 ? 14.601 5.385 26.750 1.00 24.32 162 HIS C C 1
ATOM 2224 O O . HIS C 1 96 ? 13.397 5.504 26.516 1.00 24.96 162 HIS C O 1
ATOM 2231 N N . VAL C 1 97 ? 15.152 4.217 27.072 1.00 22.12 163 VAL C N 1
ATOM 2232 C CA . VAL C 1 97 ? 14.319 3.022 27.178 1.00 23.46 163 VAL C CA 1
ATOM 2233 C C . VAL C 1 97 ? 14.321 2.436 28.585 1.00 21.36 163 VAL C C 1
ATOM 2234 O O . VAL C 1 97 ? 13.751 1.374 28.826 1.00 24.94 163 VAL C O 1
ATOM 2238 N N . VAL C 1 98 ? 14.941 3.139 29.524 1.00 20.52 164 VAL C N 1
ATOM 2239 C CA . VAL C 1 98 ? 15.017 2.607 30.884 1.00 24.02 164 VAL C CA 1
ATOM 2240 C C . VAL C 1 98 ? 14.049 3.298 31.836 1.00 20.44 164 VAL C C 1
ATOM 2241 O O . VAL C 1 98 ? 13.773 4.501 31.716 1.00 21.36 164 VAL C O 1
ATOM 2245 N N . THR C 1 99 ? 13.546 2.521 32.789 1.00 19.29 165 THR C N 1
ATOM 2246 C CA . THR C 1 99 ? 12.723 3.043 33.869 1.00 20.24 165 THR C CA 1
ATOM 2247 C C . THR C 1 99 ? 13.341 2.618 35.185 1.00 20.51 165 THR C C 1
ATOM 2248 O O . THR C 1 99 ? 13.678 1.450 35.376 1.00 22.34 165 THR C O 1
ATOM 2252 N N . LEU C 1 100 ? 13.513 3.573 36.087 1.00 21.43 166 LEU C N 1
ATOM 2253 C CA . LEU C 1 100 ? 14.008 3.260 37.419 1.00 19.88 166 LEU C CA 1
ATOM 2254 C C . LEU C 1 100 ? 12.802 3.108 38.342 1.00 23.03 166 LEU C C 1
ATOM 2255 O O . LEU C 1 100 ? 12.053 4.061 38.556 1.00 25.69 166 LEU C O 1
ATOM 2260 N N . LYS C 1 101 ? 12.606 1.899 38.865 1.00 22.20 167 LYS C N 1
ATOM 2261 C CA . LYS C 1 101 ? 11.460 1.586 39.708 1.00 24.08 167 LYS C CA 1
ATOM 2262 C C . LYS C 1 101 ? 11.889 1.616 41.164 1.00 24.53 167 LYS C C 1
ATOM 2263 O O . LYS C 1 101 ? 12.607 0.729 41.620 1.00 24.85 167 LYS C O 1
ATOM 2269 N N . ILE C 1 102 ? 11.437 2.631 41.890 1.00 22.85 168 ILE C N 1
ATOM 2270 C CA . ILE C 1 102 ? 11.927 2.878 43.237 1.00 24.01 168 ILE C CA 1
ATOM 2271 C C . ILE C 1 102 ? 10.821 2.688 44.264 1.00 26.54 168 ILE C C 1
ATOM 2272 O O . ILE C 1 102 ? 9.724 3.228 44.118 1.00 28.56 168 ILE C O 1
ATOM 2277 N N . GLN C 1 103 ? 11.122 1.917 45.304 1.00 25.10 169 GLN C N 1
ATOM 2278 C CA . GLN C 1 103 ? 10.164 1.663 46.365 1.00 26.49 169 GLN C CA 1
ATOM 2279 C C . GLN C 1 103 ? 10.711 2.187 47.688 1.00 28.58 169 GLN C C 1
ATOM 2280 O O . GLN C 1 103 ? 11.730 1.714 48.181 1.00 29.37 169 GLN C O 1
ATOM 2286 N N . LEU C 1 104 ? 10.042 3.188 48.245 1.00 30.90 170 LEU C N 1
ATOM 2287 C CA . LEU C 1 104 ? 10.461 3.756 49.521 1.00 29.47 170 LEU C CA 1
ATOM 2288 C C . LEU C 1 104 ? 10.144 2.804 50.660 1.00 36.64 170 LEU C C 1
ATOM 2289 O O . LEU C 1 104 ? 10.886 2.695 51.641 1.00 44.51 170 LEU C O 1
ATOM 2294 N N . GLY D 1 3 ? 1.554 8.690 35.631 1.00 78.34 69 GLY D N 1
ATOM 2295 C CA . GLY D 1 3 ? 1.364 8.346 34.234 1.00 54.89 69 GLY D CA 1
ATOM 2296 C C . GLY D 1 3 ? 2.373 9.000 33.307 1.00 98.12 69 GLY D C 1
ATOM 2297 O O . GLY D 1 3 ? 2.456 10.227 33.241 1.00 85.37 69 GLY D O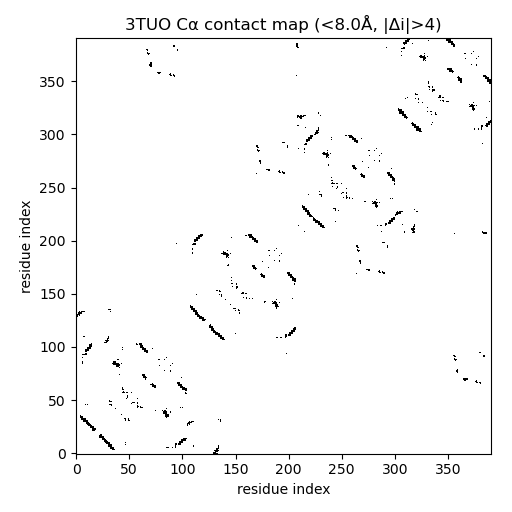 1
ATOM 2298 N N . SER D 1 4 ? 3.140 8.165 32.606 1.00 104.04 70 SER D N 1
ATOM 2299 C CA . SER D 1 4 ? 4.091 8.573 31.558 1.00 82.12 70 SER D CA 1
ATOM 2300 C C . SER D 1 4 ? 4.867 9.880 31.770 1.00 44.81 70 SER D C 1
ATOM 2301 O O . SER D 1 4 ? 5.619 10.305 30.889 1.00 57.43 70 SER D O 1
ATOM 2303 N N . GLY D 1 5 ? 4.700 10.503 32.931 1.00 46.81 71 GLY D N 1
ATOM 2304 C CA . GLY D 1 5 ? 5.354 11.765 33.217 1.00 68.73 71 GLY D CA 1
ATOM 2305 C C . GLY D 1 5 ? 4.725 12.920 32.465 1.00 68.89 71 GLY D C 1
ATOM 2306 O O . GLY D 1 5 ? 4.105 12.734 31.415 1.00 55.50 71 GLY D O 1
ATOM 2307 N N . THR D 1 6 ? 4.888 14.120 33.007 1.00 51.76 72 THR D N 1
ATOM 2308 C CA . THR D 1 6 ? 4.325 15.318 32.407 1.00 45.75 72 THR D CA 1
ATOM 2309 C C . THR D 1 6 ? 5.382 16.063 31.603 1.00 42.42 72 THR D C 1
ATOM 2310 O O . THR D 1 6 ? 5.057 16.925 30.787 1.00 42.93 72 THR D O 1
ATOM 2314 N N . MET D 1 7 ? 6.646 15.719 31.836 1.00 38.49 73 MET D N 1
ATOM 2315 C CA . MET D 1 7 ? 7.760 16.422 31.215 1.00 35.43 73 MET D CA 1
ATOM 2316 C C . MET D 1 7 ? 8.432 15.575 30.142 1.00 33.32 73 MET D C 1
ATOM 2317 O O . MET D 1 7 ? 8.291 14.352 30.116 1.00 32.53 73 MET D O 1
ATOM 2322 N N . LEU D 1 8 ? 9.163 16.239 29.256 1.00 32.50 74 LEU D N 1
ATOM 2323 C CA . LEU D 1 8 ? 9.963 15.549 28.259 1.00 28.12 74 LEU D CA 1
ATOM 2324 C C . LEU D 1 8 ? 11.331 16.206 28.207 1.00 25.86 74 LEU D C 1
ATOM 2325 O O . LEU D 1 8 ? 11.435 17.425 28.296 1.00 28.65 74 LEU D O 1
ATOM 2330 N N . PRO D 1 9 ? 12.393 15.404 28.087 1.00 24.31 75 PRO D N 1
ATOM 2331 C CA . PRO D 1 9 ? 13.720 16.018 27.981 1.00 22.50 75 PRO D CA 1
ATOM 2332 C C . PRO D 1 9 ? 13.956 16.514 26.565 1.00 22.85 75 PRO D C 1
ATOM 2333 O O . PRO D 1 9 ? 13.618 15.820 25.611 1.00 26.62 75 PRO D O 1
ATOM 2337 N N . VAL D 1 10 ? 14.526 17.702 26.427 1.00 21.23 76 VAL D N 1
ATOM 2338 C CA . VAL D 1 10 ? 14.933 18.199 25.118 1.00 20.61 76 VAL D CA 1
ATOM 2339 C C . VAL D 1 10 ? 16.373 18.679 25.205 1.00 22.72 76 VAL D C 1
ATOM 2340 O O . VAL D 1 10 ? 16.731 19.446 26.103 1.00 23.00 76 VAL D O 1
ATOM 2344 N N . PHE D 1 11 ? 17.198 18.204 24.281 1.00 23.65 77 PHE D N 1
ATOM 2345 C CA . PHE D 1 11 ? 18.609 18.554 24.248 1.00 22.06 77 PHE D CA 1
ATOM 2346 C C . PHE D 1 11 ? 18.732 19.856 23.467 1.00 22.55 77 PHE D C 1
ATOM 2347 O O . PHE D 1 11 ? 18.499 19.873 22.259 1.00 22.77 77 PHE D O 1
ATOM 2355 N N . CYS D 1 12 ? 19.075 20.936 24.175 1.00 22.98 78 CYS D N 1
ATOM 2356 C CA . CYS D 1 12 ? 18.990 22.306 23.662 1.00 24.97 78 CYS D CA 1
ATOM 2357 C C . CYS D 1 12 ? 20.300 23.072 23.771 1.00 29.47 78 CYS D C 1
ATOM 2358 O O . CYS D 1 12 ? 21.107 22.828 24.668 1.00 30.47 78 CYS D O 1
ATOM 2361 N N . VAL D 1 13 ? 20.483 24.034 22.871 1.00 26.63 79 VAL D N 1
ATOM 2362 C CA . VAL D 1 13 ? 21.594 24.963 22.957 1.00 30.14 79 VAL D CA 1
ATOM 2363 C C . VAL D 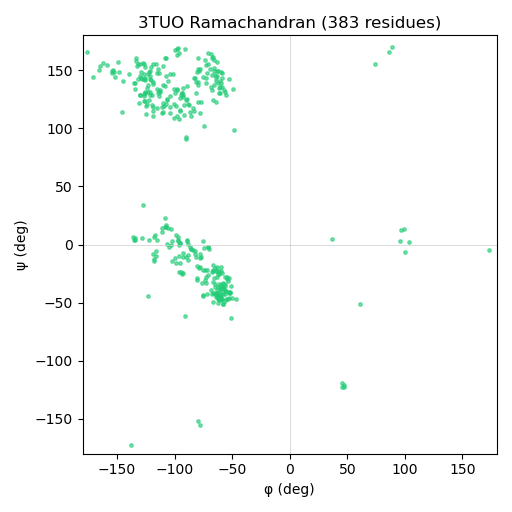1 13 ? 21.204 26.275 22.300 1.00 28.66 79 VAL D C 1
ATOM 2364 O O . VAL D 1 13 ? 20.470 26.289 21.306 1.00 29.64 79 VAL D O 1
ATOM 2368 N N . VAL D 1 14 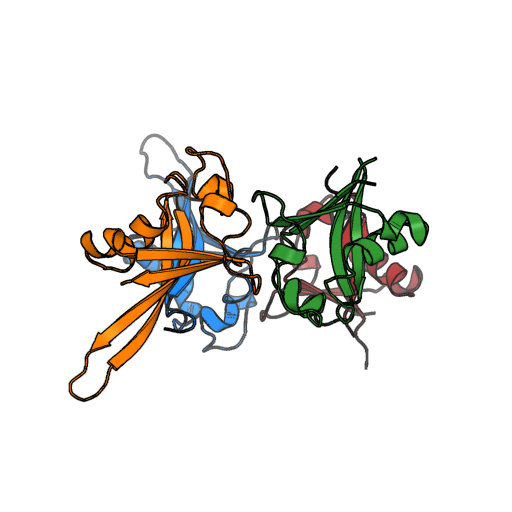? 21.679 27.378 22.866 1.00 29.26 80 VAL D N 1
ATOM 2369 C CA . VAL D 1 14 ? 21.551 28.672 22.212 1.00 31.11 80 VAL D CA 1
ATOM 2370 C C . VAL D 1 14 ? 22.882 28.994 21.555 1.00 31.34 80 VAL D C 1
ATOM 2371 O O . VAL D 1 14 ? 23.906 29.066 22.228 1.00 34.06 80 VAL D O 1
ATOM 2375 N N . GLU D 1 15 ? 22.873 29.186 20.240 1.00 34.27 81 GLU D N 1
ATOM 2376 C CA . GLU D 1 15 ? 24.122 29.392 19.522 1.00 37.57 81 GLU D CA 1
ATOM 2377 C C . GLU D 1 15 ? 24.618 30.831 19.652 1.00 40.93 81 GLU D C 1
ATOM 2378 O O . GLU D 1 15 ? 23.823 31.760 19.793 1.00 42.99 81 GLU D O 1
ATOM 2384 N N . HIS D 1 16 ? 25.938 30.997 19.639 1.00 40.69 82 HIS D N 1
ATOM 2385 C CA . HIS D 1 16 ? 26.559 32.307 19.820 1.00 49.71 82 HIS D CA 1
ATOM 2386 C C . HIS D 1 16 ? 27.728 32.518 18.862 1.00 55.12 82 HIS D C 1
ATOM 2387 O O . HIS D 1 16 ? 27.972 31.703 17.972 1.00 55.88 82 HIS D O 1
ATOM 2394 N N . TYR D 1 17 ? 28.450 33.617 19.062 1.00 60.70 83 TYR D N 1
ATOM 2395 C CA . TYR D 1 17 ? 29.608 33.964 18.241 1.00 61.61 83 TYR D CA 1
ATOM 2396 C C . TYR D 1 17 ? 29.234 34.155 16.776 1.00 61.82 83 TYR D C 1
ATOM 2397 O O . TYR D 1 17 ? 29.328 35.261 16.244 1.00 62.50 83 TYR D O 1
ATOM 2399 N N . HIS D 1 29 ? 27.387 25.059 25.925 1.00 44.00 95 HIS D N 1
ATOM 2400 C CA . HIS D 1 29 ? 27.289 23.661 25.522 1.00 42.95 95 HIS D CA 1
ATOM 2401 C C . HIS D 1 29 ? 25.846 23.172 25.597 1.00 38.45 95 HIS D C 1
ATOM 2402 O O . HIS D 1 29 ? 25.105 23.529 26.511 1.00 36.56 95 HIS D O 1
ATOM 2409 N N . ALA D 1 30 ? 25.449 22.361 24.625 1.00 33.41 96 ALA D N 1
ATOM 2410 C CA . ALA D 1 30 ? 24.101 21.821 24.597 1.00 31.76 96 ALA D CA 1
ATOM 2411 C C . ALA D 1 30 ? 23.842 21.034 25.868 1.00 31.79 96 ALA D C 1
ATOM 2412 O O . ALA D 1 30 ? 24.740 20.370 26.378 1.00 35.68 96 ALA D O 1
ATOM 2414 N N . GLU D 1 31 ? 22.617 21.121 26.377 1.00 30.57 97 GLU D N 1
ATOM 2415 C CA . GLU D 1 31 ? 22.232 20.397 27.582 1.00 33.23 97 GLU D CA 1
ATOM 2416 C C . GLU D 1 31 ? 20.765 20.023 27.552 1.00 30.65 97 GLU D C 1
ATOM 2417 O O . GLU D 1 31 ? 19.966 20.654 26.867 1.00 29.57 97 GLU D O 1
ATOM 2423 N N . PHE D 1 32 ? 20.417 18.995 28.314 1.00 30.96 98 PHE D N 1
ATOM 2424 C CA . PHE D 1 32 ? 19.027 18.597 28.461 1.00 27.37 98 PHE D CA 1
ATOM 2425 C C . PHE D 1 32 ? 18.255 19.588 29.318 1.00 29.17 98 PHE D C 1
ATOM 2426 O O . PHE D 1 32 ? 18.748 20.076 30.334 1.00 30.48 98 PHE D O 1
ATOM 2434 N N . VAL D 1 33 ? 17.037 19.870 28.879 1.00 33.08 99 VAL D N 1
ATOM 2435 C CA . VAL D 1 33 ? 16.086 20.678 29.615 1.00 34.11 99 VAL D CA 1
ATOM 2436 C C . VAL D 1 33 ? 14.784 19.895 29.676 1.00 34.09 99 VAL D C 1
ATOM 2437 O O . VAL D 1 33 ? 14.426 19.201 28.723 1.00 33.13 99 VAL D O 1
ATOM 2441 N N . LEU D 1 34 ? 14.080 19.982 30.798 1.00 30.99 100 LEU D N 1
ATOM 2442 C CA . LEU D 1 34 ? 12.770 19.358 30.885 1.00 30.56 100 LEU D CA 1
ATOM 2443 C C . LEU D 1 34 ? 11.709 20.383 30.527 1.00 33.98 100 LEU D C 1
ATOM 2444 O O . LEU D 1 34 ? 11.716 21.503 31.042 1.00 40.51 100 LEU D O 1
ATOM 2449 N N . VAL D 1 35 ? 10.808 20.007 29.631 1.00 31.14 101 VAL D N 1
ATOM 2450 C CA . VAL D 1 35 ? 9.722 20.896 29.246 1.00 32.05 101 VAL D CA 1
ATOM 2451 C C . VAL D 1 35 ? 8.398 20.143 29.274 1.00 35.57 101 VAL D C 1
ATOM 2452 O O . VAL D 1 35 ? 8.371 18.919 29.130 1.00 36.81 101 VAL D O 1
ATOM 2456 N N . ARG D 1 36 ? 7.305 20.874 29.479 1.00 37.60 102 ARG D N 1
ATOM 2457 C CA . ARG D 1 36 ? 5.981 20.261 29.557 1.00 39.71 102 ARG D CA 1
ATOM 2458 C C . ARG D 1 36 ? 5.538 19.657 28.226 1.00 40.44 102 ARG D C 1
ATOM 2459 O O . ARG D 1 36 ? 5.499 20.341 27.204 1.00 41.26 102 ARG D O 1
ATOM 2467 N N . LYS D 1 37 ? 5.210 18.368 28.262 1.00 37.05 103 LYS D N 1
ATOM 2468 C CA . LYS D 1 37 ? 4.860 17.589 27.078 1.00 41.59 103 LYS D CA 1
ATOM 2469 C C . LYS D 1 37 ? 3.622 18.091 26.349 1.00 37.69 103 LYS D C 1
ATOM 2470 O O . LYS D 1 37 ? 3.552 18.030 25.121 1.00 33.72 103 LYS D O 1
ATOM 2476 N N . ASP D 1 38 ? 2.637 18.559 27.108 1.00 34.66 104 ASP D N 1
ATOM 2477 C CA . ASP D 1 38 ? 1.332 18.866 26.540 1.00 37.32 104 ASP D CA 1
ATOM 2478 C C . ASP D 1 38 ? 1.280 20.275 25.965 1.00 34.76 104 ASP D C 1
ATOM 2479 O O . ASP D 1 38 ? 0.275 20.679 25.382 1.00 33.70 104 ASP D O 1
ATOM 2484 N N . MET D 1 39 ? 2.369 21.018 26.135 1.00 34.06 105 MET D N 1
ATOM 2485 C CA . MET D 1 39 ? 2.470 22.364 25.588 1.00 35.93 105 MET D CA 1
ATOM 2486 C C . MET D 1 39 ? 2.600 22.282 24.070 1.00 30.75 105 MET D C 1
ATOM 2487 O O . MET D 1 39 ? 3.054 21.272 23.532 1.00 30.54 105 MET D O 1
ATOM 2492 N N . LEU D 1 40 ? 2.199 23.342 23.380 1.00 32.10 106 LEU D N 1
ATOM 2493 C CA . LEU D 1 40 ? 2.274 23.368 21.924 1.00 31.81 106 LEU D CA 1
ATOM 2494 C C . LEU D 1 40 ? 3.716 23.291 21.441 1.00 30.87 106 LEU D C 1
ATOM 2495 O O . LEU D 1 40 ? 4.615 23.893 22.031 1.00 26.56 106 LEU D O 1
ATOM 2500 N N . PHE D 1 41 ? 3.934 22.550 20.361 1.00 25.75 107 PHE D N 1
ATOM 2501 C CA . PHE D 1 41 ? 5.249 22.491 19.741 1.00 24.20 107 PHE D CA 1
ATOM 2502 C C . PHE D 1 41 ? 5.747 23.893 19.358 1.00 24.31 107 PHE D C 1
ATOM 2503 O O . PHE D 1 41 ? 6.946 24.181 19.412 1.00 22.47 107 PHE D O 1
ATOM 2511 N N . ASN D 1 42 ? 4.824 24.765 18.974 1.00 25.52 108 ASN D N 1
ATOM 2512 C CA . ASN D 1 42 ? 5.199 26.124 18.605 1.00 29.20 108 ASN D CA 1
ATOM 2513 C C . ASN D 1 42 ? 5.626 26.987 19.798 1.00 30.44 108 ASN D C 1
ATOM 2514 O O . ASN D 1 42 ? 6.023 28.137 19.624 1.00 31.28 108 ASN D O 1
ATOM 2519 N N . GLN D 1 43 ? 5.563 26.413 20.998 1.00 28.13 109 GLN D N 1
ATOM 2520 C CA . GLN D 1 43 ? 5.993 27.099 22.215 1.00 27.62 109 GLN D CA 1
ATOM 2521 C C . GLN D 1 43 ? 7.317 26.547 22.741 1.00 26.32 109 GLN D C 1
ATOM 2522 O O . GLN D 1 43 ? 7.831 27.000 23.768 1.00 27.64 109 GLN D O 1
ATOM 2528 N N . LEU D 1 44 ? 7.869 25.567 22.033 1.00 22.70 110 LEU D N 1
ATOM 2529 C CA . LEU D 1 44 ? 9.062 24.869 22.503 1.00 21.06 110 LEU D CA 1
ATOM 2530 C C . LEU D 1 44 ? 10.273 25.779 22.673 1.00 21.97 110 LEU D C 1
ATOM 2531 O O . LEU D 1 44 ? 10.991 25.689 23.673 1.00 22.13 110 LEU D O 1
ATOM 2536 N N . ILE D 1 45 ? 10.517 26.641 21.693 1.00 21.43 111 ILE D N 1
ATOM 2537 C CA . I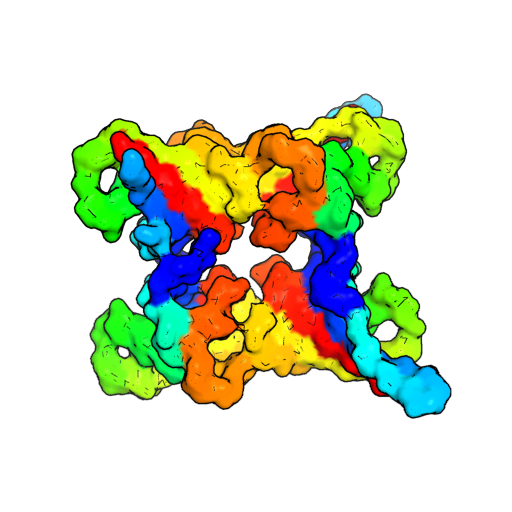LE D 1 45 ? 11.671 27.522 21.765 1.00 22.95 111 ILE D CA 1
ATOM 2538 C C . ILE D 1 45 ? 11.578 28.425 22.987 1.00 22.19 111 ILE D C 1
ATOM 2539 O O . ILE D 1 45 ? 12.556 28.590 23.715 1.00 22.62 111 ILE D O 1
ATOM 2544 N N . GLU D 1 46 ? 10.400 28.996 23.218 1.00 22.67 112 GLU D N 1
ATOM 2545 C CA . GLU D 1 46 ? 10.216 29.886 24.364 1.00 25.90 112 GLU D CA 1
ATOM 2546 C C . GLU D 1 46 ? 10.428 29.143 25.685 1.00 26.14 112 GLU D C 1
ATOM 2547 O O . GLU D 1 46 ? 11.061 29.664 26.605 1.00 27.21 112 GLU D O 1
ATOM 2553 N N . MET D 1 47 ? 9.892 27.930 25.778 1.00 26.08 113 MET D N 1
ATOM 2554 C CA . MET D 1 47 ? 10.052 27.126 26.985 1.00 26.32 113 MET D CA 1
ATOM 2555 C C . MET D 1 47 ? 11.512 26.799 27.247 1.00 23.88 113 MET D C 1
ATOM 2556 O O . MET D 1 47 ? 11.985 26.877 28.389 1.00 27.54 113 MET D O 1
ATOM 2561 N N . ALA D 1 48 ? 12.217 26.405 26.191 1.00 21.67 114 ALA D N 1
ATOM 2562 C CA . ALA D 1 48 ? 13.619 26.041 26.319 1.00 23.33 114 ALA D CA 1
ATOM 2563 C C . ALA D 1 48 ? 14.438 27.252 26.745 1.00 23.93 114 ALA D C 1
ATOM 2564 O O . ALA D 1 48 ? 15.297 27.151 27.616 1.00 23.68 114 ALA D O 1
ATOM 2566 N N . LEU D 1 49 ? 14.160 28.397 26.129 1.00 23.31 115 LEU D N 1
ATOM 2567 C CA . LEU D 1 49 ? 14.886 29.617 26.439 1.00 21.61 115 LEU D CA 1
ATOM 2568 C C . LEU D 1 49 ? 14.751 29.971 27.918 1.00 23.31 115 LEU D C 1
ATOM 2569 O O . LEU D 1 49 ? 15.740 30.262 28.587 1.00 22.48 115 LEU D O 1
ATOM 2574 N N . LEU D 1 50 ? 13.526 29.925 28.428 1.00 22.48 116 LEU D N 1
ATOM 2575 C CA . LEU D 1 50 ? 13.287 30.254 29.831 1.00 25.95 116 LEU D CA 1
ATOM 2576 C C . LEU D 1 50 ? 14.057 29.311 30.753 1.00 27.92 116 LEU D C 1
ATOM 2577 O O . LEU D 1 50 ? 14.630 29.736 31.757 1.00 26.41 116 LEU D O 1
ATOM 2582 N N . SER D 1 51 ? 14.071 28.027 30.403 1.00 24.26 117 SER D N 1
ATOM 2583 C CA . SER D 1 51 ? 14.768 27.029 31.205 1.00 24.12 117 SER D CA 1
ATOM 2584 C C . SER D 1 51 ? 16.281 27.218 31.189 1.00 26.29 117 SER D C 1
ATOM 2585 O O . SER D 1 51 ? 16.979 26.780 32.105 1.00 29.52 117 SER D O 1
ATOM 2588 N N . LEU D 1 52 ? 16.781 27.873 30.147 1.00 26.61 118 LEU D N 1
ATOM 2589 C CA . LEU D 1 52 ? 18.216 28.096 29.996 1.00 29.71 118 LEU D CA 1
ATOM 2590 C C . LEU D 1 52 ? 18.673 29.450 30.531 1.00 31.42 118 LEU D C 1
ATOM 2591 O O . LEU D 1 52 ? 19.856 29.779 30.439 1.00 33.37 118 LEU D O 1
ATOM 2596 N N . GLY D 1 53 ? 17.742 30.231 31.076 1.00 26.22 119 GLY D N 1
ATOM 2597 C CA . GLY D 1 53 ? 18.078 31.513 31.678 1.00 24.75 119 GLY D CA 1
ATOM 2598 C C . GLY D 1 53 ? 17.835 32.740 30.813 1.00 24.13 119 GLY D C 1
ATOM 2599 O O . GLY D 1 53 ? 18.313 33.839 31.127 1.00 27.37 119 GLY D O 1
ATOM 2600 N N . TYR D 1 54 ? 17.094 32.565 29.722 1.00 23.42 120 TYR D N 1
ATOM 2601 C CA . TYR D 1 54 ? 16.745 33.694 28.854 1.00 24.59 120 TYR D CA 1
ATOM 2602 C C . TYR D 1 54 ? 15.350 34.210 29.160 1.00 27.19 120 TYR D C 1
ATOM 2603 O O . TYR D 1 54 ? 14.565 33.524 29.805 1.00 30.60 120 TYR D O 1
ATOM 2612 N N . SER D 1 55 ? 15.047 35.423 28.699 1.00 29.98 121 SER D N 1
ATOM 2613 C CA . SER D 1 55 ? 13.782 36.072 29.035 1.00 36.17 121 SER D CA 1
ATOM 2614 C C . SER D 1 55 ? 12.668 35.773 28.037 1.00 36.51 121 SER D C 1
ATOM 2615 O O . SER D 1 55 ? 12.917 35.258 26.952 1.00 32.80 121 SER D O 1
ATOM 2618 N N . HIS D 1 56 ? 11.438 36.119 28.406 1.00 40.58 122 HIS D N 1
ATOM 2619 C CA . HIS D 1 56 ? 10.314 36.021 27.483 1.00 44.69 122 HIS D CA 1
ATOM 2620 C C . HIS D 1 56 ? 10.598 36.822 26.217 1.00 42.05 122 HIS D C 1
ATOM 2621 O O . HIS D 1 56 ? 10.266 36.393 25.110 1.00 38.26 122 HIS D O 1
ATOM 2628 N N . SER D 1 57 ? 11.224 37.984 26.388 1.00 42.97 123 SER D N 1
ATOM 2629 C CA . SER D 1 57 ? 11.537 38.868 25.267 1.00 43.62 123 SER D CA 1
ATOM 2630 C C . SER D 1 57 ? 12.399 38.173 24.224 1.00 42.48 123 SER D C 1
ATOM 2631 O O . SER D 1 57 ? 12.229 38.380 23.019 1.00 44.78 123 SER D O 1
ATOM 2634 N N . SER D 1 58 ? 13.332 37.352 24.692 1.00 35.74 124 SER D N 1
ATOM 2635 C CA . SER D 1 58 ? 14.298 36.728 23.802 1.00 34.21 124 SER D CA 1
ATOM 2636 C C . SER D 1 58 ? 13.613 35.812 22.796 1.00 35.30 124 SER D C 1
ATOM 2637 O O . SER D 1 58 ? 14.157 35.536 21.730 1.00 37.66 124 SER D O 1
ATOM 2640 N N . ALA D 1 59 ? 12.417 35.343 23.133 1.00 34.95 125 ALA D N 1
ATOM 2641 C CA . ALA D 1 59 ? 11.730 34.367 22.289 1.00 32.99 125 ALA D CA 1
ATOM 2642 C C . ALA D 1 59 ? 11.078 35.009 21.072 1.00 38.16 125 ALA D C 1
ATOM 2643 O O . ALA D 1 59 ? 10.778 34.328 20.095 1.00 40.08 125 ALA D O 1
ATOM 2645 N N . ALA D 1 60 ? 10.867 36.321 21.136 1.00 40.37 126 ALA D N 1
ATOM 2646 C CA . ALA D 1 60 ? 10.161 37.043 20.081 1.00 46.58 126 ALA D CA 1
ATOM 2647 C C . ALA D 1 60 ? 10.724 36.763 18.691 1.00 47.21 126 ALA D C 1
ATOM 2648 O O . ALA D 1 60 ? 10.035 36.212 17.832 1.00 48.07 126 ALA D O 1
ATOM 2650 N N . GLN D 1 61 ? 11.977 37.142 18.468 1.00 44.57 127 GLN D N 1
ATOM 2651 C CA . GLN D 1 61 ? 12.581 36.984 17.149 1.00 47.42 127 GLN D CA 1
ATOM 2652 C C . GLN D 1 61 ? 13.158 35.587 16.929 1.00 45.41 127 GLN D C 1
ATOM 2653 O O . GLN D 1 61 ? 13.610 35.271 15.831 1.00 50.96 127 GLN D O 1
ATOM 2655 N N . ALA D 1 62 ? 13.122 34.758 17.970 1.00 41.09 128 ALA D N 1
ATOM 2656 C CA . ALA D 1 62 ? 13.856 33.496 17.994 1.00 40.03 128 ALA D CA 1
ATOM 2657 C C . ALA D 1 62 ? 13.496 32.501 16.887 1.00 39.05 128 ALA D C 1
ATOM 2658 O O . ALA D 1 62 ? 12.329 32.323 16.531 1.00 41.69 128 ALA D O 1
ATOM 2660 N N . LYS D 1 63 ? 14.524 31.855 16.350 1.00 35.73 129 LYS D N 1
ATOM 2661 C CA . LYS D 1 63 ? 14.340 30.806 15.361 1.00 34.45 129 LYS D CA 1
ATOM 2662 C C . LYS D 1 63 ? 15.072 29.560 15.832 1.00 32.87 129 LYS D C 1
ATOM 2663 O O . LYS D 1 63 ? 16.015 29.635 16.622 1.00 36.39 129 LYS D O 1
ATOM 2665 N N . GLY D 1 64 ? 14.631 28.408 15.357 1.00 27.78 130 GLY D N 1
ATOM 2666 C CA . GLY D 1 64 ? 15.250 27.171 15.768 1.00 26.06 130 GLY D CA 1
ATOM 2667 C C . GLY D 1 64 ? 15.691 26.349 14.586 1.00 24.14 130 GLY D C 1
ATOM 2668 O O . GLY D 1 64 ? 15.075 26.400 13.520 1.00 26.88 130 GLY D O 1
ATOM 2669 N N . LEU D 1 65 ? 16.791 25.630 14.770 1.00 23.82 131 LEU D N 1
ATOM 2670 C CA . LEU D 1 65 ? 17.192 24.572 13.849 1.00 23.36 131 LEU D CA 1
ATOM 2671 C C . LEU D 1 65 ? 17.199 23.306 14.668 1.00 23.12 131 LEU D C 1
ATOM 2672 O O . LEU D 1 65 ? 17.611 23.301 15.825 1.00 31.36 131 LEU D O 1
ATOM 2677 N N . ILE D 1 66 ? 16.736 22.222 14.079 1.00 19.97 132 ILE D N 1
ATOM 2678 C CA . ILE D 1 66 ? 16.742 20.977 14.799 1.00 18.97 132 ILE D CA 1
ATOM 2679 C C . ILE D 1 66 ? 17.609 20.024 14.006 1.00 22.33 132 ILE D C 1
ATOM 2680 O O . ILE D 1 66 ? 17.458 19.901 12.789 1.00 21.67 132 ILE D O 1
ATOM 2685 N N . GLN D 1 67 ? 18.565 19.405 14.686 1.00 20.77 133 GLN D N 1
ATOM 2686 C CA . GLN D 1 67 ? 19.460 18.482 14.019 1.00 23.91 133 GLN D CA 1
ATOM 2687 C C . GLN D 1 67 ? 19.156 17.046 14.383 1.00 22.60 133 GLN D C 1
ATOM 2688 O O . GLN D 1 67 ? 19.128 16.676 15.567 1.00 21.09 133 GLN D O 1
ATOM 2694 N N . VAL D 1 68 ? 18.937 16.242 13.348 1.00 19.20 134 VAL D N 1
ATOM 2695 C CA . VAL D 1 68 ? 18.731 14.807 13.509 1.00 19.10 134 VAL D CA 1
ATOM 2696 C C . VAL D 1 68 ? 20.020 14.054 13.218 1.00 19.33 134 VAL D C 1
ATOM 2697 O O . VAL D 1 68 ? 20.545 14.121 12.112 1.00 20.65 134 VAL D O 1
ATOM 2701 N N . GLY D 1 69 ? 20.531 13.333 14.209 1.00 22.68 135 GLY D N 1
ATOM 2702 C CA . GLY D 1 69 ? 21.758 12.575 14.026 1.00 23.74 135 GLY D CA 1
ATOM 2703 C C . GLY D 1 69 ? 22.837 13.377 13.310 1.00 26.92 135 GLY D C 1
ATOM 2704 O O . GLY D 1 69 ? 23.223 14.459 13.769 1.00 25.85 135 GLY D O 1
ATOM 2705 N N . LYS D 1 70 ? 23.308 12.843 12.181 1.00 25.72 136 LYS D N 1
ATOM 2706 C CA . LYS D 1 70 ? 24.346 13.471 11.366 1.00 24.38 136 LYS D CA 1
ATOM 2707 C C . LYS D 1 70 ? 23.791 14.268 10.181 1.00 23.06 136 LYS D C 1
ATOM 2708 O O . LYS D 1 70 ? 24.552 14.740 9.336 1.00 26.33 136 LYS D O 1
ATOM 2714 N N . TRP D 1 71 ? 22.472 14.409 10.116 1.00 21.20 137 TRP D N 1
ATOM 2715 C CA . TRP D 1 71 ? 21.819 15.090 8.995 1.00 19.63 137 TRP D CA 1
ATOM 2716 C C . TRP D 1 71 ? 22.060 16.606 9.002 1.00 21.97 137 TRP D C 1
ATOM 2717 O O . TRP D 1 71 ? 22.470 17.178 10.013 1.00 21.27 137 TRP D O 1
ATOM 2728 N N . ASN D 1 72 ? 21.784 17.254 7.871 1.00 19.48 138 ASN D N 1
ATOM 2729 C CA . ASN D 1 72 ? 21.721 18.706 7.833 1.00 18.21 138 ASN D CA 1
ATOM 2730 C C . ASN D 1 72 ? 20.653 19.171 8.813 1.00 18.66 138 ASN D C 1
ATOM 2731 O O . ASN D 1 72 ? 19.573 18.599 8.872 1.00 18.26 138 ASN D O 1
ATOM 2736 N N . PRO D 1 73 ? 20.957 20.209 9.604 1.00 20.94 139 PRO D N 1
ATOM 2737 C CA . PRO D 1 73 ? 19.917 20.780 10.463 1.00 18.73 139 PRO D CA 1
ATOM 2738 C C . PRO D 1 73 ? 18.795 21.348 9.610 1.00 21.49 139 PRO D C 1
ATOM 2739 O O . PRO D 1 73 ? 19.052 21.799 8.487 1.00 28.73 139 PRO D O 1
ATOM 2743 N N . VAL D 1 74 ? 17.570 21.325 10.125 1.00 26.30 140 VAL D N 1
ATOM 2744 C CA . VAL D 1 74 ? 16.449 21.926 9.412 1.00 25.34 140 VAL D CA 1
ATOM 2745 C C . VAL D 1 74 ? 15.675 22.875 10.308 1.00 21.24 140 VAL D C 1
ATOM 2746 O O . VAL D 1 74 ? 15.597 22.669 11.522 1.00 26.18 140 VAL D O 1
ATOM 2750 N N . PRO D 1 75 ? 15.103 23.930 9.713 1.00 22.49 141 PRO D N 1
ATOM 2751 C CA . PRO D 1 75 ? 14.281 24.857 10.490 1.00 22.27 141 PRO D CA 1
ATOM 2752 C C . PRO D 1 75 ? 13.204 24.102 11.257 1.00 22.49 141 PRO D C 1
ATOM 2753 O O . PRO D 1 75 ? 12.656 23.129 10.738 1.00 21.28 141 PRO D O 1
ATOM 2757 N N . LEU D 1 76 ? 12.914 24.534 12.480 1.00 20.80 142 LEU D N 1
ATOM 2758 C CA . LEU D 1 76 ? 11.880 23.888 13.286 1.00 20.26 142 LEU D CA 1
ATOM 2759 C C . LEU D 1 76 ? 10.554 23.867 12.549 1.00 25.45 142 LEU D C 1
ATOM 2760 O O . LEU D 1 76 ? 9.727 22.984 12.769 1.00 30.50 142 LEU D O 1
ATOM 2765 N N . SER D 1 77 ? 10.350 24.848 11.676 1.00 25.11 143 SER D N 1
ATOM 2766 C CA . SER D 1 77 ? 9.114 24.921 10.908 1.00 28.67 143 SER D CA 1
ATOM 2767 C C . SER D 1 77 ? 8.908 23.724 9.968 1.00 26.74 143 SER D C 1
ATOM 2768 O O . SER D 1 77 ? 7.785 23.473 9.537 1.00 32.59 143 SER D O 1
ATOM 2771 N N . TYR D 1 78 ? 9.982 22.996 9.649 1.00 23.24 144 TYR D N 1
ATOM 2772 C CA . TYR D 1 78 ? 9.892 21.844 8.743 1.00 24.57 144 TYR D CA 1
ATOM 2773 C C . TYR D 1 78 ? 9.194 20.679 9.424 1.00 24.46 144 TYR D C 1
ATOM 2774 O O . TYR D 1 78 ? 8.690 19.773 8.760 1.00 26.46 144 TYR D O 1
ATOM 2783 N N . VAL D 1 79 ? 9.188 20.688 10.754 1.00 23.98 145 VAL D N 1
ATOM 2784 C CA . VAL D 1 79 ? 8.721 19.531 11.523 1.00 23.83 145 VAL D CA 1
ATOM 2785 C C . VAL D 1 79 ? 7.223 19.262 11.346 1.00 24.10 145 VAL D C 1
ATOM 2786 O O . VAL D 1 79 ? 6.814 18.129 11.072 1.00 22.92 145 VAL D O 1
ATOM 2790 N N . THR D 1 80 ? 6.401 20.296 11.496 1.00 24.47 146 THR D N 1
ATOM 2791 C CA . THR D 1 80 ? 4.961 20.110 11.398 1.00 25.89 146 THR D CA 1
ATOM 2792 C C . THR D 1 80 ? 4.231 21.377 10.979 1.00 31.80 146 THR D C 1
ATOM 2793 O O . THR D 1 80 ? 4.647 22.488 11.311 1.00 34.86 146 THR D O 1
ATOM 2797 N N . ASP D 1 81 ? 3.139 21.196 10.246 1.00 39.59 147 ASP D N 1
ATOM 2798 C CA . ASP D 1 81 ? 2.296 22.311 9.833 1.00 45.12 147 ASP D CA 1
ATOM 2799 C C . ASP D 1 81 ? 0.979 22.320 10.600 1.00 47.15 147 ASP D C 1
ATOM 2800 O O . ASP D 1 81 ? 0.028 23.003 10.211 1.00 48.75 147 ASP D O 1
ATOM 2805 N N . ALA D 1 82 ? 0.925 21.562 11.690 1.00 45.87 148 ALA D N 1
ATOM 2806 C CA . ALA D 1 82 ? -0.277 21.494 12.516 1.00 44.48 148 ALA D CA 1
ATOM 2807 C C . ALA D 1 82 ? -0.157 22.416 13.725 1.00 44.78 148 ALA D C 1
ATOM 2808 O O . ALA D 1 82 ? 0.622 22.152 14.638 1.00 47.08 148 ALA D O 1
ATOM 2810 N N . PRO D 1 83 ? -0.941 23.501 13.738 1.00 47.34 149 PRO D N 1
ATOM 2811 C CA . PRO D 1 83 ? -0.869 24.488 14.821 1.00 49.96 149 PRO D CA 1
ATOM 2812 C C . PRO D 1 83 ? -1.052 23.868 16.202 1.00 48.21 149 PRO D C 1
ATOM 2813 O O . PRO D 1 83 ? -0.526 24.400 17.175 1.00 49.20 149 PRO D O 1
ATOM 2817 N N . ASP D 1 84 ? -1.781 22.760 16.285 1.00 46.67 150 ASP D N 1
ATOM 2818 C CA . ASP D 1 84 ? -2.124 22.168 17.575 1.00 45.56 150 ASP D CA 1
ATOM 2819 C C . ASP D 1 84 ? -1.206 21.021 17.994 1.00 40.61 150 ASP D C 1
ATOM 2820 O O . ASP D 1 84 ? -1.430 20.393 19.030 1.00 38.81 150 ASP D O 1
ATOM 2825 N N . ALA D 1 85 ? -0.180 20.739 17.199 1.00 35.88 151 ALA D N 1
ATOM 2826 C CA . ALA D 1 85 ? 0.766 19.686 17.564 1.00 36.86 151 ALA D CA 1
ATOM 2827 C C . ALA D 1 85 ? 1.442 20.030 18.887 1.00 31.46 151 ALA D C 1
ATOM 2828 O O . ALA D 1 85 ? 1.768 21.189 19.143 1.00 31.77 151 ALA D O 1
ATOM 2830 N N . THR D 1 86 ? 1.637 19.022 19.730 1.00 29.83 152 THR D N 1
ATOM 2831 C CA . THR D 1 86 ? 2.283 19.226 21.017 1.00 27.88 152 THR D CA 1
ATOM 2832 C C . THR D 1 86 ? 3.747 18.818 20.962 1.00 29.05 152 THR D C 1
ATOM 2833 O O . THR D 1 86 ? 4.194 18.174 20.008 1.00 25.87 152 THR D O 1
ATOM 2837 N N . VAL D 1 87 ? 4.490 19.201 21.993 1.00 25.77 153 VAL D N 1
ATOM 2838 C CA . VAL D 1 87 ? 5.874 18.788 22.132 1.00 24.82 153 VAL D CA 1
ATOM 2839 C C . VAL D 1 87 ? 5.938 17.266 22.151 1.00 27.00 153 VAL D C 1
ATOM 2840 O O . VAL D 1 87 ? 6.791 16.666 21.490 1.00 27.11 153 VAL D O 1
ATOM 2844 N N . ALA D 1 88 ? 5.015 16.643 22.883 1.00 27.78 154 ALA D N 1
ATOM 2845 C CA . ALA D 1 88 ? 4.960 15.182 22.940 1.00 26.56 154 ALA D CA 1
ATOM 2846 C C . ALA D 1 88 ? 4.694 14.581 21.562 1.00 27.51 154 ALA D C 1
ATOM 2847 O O . ALA D 1 88 ? 5.375 13.642 21.152 1.00 27.38 154 ALA D O 1
ATOM 2849 N N . ASP D 1 89 ? 3.703 15.117 20.851 1.00 29.41 155 ASP D N 1
ATOM 2850 C CA . ASP D 1 89 ? 3.405 14.653 19.492 1.00 29.36 155 ASP D CA 1
ATOM 2851 C C . ASP D 1 89 ? 4.672 14.527 18.650 1.00 25.19 155 ASP D C 1
ATOM 2852 O O . ASP D 1 89 ? 4.889 13.520 17.977 1.00 27.61 155 ASP D O 1
ATOM 2857 N N . MET D 1 90 ? 5.515 15.554 18.691 1.00 22.66 156 MET D N 1
ATOM 2858 C CA . MET D 1 90 ? 6.653 15.623 17.783 1.00 21.73 156 MET D CA 1
ATOM 2859 C C . MET D 1 90 ? 7.971 15.057 18.325 1.00 22.63 156 MET D C 1
ATOM 2860 O O . MET D 1 90 ? 8.829 14.621 17.546 1.00 22.05 156 MET D O 1
ATOM 2865 N N . LEU D 1 91 ? 8.133 15.044 19.644 1.00 21.86 157 LEU D N 1
ATOM 2866 C CA . LEU D 1 91 ? 9.444 14.757 20.240 1.00 20.61 157 LEU D CA 1
ATOM 2867 C C . LEU D 1 91 ? 9.528 13.511 21.126 1.00 19.76 157 LEU D C 1
ATOM 2868 O O . LEU D 1 91 ? 10.624 13.067 21.456 1.00 21.29 157 LEU D O 1
ATOM 2873 N N . GLN D 1 92 ? 8.388 12.957 21.520 1.00 24.06 158 GLN D N 1
ATOM 2874 C CA . GLN D 1 92 ? 8.397 11.836 22.461 1.00 25.21 158 GLN D CA 1
ATOM 2875 C C . GLN D 1 92 ? 9.260 10.682 21.955 1.00 26.43 158 GLN D C 1
ATOM 2876 O O . GLN D 1 92 ? 9.990 10.045 22.722 1.00 27.62 158 GLN D O 1
ATOM 2882 N N . ASP D 1 93 ? 9.178 10.422 20.655 1.00 25.37 159 ASP D N 1
ATOM 2883 C CA . ASP D 1 93 ? 9.858 9.275 20.061 1.00 26.97 159 ASP D CA 1
ATOM 2884 C C . ASP D 1 93 ? 11.292 9.556 19.611 1.00 25.39 159 ASP D C 1
ATOM 2885 O O . ASP D 1 93 ? 12.015 8.625 19.250 1.00 25.11 159 ASP D O 1
ATOM 2890 N N . VAL D 1 94 ? 11.708 10.823 19.632 1.00 21.00 160 VAL D N 1
ATOM 2891 C CA . VAL D 1 94 ? 12.998 11.182 19.055 1.00 19.73 160 VAL D CA 1
ATOM 2892 C C . VAL D 1 94 ? 13.881 12.101 19.888 1.00 19.11 160 VAL D C 1
ATOM 2893 O O . VAL D 1 94 ? 14.959 12.499 19.434 1.00 20.79 160 VAL D O 1
ATOM 2897 N N . TYR D 1 95 ? 13.454 12.435 21.101 1.00 20.25 161 TYR D N 1
ATOM 2898 C CA . TYR D 1 95 ? 14.212 13.403 21.888 1.00 19.34 161 TYR D CA 1
ATOM 2899 C C . TYR D 1 95 ? 15.650 12.934 22.162 1.00 22.44 161 TYR D C 1
ATOM 2900 O O . TYR D 1 95 ? 16.522 13.741 22.476 1.00 25.73 161 TYR D O 1
ATOM 2909 N N . HIS D 1 96 ? 15.903 11.634 22.034 1.00 21.40 162 HIS D N 1
ATOM 2910 C CA . HIS D 1 96 ? 17.242 11.113 22.298 1.00 23.05 162 HIS D CA 1
ATOM 2911 C C . HIS D 1 96 ? 18.170 11.162 21.081 1.00 23.04 162 HIS D C 1
ATOM 2912 O O . HIS D 1 96 ? 19.340 10.801 21.188 1.00 23.96 162 HIS D O 1
ATOM 2919 N N . VAL D 1 97 ? 17.666 11.610 19.931 1.00 21.36 163 VAL D N 1
ATOM 2920 C CA . VAL D 1 97 ? 18.524 11.689 18.746 1.00 22.09 163 VAL D CA 1
ATOM 2921 C C . VAL D 1 97 ? 18.502 13.056 18.069 1.00 22.27 163 VAL D C 1
ATOM 2922 O O . VAL D 1 97 ? 19.084 13.227 16.995 1.00 28.50 163 VAL D O 1
ATOM 2926 N N . VAL D 1 98 ? 17.824 14.024 18.674 1.00 18.17 164 VAL D N 1
ATOM 2927 C CA . VAL D 1 98 ? 17.757 15.349 18.064 1.00 16.24 164 VAL D CA 1
ATOM 2928 C C . VAL D 1 98 ? 18.297 16.420 18.991 1.00 19.08 164 VAL D C 1
ATOM 2929 O O . VAL D 1 98 ? 18.204 16.302 20.209 1.00 22.36 164 VAL D O 1
ATOM 2933 N N . THR D 1 99 ? 18.880 17.456 18.396 1.00 18.38 165 THR D N 1
ATOM 2934 C CA . THR D 1 99 ? 19.353 18.609 19.147 1.00 19.24 165 THR D CA 1
ATOM 2935 C C . THR D 1 99 ? 18.654 19.860 18.635 1.00 23.20 165 THR D C 1
ATOM 2936 O O . THR D 1 99 ? 18.633 20.119 17.428 1.00 21.88 165 THR D O 1
ATOM 2940 N N . LEU D 1 100 ? 18.078 20.632 19.554 1.00 19.00 166 LEU D N 1
ATOM 2941 C CA . LEU D 1 100 ? 17.469 21.912 19.206 1.00 20.29 166 LEU D CA 1
ATOM 2942 C C . LEU D 1 100 ? 18.500 23.026 19.353 1.00 23.59 166 LEU D C 1
ATOM 2943 O O . LEU D 1 100 ? 19.033 23.252 20.442 1.00 23.63 166 LEU D O 1
ATOM 2948 N N . LYS D 1 101 ? 18.779 23.725 18.257 1.00 20.13 167 LYS D N 1
ATOM 2949 C CA . LYS D 1 101 ? 19.732 24.823 18.287 1.00 22.94 167 LYS D CA 1
ATOM 2950 C C . LYS D 1 101 ? 18.968 26.118 18.089 1.00 25.68 167 LYS D C 1
ATOM 2951 O O . LYS D 1 101 ? 18.327 26.313 17.054 1.00 26.30 167 LYS D O 1
ATOM 2957 N N . ILE D 1 102 ? 19.024 26.995 19.087 1.00 24.09 168 ILE D N 1
ATOM 2958 C CA . ILE D 1 102 ? 18.218 28.206 19.081 1.00 25.85 168 ILE D CA 1
ATOM 2959 C C . ILE D 1 102 ? 19.033 29.410 18.641 1.00 27.82 168 ILE D C 1
ATOM 2960 O O . ILE D 1 102 ? 20.131 29.648 19.142 1.00 30.10 168 ILE D O 1
ATOM 2965 N N . GLN D 1 103 ? 18.479 30.157 17.689 1.00 32.50 169 GLN D N 1
ATOM 2966 C CA . GLN D 1 103 ? 19.117 31.345 17.147 1.00 35.37 169 GLN D CA 1
ATOM 2967 C C . GLN D 1 103 ? 18.354 32.584 17.618 1.00 35.19 169 GLN D C 1
ATOM 2968 O O . GLN D 1 103 ? 17.161 32.736 17.340 1.00 34.94 169 GLN D O 1
ATOM 2974 N N . LEU D 1 104 ? 19.035 33.462 18.345 1.00 34.35 170 LEU D N 1
ATOM 2975 C CA . LEU D 1 104 ? 18.392 34.666 18.868 1.00 37.17 170 LEU D CA 1
ATOM 2976 C C . LEU D 1 104 ? 18.284 35.776 17.826 1.00 38.09 170 LEU D C 1
ATOM 2977 O O . LEU D 1 104 ? 17.279 36.485 17.765 1.00 44.25 170 LEU D O 1
#

InterPro domains:
  IPR001356 Homeodomain [PF00046] (646-698)
  IPR001356 Homeodomain [PS50071] (642-703)
  IPR001356 Homeodomain [SM00389] (644-707)
  IPR001356 Homeodomain [cd00086] (646-703)
  IPR003350 CUT domain [PF02376] (371-445)
  IPR003350 CUT domain [PF02376] (494-567)
  IPR003350 CUT domain [PS51042] (361-448)
  IPR003350 CUT domain [PS51042] (484-571)
  IPR003350 CUT domain [SM01109] (362-448)
  IPR003350 CUT domain [SM01109] (485-571)
  IPR009057 Homedomain-like superfamily [SSF46689] (639-703)
  IPR010982 Lambda repressor-like, DNA-binding domain superfamily [G3DSA:1.10.260.40] (371-449)
  IPR010982 Lambda repressor-like, DNA-binding domain superfamily [G3DSA:1.10.260.40] (494-572)
  IPR010982 Lambda repressor-like, DNA-binding domain superfamily [SSF47413] (366-450)
  IPR010982 Lambda repressor-like, DNA-binding domain superfamily [SSF47413] (479-576)
  IPR032355 SATB, CUT1-like DNA-binding domain [PF16557] (177-247)
  IPR032355 SATB, CUT1-like DNA-binding domain [PS51983] (175-248)
  IPR032392 SATB, ubiquitin-like oligomerisation domain [PF16534] (73-170)
  IPR032392 SATB, ubiquitin-like oligomerisation domain [PS51982] (71-172)
  IPR032392 SATB, ubiquitin-like oligomerisation domain [cd11585] (74-169)

CATH classification: 3.10.20.710

GO terms:
  GO:0000122 negative regulation of transcription by RNA polymerase II (P, IMP)
  GO:0000977 RNA polymerase II transcription regulatory region sequence-specific DNA binding (F, IDA)
  GO:0001227 DNA-binding transcription repressor activity, RNA polymerase II-specific (F, IDA)
  GO:0000122 negative regulation of transcription by RNA polymerase II (P, IDA)
  GO:0043565 sequence-specific DNA binding (F, IDA)
  GO:0016604 nuclear body (C, IDA)
  GO:0016363 nuclear matrix (C, EXP)
  GO:0003690 double-stranded DNA binding (F, TAS)
  GO:0006325 chromatin organization (P, TAS)
  GO:0005654 nucleoplasm (C, TAS)
  GO:0005515 protein binding (F, IPI)
  GO:0005654 nucleoplasm (C, IDA)
  GO:0005634 nucleus (C, IDA)
  GO:0016605 PML body (C, IDA)

Solvent-accessible surface area: 18643 Å² total; per-residue (Å²): 58,66,55,8,65,43,1,0,2,29,0,18,0,40,48,136,31,115,43,116,152,131,126,46,125,76,78,79,8,18,10,8,36,5,125,31,77,26,71,7,102,84,1,26,75,67,0,0,38,60,41,65,48,64,138,73,28,3,71,128,22,97,14,46,2,30,6,19,134,13,52,48,30,60,26,82,105,0,25,122,49,115,102,6,26,0,17,73,20,0,71,66,0,12,36,19,6,21,2,70,3,84,24,119,94,53,16,90,37,0,0,0,31,0,30,0,26,49,142,33,88,52,112,101,143,103,52,120,77,72,72,1,20,20,5,35,0,137,35,85,33,75,2,82,84,0,25,85,50,0,1,56,57,33,67,51,73,175,74,11,18,100,94,27,129,12,66,1,34,3,20,130,14,50,38,28,50,17,79,110,0,21,123,47,103,106,7,30,0,22,64,22,0,62,76,0,21,46,17,4,27,0,80,1,87,22,196,76,23,0,57,6,67,45,0,0,0,32,1,18,4,76,168,116,102,17,48,19,8,44,4,115,36,86,73,66,4,98,64,0,24,50,24,0,0,69,70,52,67,62,63,131,74,38,3,72,152,20,116,14,43,1,32,4,21,133,13,50,52,27,48,21,82,107,2,23,123,48,102,105,6,30,0,21,67,20,0,54,65,0,8,42,20,4,27,0,70,2,105,67,98,72,6,80,42,2,0,2,2,1,30,15,77,135,158,164,15,35,8,10,42,4,101,26,86,63,70,14,102,69,0,25,63,26,0,0,70,67,58,71,68,63,124,90,24,21,95,85,21,46,6,43,1,39,4,24,130,15,50,52,22,48,19,82,86,1,28,123,45,110,111,7,31,0,18,65,19,0,76,75,0,11,24,15,1,14,0,45,0,68,95